Protein AF-A0A183ADG5-F1 (afdb_monomer)

pLDDT: mean 70.93, std 23.04, range [25.7, 97.31]

Mean predicted aligned error: 16.88 Å

Radius of gyration: 44.37 Å; Cα contacts (8 Å, |Δi|>4): 812; chains: 1; bounding box: 96×62×134 Å

Structure (mmCIF, N/CA/C/O backbone):
data_AF-A0A183ADG5-F1
#
_entry.id   AF-A0A183ADG5-F1
#
loop_
_atom_site.group_PDB
_atom_site.id
_atom_site.type_symbol
_atom_site.label_atom_id
_atom_site.label_alt_id
_atom_site.label_comp_id
_atom_site.label_asym_id
_atom_site.label_entity_id
_atom_site.label_seq_id
_atom_site.pdbx_PDB_ins_code
_atom_site.Cartn_x
_atom_site.Cartn_y
_atom_site.Cartn_z
_atom_site.occupancy
_atom_site.B_iso_or_equiv
_atom_site.auth_seq_id
_atom_site.auth_comp_id
_atom_site.auth_asym_id
_atom_site.auth_atom_id
_atom_site.pdbx_PDB_model_num
ATOM 1 N N . MET A 1 1 ? 57.343 27.952 -74.047 1.00 37.03 1 MET A N 1
ATOM 2 C CA . MET A 1 1 ? 57.205 27.712 -72.593 1.00 37.03 1 MET A CA 1
ATOM 3 C C . MET A 1 1 ? 55.920 28.378 -72.062 1.00 37.03 1 MET A C 1
ATOM 5 O O . MET A 1 1 ? 55.986 29.153 -71.129 1.00 37.03 1 MET A O 1
ATOM 9 N N . ILE A 1 2 ? 54.755 28.114 -72.683 1.00 30.39 2 ILE A N 1
ATOM 10 C CA . ILE A 1 2 ? 53.398 28.566 -72.262 1.00 30.39 2 ILE A CA 1
ATOM 11 C C . ILE A 1 2 ? 52.373 27.488 -72.701 1.00 30.39 2 ILE A C 1
ATOM 13 O O . ILE A 1 2 ? 51.324 27.776 -73.252 1.00 30.39 2 ILE A O 1
ATOM 17 N N . ALA A 1 3 ? 52.720 26.203 -72.558 1.00 27.67 3 ALA A N 1
ATOM 18 C CA . ALA A 1 3 ? 51.859 25.088 -72.992 1.00 27.67 3 ALA A CA 1
ATOM 19 C C . ALA A 1 3 ? 51.579 24.056 -71.883 1.00 27.67 3 ALA A C 1
ATOM 21 O O . ALA A 1 3 ? 50.775 23.156 -72.077 1.00 27.67 3 ALA A O 1
ATOM 22 N N . PHE A 1 4 ? 52.196 24.205 -70.705 1.00 27.16 4 PHE A N 1
ATOM 23 C CA . PHE A 1 4 ? 52.014 23.286 -69.572 1.00 27.16 4 PHE A CA 1
ATOM 24 C C . PHE A 1 4 ? 51.065 23.808 -68.482 1.00 27.16 4 PHE A C 1
ATOM 26 O O . PHE A 1 4 ? 50.671 23.046 -67.608 1.00 27.16 4 PHE A O 1
ATOM 33 N N . ILE A 1 5 ? 50.647 25.078 -68.544 1.00 28.38 5 ILE A N 1
ATOM 34 C CA . ILE A 1 5 ? 49.731 25.671 -67.552 1.00 28.38 5 ILE A CA 1
ATOM 35 C C . ILE A 1 5 ? 48.259 25.386 -67.913 1.00 28.38 5 ILE A C 1
ATOM 37 O O . ILE A 1 5 ? 47.421 25.244 -67.030 1.00 28.38 5 ILE A O 1
ATOM 41 N N . SER A 1 6 ? 47.936 25.194 -69.196 1.00 27.20 6 SER A N 1
ATOM 42 C CA . SER A 1 6 ? 46.552 24.980 -69.647 1.00 27.20 6 SER A CA 1
ATOM 43 C C . SER A 1 6 ? 46.025 23.556 -69.420 1.00 27.20 6 SER A C 1
ATOM 45 O O . SER A 1 6 ? 44.816 23.372 -69.355 1.00 27.20 6 SER A O 1
ATOM 47 N N . TYR A 1 7 ? 46.901 22.558 -69.243 1.00 27.22 7 TYR A N 1
ATOM 48 C CA . TYR A 1 7 ? 46.483 21.179 -68.940 1.00 27.22 7 TYR A CA 1
ATOM 49 C C . TYR A 1 7 ? 46.165 20.981 -67.447 1.00 27.22 7 TYR A C 1
ATOM 51 O O . TYR A 1 7 ? 45.344 20.146 -67.089 1.00 27.22 7 TYR A O 1
ATOM 59 N N . PHE A 1 8 ? 46.766 21.793 -66.569 1.00 26.88 8 PHE A N 1
ATOM 60 C CA . PHE A 1 8 ? 46.559 21.711 -65.118 1.00 26.88 8 PHE A CA 1
ATOM 61 C C . PHE A 1 8 ? 45.265 22.395 -64.649 1.00 26.88 8 PHE A C 1
ATOM 63 O O . PHE A 1 8 ? 44.702 22.014 -63.626 1.00 26.88 8 PHE A O 1
ATOM 70 N N . VAL A 1 9 ? 44.762 23.374 -65.410 1.00 27.84 9 VAL A N 1
ATOM 71 C CA . VAL A 1 9 ? 43.502 24.076 -65.102 1.00 27.84 9 VAL A CA 1
ATOM 72 C C . VAL A 1 9 ? 42.277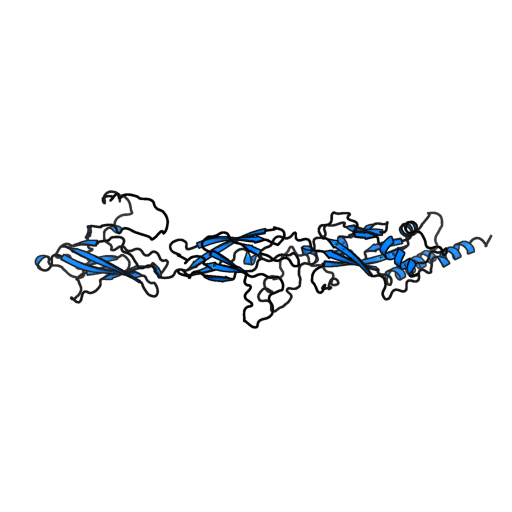 23.280 -65.573 1.00 27.84 9 VAL A C 1
ATOM 74 O O . VAL A 1 9 ? 41.240 23.323 -64.919 1.00 27.84 9 VAL A O 1
ATOM 77 N N . LEU A 1 10 ? 42.394 22.491 -66.648 1.00 26.75 10 LEU A N 1
ATOM 78 C CA . LEU A 1 10 ? 41.274 21.694 -67.170 1.00 26.75 10 LEU A CA 1
ATOM 79 C C . LEU A 1 10 ? 40.962 20.451 -66.321 1.00 26.75 10 LEU A C 1
ATOM 81 O O . LEU A 1 10 ? 39.797 20.098 -66.186 1.00 26.75 10 LEU A O 1
ATOM 85 N N . VAL A 1 11 ? 41.950 19.856 -65.643 1.00 30.83 11 VAL A N 1
ATOM 86 C CA . VAL A 1 11 ? 41.693 18.718 -64.734 1.00 30.83 11 VAL A CA 1
ATOM 87 C C . VAL A 1 11 ? 40.938 19.149 -63.464 1.00 30.83 11 VAL A C 1
ATOM 89 O O . VAL A 1 11 ? 40.187 18.360 -62.899 1.00 30.83 11 VAL A O 1
ATOM 92 N N . TYR A 1 12 ? 41.060 20.414 -63.041 1.00 30.59 12 TYR A N 1
ATOM 93 C CA . TYR A 1 12 ? 40.276 20.956 -61.921 1.00 30.59 12 TYR A CA 1
ATOM 94 C C . TYR A 1 12 ? 38.902 21.505 -62.333 1.00 30.59 12 TYR A C 1
ATOM 96 O O . TYR A 1 12 ? 38.025 21.600 -61.479 1.00 30.59 12 TYR A O 1
ATOM 104 N N . GLY A 1 13 ? 38.692 21.828 -63.614 1.00 27.89 13 GLY A N 1
ATOM 105 C CA . GLY A 1 13 ? 37.379 22.203 -64.156 1.00 27.89 13 GLY A CA 1
ATOM 106 C C . GLY A 1 13 ? 36.409 21.022 -64.259 1.00 27.89 13 GLY A C 1
ATOM 107 O O . GLY A 1 13 ? 35.217 21.190 -64.025 1.00 27.89 13 GLY A O 1
ATOM 108 N N . ASP A 1 14 ? 36.926 19.816 -64.505 1.00 29.66 14 ASP A N 1
ATOM 109 C CA . ASP A 1 14 ? 36.109 18.604 -64.671 1.00 29.66 14 ASP A CA 1
ATOM 110 C C . ASP A 1 14 ? 35.948 17.773 -63.383 1.00 29.66 14 ASP A C 1
ATOM 112 O O . ASP A 1 14 ? 35.160 16.830 -63.344 1.00 29.66 14 ASP A O 1
ATOM 116 N N . LEU A 1 15 ? 36.601 18.164 -62.278 1.00 35.66 15 LEU A N 1
ATOM 117 C CA . LEU A 1 15 ? 36.219 17.709 -60.929 1.00 35.66 15 LEU A CA 1
ATOM 118 C C . LEU A 1 15 ? 34.982 18.454 -60.376 1.00 35.66 15 LEU A C 1
ATOM 120 O O . LEU A 1 15 ? 34.524 18.151 -59.273 1.00 35.66 15 LEU A O 1
ATOM 124 N N . LEU A 1 16 ? 34.437 19.424 -61.124 1.00 36.03 16 LEU A N 1
ATOM 125 C CA . LEU A 1 16 ? 33.412 20.382 -60.687 1.00 36.03 16 LEU A CA 1
ATOM 126 C C . LEU A 1 16 ? 32.033 20.173 -61.333 1.00 36.03 16 LEU A C 1
ATOM 128 O O . LEU A 1 16 ? 31.376 21.131 -61.734 1.00 36.03 16 LEU A O 1
ATOM 132 N N . SER A 1 17 ? 31.534 18.937 -61.400 1.00 35.06 17 SER A N 1
ATOM 133 C CA . SER A 1 17 ? 30.105 18.717 -61.693 1.00 35.06 17 SER A CA 1
ATOM 134 C C . SER A 1 17 ? 29.520 17.475 -61.019 1.00 35.06 17 SER A C 1
ATOM 136 O O . SER A 1 17 ? 28.837 16.661 -61.632 1.00 35.06 17 SER A O 1
ATOM 138 N N . TYR A 1 18 ? 29.717 17.353 -59.707 1.00 35.44 18 TYR A N 1
ATOM 139 C CA . TYR A 1 18 ? 28.754 16.612 -58.893 1.00 35.44 18 TYR A CA 1
ATOM 140 C C . TYR A 1 18 ? 27.551 17.528 -58.620 1.00 35.44 18 TYR A C 1
ATOM 142 O O . TYR A 1 18 ? 27.497 18.208 -57.597 1.00 35.44 18 TYR A O 1
ATOM 150 N N . THR A 1 19 ? 26.615 17.621 -59.568 1.00 34.69 19 THR A N 1
ATOM 151 C CA . THR A 1 19 ? 25.331 18.302 -59.355 1.00 34.69 19 THR A CA 1
ATOM 152 C C . THR A 1 19 ? 24.346 17.331 -58.711 1.00 34.69 19 THR A C 1
ATOM 154 O O . THR A 1 19 ? 23.801 16.439 -59.357 1.00 34.69 19 THR A O 1
ATOM 157 N N . PHE A 1 20 ? 24.116 17.506 -57.412 1.00 40.78 20 PHE A N 1
ATOM 158 C CA . PHE A 1 20 ? 23.096 16.772 -56.672 1.00 40.78 20 PHE A CA 1
ATOM 159 C C . PHE A 1 20 ? 21.737 17.451 -56.876 1.00 40.78 20 PHE A C 1
ATOM 161 O O . PHE A 1 20 ? 21.558 18.617 -56.540 1.00 40.78 20 PHE A O 1
ATOM 168 N N . SER A 1 21 ? 20.771 16.723 -57.432 1.00 33.19 21 SER A N 1
ATOM 169 C CA . SER A 1 21 ? 19.360 17.117 -57.463 1.00 33.19 21 SER A CA 1
ATOM 170 C C . SER A 1 21 ? 18.622 16.225 -56.474 1.00 33.19 21 SER A C 1
ATOM 172 O O . SER A 1 21 ? 18.365 15.065 -56.790 1.00 33.19 21 SER A O 1
ATOM 174 N N . THR A 1 22 ? 18.304 16.715 -55.275 1.00 39.53 22 THR A N 1
ATOM 175 C CA . THR A 1 22 ? 17.603 15.900 -54.272 1.00 39.53 22 THR A CA 1
ATOM 176 C C . THR A 1 22 ? 16.378 16.635 -53.740 1.00 39.53 22 THR A C 1
ATOM 178 O O . THR A 1 22 ? 16.478 17.526 -52.909 1.00 39.53 22 THR A O 1
ATOM 181 N N . SER A 1 23 ? 15.192 16.278 -54.239 1.00 38.81 23 SER A N 1
ATOM 182 C CA . SER A 1 23 ? 13.934 16.664 -53.585 1.00 38.81 23 SER A CA 1
ATOM 183 C C . SER A 1 23 ? 13.295 15.522 -52.789 1.00 38.81 23 SER A C 1
ATOM 185 O O . SER A 1 23 ? 12.380 15.795 -52.021 1.00 38.81 23 SER A O 1
ATOM 187 N N . THR A 1 24 ? 13.765 14.267 -52.900 1.00 39.69 24 THR A N 1
ATOM 188 C CA . THR A 1 24 ? 13.104 13.123 -52.226 1.00 39.69 24 THR A CA 1
ATOM 189 C C . THR A 1 24 ? 13.985 11.911 -51.845 1.00 39.69 24 THR A C 1
ATOM 191 O O . THR A 1 24 ? 13.441 10.943 -51.326 1.00 39.69 24 THR A O 1
ATOM 194 N N . ALA A 1 25 ? 15.310 11.898 -52.068 1.00 47.78 25 ALA A N 1
ATOM 195 C CA . ALA A 1 25 ? 16.085 10.636 -52.128 1.00 47.78 25 ALA A CA 1
ATOM 196 C C . ALA A 1 25 ? 17.340 10.518 -51.224 1.00 47.78 25 ALA A C 1
ATOM 198 O O . ALA A 1 25 ? 18.337 9.935 -51.649 1.00 47.78 25 ALA A O 1
ATOM 199 N N . THR A 1 26 ? 17.333 11.034 -49.990 1.00 60.88 26 THR A N 1
ATOM 200 C CA . THR A 1 26 ? 18.478 10.873 -49.055 1.00 60.88 26 THR A CA 1
ATOM 201 C C . THR A 1 26 ? 18.086 10.435 -47.642 1.00 60.88 26 THR A C 1
ATOM 203 O O . THR A 1 26 ? 18.833 10.689 -46.696 1.00 60.88 26 THR A O 1
ATOM 206 N N . GLU A 1 27 ? 16.939 9.769 -47.481 1.00 66.88 27 GLU A N 1
ATOM 207 C CA . GLU A 1 27 ? 16.570 9.153 -46.203 1.00 66.88 27 GLU A CA 1
ATOM 208 C C . GLU A 1 27 ? 17.066 7.700 -46.134 1.00 66.88 27 GLU A C 1
ATOM 210 O O . GLU A 1 27 ? 16.778 6.893 -47.020 1.00 66.88 27 GLU A O 1
ATOM 215 N N . GLN A 1 28 ? 17.830 7.369 -45.090 1.00 81.62 28 GLN A N 1
ATOM 216 C CA . GLN A 1 28 ? 18.311 6.015 -44.814 1.00 81.62 28 GLN A CA 1
ATOM 217 C C . GLN A 1 28 ? 17.836 5.540 -43.443 1.00 81.62 28 GLN A C 1
ATOM 219 O O . GLN A 1 28 ? 18.115 6.193 -42.445 1.00 81.62 28 GLN A O 1
ATOM 224 N N . GLU A 1 29 ? 17.190 4.376 -43.380 1.00 83.94 29 GLU A N 1
ATOM 225 C CA . GLU A 1 29 ? 16.685 3.797 -42.130 1.00 83.94 29 GLU A CA 1
ATOM 226 C C . GLU A 1 29 ? 17.548 2.618 -41.650 1.00 83.94 29 GLU A C 1
ATOM 228 O O . GLU A 1 29 ? 17.901 1.738 -42.436 1.00 83.94 29 GLU A O 1
ATOM 233 N N . TYR A 1 30 ? 17.853 2.577 -40.353 1.00 85.75 30 TYR A N 1
ATOM 234 C CA . TYR A 1 30 ? 18.427 1.419 -39.663 1.00 85.75 30 TYR A CA 1
ATOM 235 C C . TYR A 1 30 ? 17.556 1.029 -38.476 1.00 85.75 30 TYR A C 1
ATOM 237 O O . TYR A 1 30 ? 16.936 1.887 -37.852 1.00 85.75 30 TYR A O 1
ATOM 245 N N . ARG A 1 31 ? 17.548 -0.261 -38.140 1.00 85.31 31 ARG A N 1
ATOM 246 C CA . ARG A 1 31 ? 16.845 -0.799 -36.973 1.00 85.31 31 ARG A CA 1
ATOM 247 C C . ARG A 1 31 ? 17.845 -1.449 -36.045 1.00 85.31 31 ARG A C 1
ATOM 249 O O . ARG A 1 31 ? 18.652 -2.264 -36.490 1.00 85.31 31 ARG A O 1
ATOM 256 N N . ILE A 1 32 ? 17.800 -1.064 -34.781 1.00 87.62 32 ILE A N 1
ATOM 257 C CA . ILE A 1 32 ? 18.673 -1.592 -33.740 1.00 87.62 32 ILE A CA 1
ATOM 258 C C . ILE A 1 32 ? 17.856 -1.882 -32.498 1.00 87.62 32 ILE A C 1
ATOM 260 O O . ILE A 1 32 ? 16.836 -1.245 -32.277 1.00 87.62 32 ILE A O 1
ATOM 264 N N . LYS A 1 33 ? 18.337 -2.802 -31.672 1.00 86.94 33 LYS A N 1
ATOM 265 C CA . LYS A 1 33 ? 17.869 -2.906 -30.292 1.00 86.94 33 LYS A CA 1
ATOM 266 C C . LYS A 1 33 ? 18.611 -1.897 -29.432 1.00 86.94 33 LYS A C 1
ATOM 268 O O . LYS A 1 33 ? 19.689 -1.435 -29.817 1.00 86.94 33 LYS A O 1
ATOM 273 N N . GLU A 1 34 ? 18.043 -1.545 -28.297 1.00 86.75 34 GLU A N 1
ATOM 274 C CA . GLU A 1 34 ? 18.795 -0.840 -27.270 1.00 86.75 34 GLU A CA 1
ATOM 275 C C . GLU A 1 34 ? 19.856 -1.730 -26.605 1.00 86.75 34 GLU A C 1
ATOM 277 O O . GLU A 1 34 ? 20.057 -2.883 -26.995 1.00 86.75 34 GLU A O 1
ATOM 282 N N . GLU A 1 35 ? 20.615 -1.164 -25.667 1.00 86.94 35 GLU A N 1
ATOM 283 C CA . GLU A 1 35 ? 21.653 -1.877 -24.910 1.00 86.94 35 GLU A CA 1
ATOM 284 C C . GLU A 1 35 ? 22.761 -2.524 -25.754 1.00 86.94 35 GLU A C 1
ATOM 286 O O . GLU A 1 35 ? 23.490 -3.422 -25.317 1.00 86.94 35 GLU A O 1
ATOM 291 N N . LEU A 1 36 ? 22.952 -2.037 -26.984 1.00 88.31 36 LEU A N 1
ATOM 292 C CA . LEU A 1 36 ? 24.020 -2.528 -27.842 1.00 88.31 36 LEU A CA 1
ATOM 293 C C . LEU A 1 36 ? 25.406 -2.232 -27.243 1.00 88.31 36 LEU A C 1
ATOM 295 O O . LEU A 1 36 ? 25.668 -1.106 -26.803 1.00 88.31 36 LEU A O 1
ATOM 299 N N . PRO A 1 37 ? 26.349 -3.193 -27.321 1.00 91.19 37 PRO A N 1
ATOM 300 C CA . PRO A 1 37 ? 27.734 -2.963 -26.938 1.00 91.19 37 PRO A CA 1
ATOM 301 C C . PRO A 1 37 ? 28.350 -1.772 -27.680 1.00 91.19 37 PRO A C 1
ATOM 303 O O . PRO A 1 37 ? 28.023 -1.494 -28.839 1.00 91.19 37 PRO A O 1
ATOM 306 N N . LEU A 1 38 ? 29.300 -1.095 -27.036 1.00 91.56 38 LEU A N 1
ATOM 307 C CA . LEU A 1 38 ? 30.053 -0.010 -27.666 1.00 91.56 38 LEU A CA 1
ATOM 308 C C . LEU A 1 38 ? 30.864 -0.533 -28.860 1.00 91.56 38 LEU A C 1
ATOM 310 O O . LEU A 1 38 ? 31.485 -1.592 -28.792 1.00 91.56 38 LEU A O 1
ATOM 314 N N . GLY A 1 39 ? 30.884 0.234 -29.946 1.00 90.50 39 GLY A N 1
ATOM 315 C CA . GLY A 1 39 ? 31.549 -0.124 -31.196 1.00 90.50 39 GLY A CA 1
ATOM 316 C C . GLY A 1 39 ? 30.715 -1.016 -32.117 1.00 90.50 39 GLY A C 1
ATOM 317 O O . GLY A 1 39 ? 31.211 -1.401 -33.177 1.00 90.50 39 GLY A O 1
ATOM 318 N N . THR A 1 40 ? 29.465 -1.327 -31.755 1.00 92.88 40 THR A N 1
ATOM 319 C CA . THR A 1 40 ? 28.555 -2.085 -32.621 1.00 92.88 40 THR A CA 1
ATOM 320 C C . THR A 1 40 ? 28.308 -1.308 -33.907 1.00 92.88 40 THR A C 1
ATOM 322 O O . THR A 1 40 ? 27.943 -0.132 -33.877 1.00 92.88 40 THR A O 1
ATOM 325 N N . GLN A 1 41 ? 28.515 -1.963 -35.049 1.00 94.31 41 GLN A N 1
ATOM 326 C CA . GLN A 1 41 ? 28.220 -1.384 -36.353 1.00 94.31 41 GLN A CA 1
ATOM 327 C C . GLN A 1 41 ? 26.711 -1.418 -36.605 1.00 94.31 41 GLN A C 1
ATOM 329 O O . GLN A 1 41 ? 26.112 -2.488 -36.643 1.00 94.31 41 GLN A O 1
ATOM 334 N N . VAL A 1 42 ? 26.124 -0.241 -36.809 1.00 90.62 42 VAL A N 1
ATOM 335 C CA . VAL A 1 42 ? 24.697 -0.050 -37.109 1.00 90.62 42 VAL A CA 1
ATOM 336 C C . VAL A 1 42 ? 24.424 -0.094 -38.611 1.00 90.62 42 VAL A C 1
ATOM 338 O O . VAL A 1 42 ? 23.392 -0.595 -39.040 1.00 90.62 42 VAL A O 1
ATOM 341 N N . GLY A 1 43 ? 25.363 0.404 -39.418 1.00 88.56 43 GLY A N 1
ATOM 342 C CA . GLY A 1 43 ? 25.241 0.448 -40.875 1.00 88.56 43 GLY A CA 1
ATOM 343 C C . GLY A 1 43 ? 26.524 0.921 -41.549 1.00 88.56 43 GLY A C 1
ATOM 344 O O . GLY A 1 43 ? 27.522 1.194 -40.870 1.00 88.56 43 GLY A O 1
ATOM 345 N N . ASN A 1 44 ? 26.523 1.025 -42.879 1.00 89.56 44 ASN A N 1
ATOM 346 C CA . ASN A 1 44 ? 27.657 1.554 -43.633 1.00 89.56 44 ASN A CA 1
ATOM 347 C C . ASN A 1 44 ? 27.191 2.551 -44.695 1.00 89.56 44 ASN A C 1
ATOM 349 O O . ASN A 1 44 ? 26.791 2.172 -45.785 1.00 89.56 44 ASN A O 1
ATOM 353 N N . LEU A 1 45 ? 27.347 3.847 -44.430 1.00 86.12 45 LEU A N 1
ATOM 354 C CA . LEU A 1 45 ? 26.853 4.909 -45.310 1.00 86.12 45 LEU A CA 1
ATOM 355 C C . LEU A 1 45 ? 27.537 4.954 -46.680 1.00 86.12 45 LEU A C 1
ATOM 357 O O . LEU A 1 45 ? 26.961 5.487 -47.627 1.00 86.12 45 LEU A O 1
ATOM 361 N N . VAL A 1 46 ? 28.745 4.405 -46.820 1.00 82.50 46 VAL A N 1
ATOM 362 C CA . VAL A 1 46 ? 29.377 4.308 -48.142 1.00 82.50 46 VAL A CA 1
ATOM 363 C C . VAL A 1 46 ? 28.633 3.291 -48.999 1.00 82.50 46 VAL A C 1
ATOM 365 O O . VAL A 1 46 ? 28.251 3.608 -50.123 1.00 82.50 46 VAL A O 1
ATOM 3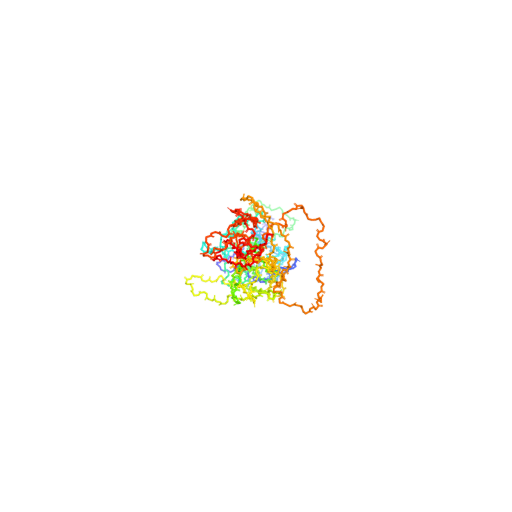68 N N . ASP A 1 47 ? 28.390 2.102 -48.459 1.00 81.00 47 ASP A N 1
ATOM 369 C CA . ASP A 1 47 ? 27.724 1.027 -49.195 1.00 81.00 47 ASP A CA 1
ATOM 370 C C . ASP A 1 47 ? 26.220 1.311 -49.323 1.00 81.00 47 ASP A C 1
ATOM 372 O O . ASP A 1 47 ? 25.625 1.129 -50.382 1.00 81.00 47 ASP A O 1
ATOM 376 N N . ASP A 1 48 ? 25.619 1.844 -48.263 1.00 80.50 48 ASP A N 1
ATOM 377 C CA . ASP A 1 48 ? 24.186 2.055 -48.176 1.00 80.50 48 ASP A CA 1
ATOM 378 C C . ASP A 1 48 ? 23.772 3.343 -48.888 1.00 80.50 48 ASP A C 1
ATOM 380 O O . ASP A 1 48 ? 22.778 3.330 -49.600 1.00 80.50 48 ASP A O 1
ATOM 384 N N . VAL A 1 49 ? 24.499 4.455 -48.756 1.00 77.00 49 VAL A N 1
ATOM 385 C CA . VAL A 1 49 ? 24.065 5.754 -49.304 1.00 77.00 49 VAL A CA 1
ATOM 386 C C . VAL A 1 49 ? 24.839 6.124 -50.569 1.00 77.00 49 VAL A C 1
ATOM 388 O O . VAL A 1 49 ? 24.217 6.437 -51.584 1.00 77.00 49 VAL A O 1
ATOM 391 N N . LEU A 1 50 ? 26.177 6.060 -50.568 1.00 73.81 50 LEU A N 1
ATOM 392 C CA . LEU A 1 50 ? 26.963 6.511 -51.731 1.00 73.81 50 LEU A CA 1
ATOM 393 C C . LEU A 1 50 ? 26.804 5.611 -52.950 1.00 73.81 50 LEU A C 1
ATOM 395 O O . LEU A 1 50 ? 26.699 6.139 -54.055 1.00 73.81 50 LEU A O 1
ATOM 399 N N . VAL A 1 51 ? 26.751 4.287 -52.777 1.00 71.19 51 VAL A N 1
ATOM 400 C CA . VAL A 1 51 ? 26.513 3.372 -53.908 1.00 71.19 51 VAL A CA 1
ATOM 401 C C . VAL A 1 51 ? 25.156 3.648 -54.551 1.00 71.19 51 VAL A C 1
ATOM 403 O O . VAL A 1 51 ? 25.094 3.831 -55.763 1.00 71.19 51 VAL A O 1
ATOM 406 N N . ARG A 1 52 ? 24.095 3.823 -53.752 1.00 69.69 52 ARG A N 1
ATOM 407 C CA . ARG A 1 52 ? 22.775 4.209 -54.276 1.00 69.69 52 ARG A CA 1
ATOM 408 C C . ARG A 1 52 ? 22.815 5.541 -55.021 1.00 69.69 52 ARG A C 1
ATOM 410 O O . ARG A 1 52 ? 22.282 5.640 -56.121 1.00 69.69 52 ARG A O 1
ATOM 417 N N . LEU A 1 53 ? 23.473 6.561 -54.470 1.00 68.62 53 LEU A N 1
ATOM 418 C CA . LEU A 1 53 ? 23.594 7.862 -55.139 1.00 68.62 53 LEU A CA 1
ATOM 419 C C . LEU A 1 53 ? 24.361 7.773 -56.474 1.00 68.62 53 LEU A C 1
ATOM 421 O O . LEU A 1 53 ? 24.050 8.521 -57.403 1.00 68.62 53 LEU A O 1
ATOM 425 N N . MET A 1 54 ? 25.319 6.851 -56.606 1.00 65.31 54 MET A N 1
ATOM 426 C CA . MET A 1 54 ? 25.977 6.564 -57.887 1.00 65.31 54 MET A CA 1
ATOM 427 C C . MET A 1 54 ? 25.062 5.837 -58.872 1.00 65.31 54 MET A C 1
ATOM 429 O O . MET A 1 54 ? 25.038 6.208 -60.044 1.00 65.31 54 MET A O 1
ATOM 433 N N . ASP A 1 55 ? 24.301 4.839 -58.417 1.00 63.78 55 ASP A N 1
ATOM 434 C CA . ASP A 1 55 ? 23.365 4.091 -59.268 1.00 63.78 55 ASP A CA 1
ATOM 435 C C . ASP A 1 55 ? 22.270 5.008 -59.837 1.00 63.78 55 ASP A C 1
ATOM 437 O O . ASP A 1 55 ? 21.878 4.875 -60.996 1.00 63.78 55 ASP A O 1
ATOM 441 N N . PHE A 1 56 ? 21.843 6.012 -59.064 1.00 63.28 56 PHE A N 1
ATOM 442 C CA . PHE A 1 56 ? 20.939 7.073 -59.525 1.00 63.28 56 PHE A CA 1
ATOM 443 C C . PHE A 1 56 ? 21.623 8.153 -60.383 1.00 63.28 56 PHE A C 1
ATOM 445 O O . PHE A 1 56 ? 20.974 9.106 -60.813 1.00 63.28 56 PHE A O 1
ATOM 452 N N . GLY A 1 57 ? 22.927 8.029 -60.652 1.00 55.28 57 GLY A N 1
ATOM 453 C CA . GLY A 1 57 ? 23.690 8.957 -61.489 1.00 55.28 57 GLY A CA 1
ATOM 454 C C . GLY A 1 57 ? 23.917 10.338 -60.866 1.00 55.28 57 GLY A C 1
ATOM 455 O O . GLY A 1 57 ? 24.327 11.258 -61.577 1.00 55.28 57 GLY A O 1
ATOM 456 N N . LEU A 1 58 ? 23.663 10.479 -59.560 1.00 56.50 58 LEU A N 1
ATOM 457 C CA . LEU A 1 58 ? 23.851 11.709 -58.781 1.00 56.50 58 LEU A CA 1
ATOM 458 C C . LEU A 1 58 ? 25.312 11.882 -58.330 1.00 56.50 58 LEU A C 1
ATOM 460 O O . LEU A 1 58 ? 25.725 12.977 -57.956 1.00 56.50 58 LEU A O 1
ATOM 464 N N . VAL A 1 59 ? 26.110 10.810 -58.412 1.00 55.19 59 VAL A N 1
ATOM 465 C CA . VAL A 1 59 ? 27.556 10.794 -58.162 1.00 55.19 59 VAL A CA 1
ATOM 466 C C . VAL A 1 59 ? 28.267 10.167 -59.367 1.00 55.19 59 VAL A C 1
ATOM 468 O O . VAL A 1 59 ? 28.157 8.965 -59.586 1.00 55.19 59 VAL A O 1
ATOM 471 N N . LYS A 1 60 ? 28.991 10.963 -60.170 1.00 50.12 60 LYS A N 1
ATOM 472 C CA . LYS A 1 60 ? 29.722 10.499 -61.367 1.00 50.12 60 LYS A CA 1
ATOM 473 C C . LYS A 1 60 ? 31.237 10.572 -61.188 1.00 50.12 60 LYS A C 1
ATOM 475 O O . LYS A 1 60 ? 31.769 11.623 -60.865 1.00 50.12 60 LYS A O 1
ATOM 480 N N . SER A 1 61 ? 31.942 9.479 -61.474 1.00 48.81 61 SER A N 1
ATOM 481 C CA . SER A 1 61 ? 33.413 9.470 -61.505 1.00 48.81 61 SER A CA 1
ATOM 482 C C . SER A 1 61 ? 33.964 10.329 -62.656 1.00 48.81 61 SER A C 1
ATOM 484 O O . SER A 1 61 ? 33.399 10.279 -63.753 1.00 48.81 61 SER A O 1
ATOM 486 N N . PRO A 1 62 ? 35.096 11.040 -62.459 1.00 46.97 62 PRO A N 1
ATOM 487 C CA . PRO A 1 62 ? 35.713 11.893 -63.484 1.00 46.97 62 PRO A CA 1
ATOM 488 C C . PRO A 1 62 ? 36.043 11.159 -64.794 1.00 46.97 62 PRO A C 1
ATOM 490 O O . PRO A 1 62 ? 36.128 11.777 -65.847 1.00 46.97 62 PRO A O 1
ATOM 493 N N . ASN A 1 63 ? 36.207 9.831 -64.742 1.00 49.84 63 ASN A N 1
ATOM 494 C CA . ASN A 1 63 ? 36.653 9.017 -65.876 1.00 49.84 63 ASN A CA 1
ATOM 495 C C . ASN A 1 63 ? 35.532 8.169 -66.507 1.00 49.84 63 ASN A C 1
ATOM 497 O O . ASN A 1 63 ? 35.821 7.250 -67.270 1.00 49.84 63 ASN A O 1
ATOM 501 N N . GLY A 1 64 ? 34.260 8.399 -66.154 1.00 50.50 64 GLY A N 1
ATOM 502 C CA . GLY A 1 64 ? 33.111 7.671 -66.719 1.00 50.50 64 GLY A CA 1
ATOM 503 C C . GLY A 1 64 ? 32.981 6.196 -66.302 1.00 50.50 64 GLY A C 1
ATOM 504 O O . GLY A 1 64 ? 31.986 5.556 -66.628 1.00 50.50 64 GLY A O 1
ATOM 505 N N . ALA A 1 65 ? 33.944 5.654 -65.552 1.00 55.09 65 ALA A N 1
ATOM 506 C CA . ALA A 1 65 ? 33.861 4.339 -64.922 1.00 55.09 65 ALA A CA 1
ATOM 507 C C . ALA A 1 65 ? 33.417 4.486 -63.461 1.00 55.09 65 ALA A C 1
ATOM 509 O O . ALA A 1 65 ? 34.059 5.224 -62.706 1.00 55.09 65 ALA A O 1
ATOM 510 N N . ASN A 1 66 ? 32.355 3.776 -63.059 1.00 56.97 66 ASN A N 1
ATOM 511 C CA . ASN A 1 66 ? 31.880 3.787 -61.674 1.00 56.97 66 ASN A CA 1
ATOM 512 C C . ASN A 1 66 ? 33.019 3.353 -60.730 1.00 56.97 66 ASN A C 1
ATOM 514 O O . ASN A 1 66 ? 33.589 2.270 -60.910 1.00 56.97 66 ASN A O 1
ATOM 518 N N . PRO A 1 67 ? 33.400 4.200 -59.760 1.00 61.66 67 PRO A N 1
ATOM 519 C CA . PRO A 1 67 ? 34.504 3.914 -58.864 1.00 61.66 67 PRO A CA 1
ATOM 520 C C . PRO A 1 67 ? 34.114 2.746 -57.954 1.00 61.66 67 PRO A C 1
ATOM 522 O O . PRO A 1 67 ? 32.969 2.627 -57.518 1.00 61.66 67 PRO A O 1
ATOM 525 N N . LYS A 1 68 ? 35.073 1.864 -57.656 1.00 65.00 68 LYS A N 1
ATOM 526 C CA . LYS A 1 68 ? 34.825 0.749 -56.728 1.00 65.00 68 LYS A CA 1
ATOM 527 C C . LYS A 1 68 ? 34.502 1.302 -55.326 1.00 65.00 68 LYS A C 1
ATOM 529 O O . LYS A 1 68 ? 35.076 2.332 -54.965 1.00 65.00 68 LYS A O 1
ATOM 534 N N . PRO A 1 69 ? 33.692 0.615 -54.496 1.00 64.62 69 PRO A N 1
ATOM 535 C CA . PRO A 1 69 ? 33.355 1.073 -53.140 1.00 64.62 69 PRO A CA 1
ATOM 536 C C . PRO A 1 69 ? 34.574 1.477 -52.295 1.00 64.62 69 PRO A C 1
ATOM 538 O O . PRO A 1 69 ? 34.571 2.511 -51.634 1.00 64.62 69 PRO A O 1
ATOM 541 N N . ASP A 1 70 ? 35.685 0.743 -52.400 1.00 67.56 70 ASP A N 1
ATOM 542 C CA . ASP A 1 70 ? 36.923 1.070 -51.676 1.00 67.56 70 ASP A CA 1
ATOM 543 C C . ASP A 1 70 ? 37.597 2.369 -52.133 1.00 67.56 70 ASP A C 1
ATOM 545 O O . ASP A 1 70 ? 38.372 2.965 -51.385 1.00 67.56 70 ASP A O 1
ATOM 549 N N . GLN A 1 71 ? 37.339 2.813 -53.363 1.00 67.19 71 GLN A N 1
ATOM 550 C CA . GLN A 1 71 ? 37.806 4.108 -53.848 1.00 67.19 71 GLN A CA 1
ATOM 551 C C . GLN A 1 71 ? 36.943 5.242 -53.275 1.00 67.19 71 GLN A C 1
ATOM 553 O O . GLN A 1 71 ? 37.493 6.282 -52.918 1.00 67.19 71 GLN A O 1
ATOM 558 N N . LEU A 1 72 ? 35.632 5.032 -53.104 1.00 66.75 72 LEU A N 1
ATOM 559 C CA . LEU A 1 72 ? 34.714 6.021 -52.517 1.00 66.75 72 LEU A CA 1
ATOM 560 C C . LEU A 1 72 ? 35.046 6.335 -51.059 1.00 66.75 72 LEU A C 1
ATOM 562 O O . LEU A 1 72 ? 35.070 7.507 -50.688 1.00 66.75 72 LEU A O 1
ATOM 566 N N . LYS A 1 73 ? 35.414 5.311 -50.276 1.00 67.31 73 LYS A N 1
ATOM 567 C CA . LYS A 1 73 ? 35.879 5.453 -48.880 1.00 67.31 73 LYS A CA 1
ATOM 568 C C . LYS A 1 73 ? 37.071 6.409 -48.729 1.00 67.31 73 LYS A C 1
ATOM 570 O O . LYS A 1 73 ? 37.318 6.921 -47.648 1.00 67.31 73 LYS A O 1
ATOM 575 N N . ARG A 1 74 ? 37.843 6.629 -49.802 1.00 69.19 74 ARG A N 1
ATOM 576 C CA . ARG A 1 74 ? 39.011 7.530 -49.820 1.00 69.19 74 ARG A CA 1
ATOM 577 C C . ARG A 1 74 ? 38.725 8.897 -50.440 1.00 69.19 74 ARG A C 1
ATOM 579 O O . ARG A 1 74 ? 39.598 9.758 -50.402 1.00 69.19 74 ARG A O 1
ATOM 586 N N . MET A 1 75 ? 37.552 9.073 -51.042 1.00 67.06 75 MET A N 1
ATOM 587 C CA . MET A 1 75 ? 37.165 10.294 -51.750 1.00 67.06 75 MET A CA 1
ATOM 588 C C . MET A 1 75 ? 36.175 11.141 -50.964 1.00 67.06 75 MET A C 1
ATOM 590 O O . MET A 1 75 ? 36.154 12.351 -51.161 1.00 67.06 75 MET A O 1
ATOM 594 N N . PHE A 1 76 ? 35.393 10.541 -50.065 1.00 72.50 76 PHE A N 1
ATOM 595 C CA . PHE A 1 76 ? 34.378 11.257 -49.303 1.00 72.50 76 PHE A CA 1
ATOM 596 C C . PHE A 1 76 ? 34.431 10.938 -47.810 1.00 72.50 76 PHE A C 1
ATOM 598 O O . PHE A 1 76 ? 34.733 9.815 -47.415 1.00 72.50 76 PHE A O 1
ATOM 605 N N . MET A 1 77 ? 34.101 11.931 -46.988 1.00 77.62 77 MET A N 1
ATOM 606 C CA . MET A 1 77 ? 33.874 11.795 -45.553 1.00 77.62 77 MET A CA 1
ATOM 607 C C . MET A 1 77 ? 32.458 12.253 -45.204 1.00 77.62 77 MET A C 1
ATOM 609 O O . MET A 1 77 ? 31.920 13.178 -45.815 1.00 77.62 77 MET A O 1
ATOM 613 N N . PHE A 1 78 ? 31.883 11.649 -44.172 1.00 84.50 78 PHE A N 1
ATOM 614 C CA . PHE A 1 78 ? 30.616 12.082 -43.598 1.00 84.50 78 PHE A CA 1
ATOM 615 C C . PHE A 1 78 ? 30.865 12.851 -42.308 1.00 84.50 78 PHE A C 1
ATOM 617 O O . PHE A 1 78 ? 31.722 12.472 -41.508 1.00 84.50 78 PHE A O 1
ATOM 624 N N . LYS A 1 79 ? 30.080 13.901 -42.071 1.00 84.56 79 LYS A N 1
ATOM 625 C CA . LYS A 1 79 ? 30.107 14.647 -40.812 1.00 84.56 79 LYS A CA 1
ATOM 626 C C . LYS A 1 79 ? 28.694 14.835 -40.284 1.00 84.56 79 LYS A C 1
ATOM 628 O O . LYS A 1 79 ? 27.827 15.332 -40.997 1.00 84.56 79 LYS A O 1
ATOM 633 N N . ILE A 1 80 ? 28.487 14.465 -39.025 1.00 88.50 80 ILE A N 1
ATOM 634 C CA . ILE A 1 80 ? 27.228 14.690 -38.311 1.00 88.50 80 ILE A CA 1
ATOM 635 C C . ILE A 1 80 ? 27.076 16.189 -38.019 1.00 88.50 80 ILE A C 1
ATOM 637 O O . ILE A 1 80 ? 28.008 16.829 -37.529 1.00 88.50 80 ILE A O 1
ATOM 641 N N . LEU A 1 81 ? 25.903 16.739 -38.325 1.00 85.81 81 LEU A N 1
ATOM 642 C CA . LEU A 1 81 ? 25.565 18.152 -38.154 1.00 85.81 81 LEU A CA 1
ATOM 643 C C . LEU A 1 81 ? 24.865 18.416 -36.816 1.00 85.81 81 LEU A C 1
ATOM 645 O O . LEU A 1 81 ? 25.125 19.433 -36.179 1.00 85.81 81 LEU A O 1
ATOM 649 N N . ASN A 1 82 ? 24.029 17.485 -36.354 1.00 86.12 82 ASN A N 1
ATOM 650 C CA . ASN A 1 82 ? 23.219 17.623 -35.141 1.00 86.12 82 ASN A CA 1
ATOM 651 C C . ASN A 1 82 ? 23.769 16.827 -33.942 1.00 86.12 82 ASN A C 1
ATOM 653 O O . ASN A 1 82 ? 23.026 16.224 -33.175 1.00 86.12 82 ASN A O 1
ATOM 657 N N . TYR A 1 83 ? 25.089 16.855 -33.737 1.00 84.81 83 TYR A N 1
ATOM 658 C CA . TYR A 1 83 ? 25.756 16.118 -32.649 1.00 84.81 83 TYR A CA 1
ATOM 659 C C . TYR A 1 83 ? 25.344 16.575 -31.231 1.00 84.81 83 TYR A C 1
ATOM 661 O O . TYR A 1 83 ? 25.617 15.890 -30.249 1.00 84.81 83 TYR A O 1
ATOM 669 N N . ALA A 1 84 ? 24.689 17.734 -31.104 1.00 80.75 84 ALA A N 1
ATOM 670 C CA . ALA A 1 84 ? 24.151 18.217 -29.833 1.00 80.75 84 ALA A CA 1
ATOM 671 C C . ALA A 1 84 ? 22.934 17.406 -29.342 1.00 80.75 84 ALA A C 1
ATOM 673 O O . ALA A 1 84 ? 22.635 17.432 -28.146 1.00 80.75 84 ALA A O 1
ATOM 674 N N . ASP A 1 85 ? 22.245 16.679 -30.228 1.00 82.19 85 ASP A N 1
ATOM 675 C CA . ASP A 1 85 ? 21.092 15.862 -29.855 1.00 82.19 85 ASP A CA 1
ATOM 676 C C . ASP A 1 85 ? 21.530 14.643 -29.029 1.00 82.19 85 ASP A C 1
ATOM 678 O O . ASP A 1 85 ? 22.453 13.910 -29.398 1.00 82.19 85 ASP A O 1
ATOM 682 N N . ARG A 1 86 ? 20.839 14.393 -27.906 1.00 81.38 86 ARG A N 1
ATOM 683 C CA . ARG A 1 86 ? 21.210 13.346 -26.934 1.00 81.38 86 ARG A CA 1
ATOM 684 C C . ARG A 1 86 ? 21.271 11.949 -27.556 1.00 81.38 86 ARG A C 1
ATOM 686 O O . ARG A 1 86 ? 22.185 11.209 -27.238 1.00 81.38 86 ARG A O 1
ATOM 693 N N . GLY A 1 87 ? 20.337 11.608 -28.445 1.00 85.19 87 GLY A N 1
ATOM 694 C CA . GLY A 1 87 ? 20.357 10.319 -29.148 1.00 85.19 87 GLY A CA 1
ATOM 695 C C . GLY A 1 87 ? 21.424 10.244 -30.244 1.00 85.19 87 GLY A C 1
ATOM 696 O O . GLY A 1 87 ? 21.994 9.187 -30.484 1.00 85.19 87 GLY A O 1
ATOM 697 N N . VAL A 1 88 ? 21.742 11.367 -30.893 1.00 88.88 88 VAL A N 1
ATOM 698 C CA . VAL A 1 88 ? 22.716 11.413 -31.998 1.00 88.88 88 VAL A CA 1
ATOM 699 C C . VAL A 1 88 ? 24.146 11.299 -31.482 1.00 88.88 88 VAL A C 1
ATOM 701 O O . VAL A 1 88 ? 24.978 10.657 -32.120 1.00 88.88 88 VAL A O 1
ATOM 704 N N . ASN A 1 89 ? 24.431 11.855 -30.302 1.00 89.06 89 ASN A N 1
ATOM 705 C CA . ASN A 1 89 ? 25.754 11.761 -29.681 1.00 89.06 89 ASN A CA 1
ATOM 706 C C . ASN A 1 89 ? 26.142 10.334 -29.240 1.00 89.06 89 ASN A C 1
ATOM 708 O O . ASN A 1 89 ? 27.281 10.114 -28.817 1.00 89.06 89 ASN A O 1
ATOM 712 N N . CYS A 1 90 ? 25.220 9.370 -29.351 1.00 91.00 90 CYS A N 1
ATOM 713 C CA . CYS A 1 90 ? 25.495 7.951 -29.167 1.00 91.00 90 CYS A CA 1
ATOM 714 C C . CYS A 1 90 ? 26.163 7.303 -30.383 1.00 91.00 90 CYS A C 1
ATOM 716 O O . CYS A 1 90 ? 26.602 6.158 -30.275 1.00 91.00 90 CYS A O 1
ATOM 718 N N . PHE A 1 91 ? 26.280 8.014 -31.508 1.00 93.50 91 PHE A N 1
ATOM 719 C CA . PHE A 1 91 ? 26.823 7.480 -32.751 1.00 93.50 91 PHE A CA 1
ATOM 720 C C . PHE A 1 91 ? 28.034 8.263 -33.256 1.00 93.50 91 PHE A C 1
ATOM 722 O O . PHE A 1 91 ? 28.157 9.475 -33.084 1.00 93.50 91 PHE A O 1
ATOM 729 N N . GLU A 1 92 ? 28.913 7.550 -33.950 1.00 94.12 92 GLU A N 1
ATOM 730 C CA . GLU A 1 92 ? 30.030 8.112 -34.700 1.00 94.12 92 GLU A CA 1
ATOM 731 C C . GLU A 1 92 ? 30.054 7.490 -36.097 1.00 94.12 92 GLU A C 1
ATOM 733 O O . GLU A 1 92 ? 29.809 6.293 -36.257 1.00 94.12 92 GLU A O 1
ATOM 738 N N . ILE A 1 93 ? 30.378 8.291 -37.113 1.00 92.38 93 ILE A N 1
ATOM 739 C CA . ILE A 1 93 ? 30.658 7.776 -38.453 1.00 92.38 93 ILE A CA 1
ATOM 740 C C . ILE A 1 93 ? 32.173 7.673 -38.606 1.00 92.38 93 ILE A C 1
ATOM 742 O O . ILE A 1 93 ? 32.881 8.680 -38.566 1.00 92.38 93 ILE A O 1
ATOM 746 N N . LYS A 1 94 ? 32.674 6.450 -38.775 1.00 91.56 94 LYS A N 1
ATOM 747 C CA . LYS A 1 94 ? 34.091 6.187 -39.022 1.00 91.56 94 LYS A CA 1
ATOM 748 C C . LYS A 1 94 ? 34.493 6.647 -40.431 1.00 91.56 94 LYS A C 1
ATOM 750 O O . LYS A 1 94 ? 33.644 6.704 -41.322 1.00 91.56 94 LYS A O 1
ATOM 755 N N . PRO A 1 95 ? 35.788 6.935 -40.676 1.00 84.44 95 PRO A N 1
ATOM 756 C CA . PRO A 1 95 ? 36.262 7.401 -41.985 1.00 84.44 95 PRO A CA 1
ATOM 757 C C . PRO A 1 95 ? 35.950 6.448 -43.147 1.00 84.44 95 PRO A C 1
ATOM 759 O O . PRO A 1 95 ? 35.877 6.875 -44.291 1.00 84.44 95 PRO A O 1
ATOM 762 N N . ASP A 1 96 ? 35.761 5.160 -42.857 1.00 83.38 96 ASP A N 1
ATOM 763 C CA . ASP A 1 96 ? 35.404 4.126 -43.830 1.00 83.38 96 ASP A CA 1
ATOM 764 C C . ASP A 1 96 ? 33.897 4.050 -44.145 1.00 83.38 96 ASP A C 1
ATOM 766 O O . ASP A 1 96 ? 33.493 3.199 -44.939 1.00 83.38 96 ASP A O 1
ATOM 770 N N . GLY A 1 97 ? 33.080 4.930 -43.554 1.00 85.19 97 GLY A N 1
ATOM 771 C CA . GLY A 1 97 ? 31.632 5.006 -43.752 1.00 85.19 97 GLY A CA 1
ATOM 772 C C . GLY A 1 97 ? 30.796 4.280 -42.703 1.00 85.19 97 GLY A C 1
ATOM 773 O O . GLY A 1 97 ? 29.572 4.438 -42.699 1.00 85.19 97 GLY A O 1
ATOM 774 N N . ARG A 1 98 ? 31.415 3.503 -41.804 1.00 91.25 98 ARG A N 1
ATOM 775 C CA . ARG A 1 98 ? 30.675 2.735 -40.795 1.00 91.25 98 ARG A CA 1
ATOM 776 C C . ARG A 1 98 ? 30.063 3.647 -39.742 1.00 91.25 98 ARG A C 1
ATOM 778 O O . ARG A 1 98 ? 30.776 4.397 -39.079 1.00 91.25 98 ARG A O 1
ATOM 785 N N . LEU A 1 99 ? 28.754 3.525 -39.552 1.00 93.25 99 LEU A N 1
ATOM 786 C CA . LEU A 1 99 ? 28.044 4.116 -38.426 1.00 93.25 99 LEU A CA 1
ATOM 787 C C . LEU A 1 99 ? 28.160 3.158 -37.240 1.00 93.25 99 LEU A C 1
ATOM 789 O O . LEU A 1 99 ? 27.721 2.011 -37.338 1.00 93.25 99 LEU A O 1
ATOM 793 N N . VAL A 1 100 ? 28.764 3.605 -36.142 1.00 94.62 100 VAL A N 1
ATOM 794 C CA . VAL A 1 100 ? 28.996 2.775 -34.952 1.00 94.62 100 VAL A CA 1
ATOM 795 C C . VAL A 1 100 ? 28.445 3.428 -33.692 1.00 94.62 100 VAL A C 1
ATOM 797 O O . VAL A 1 100 ? 28.409 4.656 -33.585 1.00 94.62 100 VAL A O 1
ATOM 800 N N . THR A 1 101 ? 28.048 2.607 -32.724 1.00 93.88 101 THR A N 1
ATOM 801 C CA . THR A 1 101 ? 27.685 3.071 -31.382 1.00 93.88 101 THR A CA 1
ATOM 802 C C . THR A 1 101 ? 28.941 3.471 -30.602 1.00 93.88 101 THR A C 1
ATOM 804 O O . THR A 1 101 ? 29.949 2.767 -30.603 1.00 93.88 101 THR A O 1
ATOM 807 N N . ILE A 1 102 ? 28.901 4.612 -29.921 1.00 92.94 102 ILE A N 1
ATOM 808 C CA . ILE A 1 102 ? 29.989 5.116 -29.060 1.00 92.94 102 ILE A CA 1
ATOM 809 C C . ILE A 1 102 ? 29.536 5.394 -27.627 1.00 92.94 102 ILE A C 1
ATOM 811 O O . ILE A 1 102 ? 30.365 5.655 -26.755 1.00 92.94 102 ILE A O 1
ATOM 815 N N . ARG A 1 103 ? 28.229 5.317 -27.368 1.00 90.69 103 ARG A N 1
ATOM 816 C CA . ARG A 1 103 ? 27.628 5.377 -26.034 1.00 90.69 103 ARG A CA 1
ATOM 817 C C . ARG A 1 103 ? 26.533 4.324 -25.925 1.00 90.69 103 ARG A C 1
ATOM 819 O O . ARG A 1 103 ? 26.033 3.848 -26.942 1.00 90.69 103 ARG A O 1
ATOM 826 N N . ARG A 1 104 ? 26.175 3.995 -24.684 1.00 88.62 104 ARG A N 1
ATOM 827 C CA . ARG A 1 104 ? 25.013 3.164 -24.372 1.00 88.62 104 ARG A CA 1
ATOM 828 C C . ARG A 1 104 ? 23.749 3.874 -24.865 1.00 88.62 104 ARG A C 1
ATOM 830 O O . ARG A 1 104 ? 23.608 5.083 -24.668 1.00 88.62 104 ARG A O 1
ATOM 837 N N . ILE A 1 105 ? 22.892 3.126 -25.545 1.00 88.19 105 ILE A N 1
ATOM 838 C CA . ILE A 1 105 ? 21.588 3.578 -26.024 1.00 88.19 105 ILE A CA 1
ATOM 839 C C . ILE A 1 105 ? 20.582 2.906 -25.106 1.00 88.19 105 ILE A C 1
ATOM 841 O O . ILE A 1 105 ? 20.473 1.689 -25.152 1.00 88.19 105 ILE A O 1
ATOM 845 N N . ASP A 1 106 ? 19.945 3.716 -24.274 1.00 84.94 106 ASP A N 1
ATOM 846 C CA . ASP A 1 106 ? 18.894 3.343 -23.327 1.00 84.94 106 ASP A CA 1
ATOM 847 C C . ASP A 1 106 ? 17.656 4.116 -23.792 1.00 84.94 106 ASP A C 1
ATOM 849 O O . ASP A 1 106 ? 17.674 5.358 -23.900 1.00 84.94 106 ASP A O 1
ATOM 853 N N . ARG A 1 107 ? 16.645 3.376 -24.235 1.00 83.31 107 ARG A N 1
ATOM 854 C CA . ARG A 1 107 ? 15.456 3.915 -24.878 1.00 83.31 107 ARG A CA 1
ATOM 855 C C . ARG A 1 107 ? 14.615 4.684 -23.865 1.00 83.31 107 ARG A C 1
ATOM 857 O O . ARG A 1 107 ? 14.107 5.760 -24.210 1.00 83.31 107 ARG A O 1
ATOM 864 N N . GLU A 1 108 ? 14.539 4.221 -22.628 1.00 79.62 108 GLU A N 1
ATOM 865 C CA . GLU A 1 108 ? 13.741 4.771 -21.530 1.00 79.62 108 GLU A CA 1
ATOM 866 C C . GLU A 1 108 ? 14.242 6.175 -21.181 1.00 79.62 108 GLU A C 1
ATOM 868 O O . GLU A 1 108 ? 13.455 7.088 -20.909 1.00 79.62 108 GLU A O 1
ATOM 873 N N . GLN A 1 109 ? 15.553 6.407 -21.284 1.00 78.56 109 GLN A N 1
ATOM 874 C CA . GLN A 1 109 ? 16.185 7.714 -21.101 1.00 78.56 109 GLN A CA 1
ATOM 875 C C . GLN A 1 109 ? 16.067 8.654 -22.305 1.00 78.56 109 GLN A C 1
ATOM 877 O O . GLN A 1 109 ? 16.129 9.881 -22.136 1.00 78.56 109 GLN A O 1
ATOM 882 N N . LEU A 1 110 ? 15.991 8.113 -23.522 1.00 76.69 110 LEU A N 1
ATOM 883 C CA . LEU A 1 110 ? 16.001 8.893 -24.764 1.00 76.69 110 LEU A CA 1
ATOM 884 C C . LEU A 1 110 ? 14.595 9.282 -25.228 1.00 76.69 110 LEU A C 1
ATOM 886 O O . LEU A 1 110 ? 14.399 10.396 -25.722 1.00 76.69 110 LEU A O 1
ATOM 890 N N . CYS A 1 111 ? 13.632 8.384 -25.053 1.00 70.12 111 CYS A N 1
ATOM 891 C CA . CYS A 1 111 ? 12.283 8.472 -25.599 1.00 70.12 111 CYS A CA 1
ATOM 892 C C . CYS A 1 111 ? 11.180 8.374 -24.540 1.00 70.12 111 CYS A C 1
ATOM 894 O O . CYS A 1 111 ? 10.030 8.149 -24.917 1.00 70.12 111 CYS A O 1
ATOM 896 N N . SER A 1 112 ? 11.509 8.593 -23.256 1.00 58.81 112 SER A N 1
ATOM 897 C CA . SER A 1 112 ? 10.602 8.508 -22.096 1.00 58.81 112 SER A CA 1
ATOM 898 C C . SER A 1 112 ? 9.177 8.918 -22.470 1.00 58.81 112 SER A C 1
ATOM 900 O O . SER A 1 112 ? 8.976 10.055 -22.914 1.00 58.81 112 SER A O 1
ATOM 902 N N . ASN A 1 113 ? 8.224 7.986 -22.341 1.00 50.31 113 ASN A N 1
ATOM 903 C CA . ASN A 1 113 ? 6.829 8.072 -22.790 1.00 50.31 113 ASN A CA 1
ATOM 904 C C . ASN A 1 113 ? 6.170 9.435 -22.475 1.00 50.31 113 ASN A C 1
ATOM 906 O O . ASN A 1 113 ? 5.432 9.610 -21.511 1.00 50.31 113 ASN A O 1
ATOM 910 N N . ARG A 1 114 ? 6.377 10.442 -23.333 1.00 43.00 114 ARG A N 1
ATOM 911 C CA . ARG A 1 114 ? 5.835 11.807 -23.173 1.00 43.00 114 ARG A CA 1
ATOM 912 C C . ARG A 1 114 ? 4.368 11.930 -23.595 1.00 43.00 114 ARG A C 1
ATOM 914 O O . ARG A 1 114 ? 3.868 13.038 -23.806 1.00 43.00 114 ARG A O 1
ATOM 921 N N . GLN A 1 115 ? 3.668 10.806 -23.715 1.00 41.22 115 GLN A N 1
ATOM 922 C CA . GLN A 1 115 ? 2.252 10.715 -24.069 1.00 41.22 115 GLN A CA 1
ATOM 923 C C . GLN A 1 115 ? 1.345 10.584 -22.831 1.00 41.22 115 GLN A C 1
ATOM 925 O O . GLN A 1 115 ? 0.291 9.972 -22.892 1.00 41.22 115 GLN A O 1
ATOM 930 N N . LEU A 1 116 ? 1.682 11.247 -21.722 1.00 41.06 116 LEU A N 1
ATOM 931 C CA . LEU A 1 116 ? 0.706 11.639 -20.692 1.00 41.06 116 LEU A CA 1
ATOM 932 C C . LEU A 1 116 ? 0.447 13.153 -20.731 1.00 41.06 116 LEU A C 1
ATOM 934 O O . LEU A 1 116 ? 0.300 13.821 -19.716 1.00 41.06 116 LEU A O 1
ATOM 938 N N . LYS A 1 117 ? 0.348 13.722 -21.939 1.00 35.59 117 LYS A N 1
ATOM 939 C CA . LYS A 1 117 ? -0.166 15.086 -22.159 1.00 35.59 117 LYS A CA 1
ATOM 940 C C . LYS A 1 117 ? -1.657 15.091 -22.496 1.00 35.59 117 LYS A C 1
ATOM 942 O O . LYS A 1 117 ? -2.085 15.829 -23.379 1.00 35.59 117 LYS A O 1
ATOM 947 N N . SER A 1 118 ? -2.459 14.295 -21.791 1.00 35.81 118 SER A N 1
ATOM 948 C CA . SER A 1 118 ? -3.868 14.656 -21.640 1.00 35.81 118 SER A CA 1
ATOM 949 C C . SER A 1 118 ? -3.984 15.514 -20.381 1.00 35.81 118 SER A C 1
ATOM 951 O O . SER A 1 118 ? -3.798 14.981 -19.285 1.00 35.81 118 SER A O 1
ATOM 953 N N . PRO A 1 119 ? -4.296 16.818 -20.491 1.00 41.56 119 PRO A N 1
ATOM 954 C CA . PRO A 1 119 ? -4.536 17.671 -19.326 1.00 41.56 119 PRO A CA 1
ATOM 955 C C . PRO A 1 119 ? -5.740 17.218 -18.476 1.00 41.56 119 PRO A C 1
ATOM 957 O O . PRO A 1 119 ? -5.959 17.778 -17.409 1.00 41.56 119 PRO A O 1
ATOM 960 N N . ASN A 1 120 ? -6.482 16.191 -18.917 1.00 38.91 120 ASN A N 1
ATOM 961 C CA . ASN A 1 120 ? -7.645 15.628 -18.233 1.00 38.91 120 ASN A CA 1
ATOM 962 C C . ASN A 1 120 ? -7.420 14.207 -17.680 1.00 38.91 120 ASN A C 1
ATOM 964 O O . ASN A 1 120 ? -8.384 13.569 -17.265 1.00 38.91 120 ASN A O 1
ATOM 968 N N . SER A 1 121 ? -6.189 13.681 -17.668 1.00 39.53 121 SER A N 1
ATOM 969 C CA . SER A 1 121 ? -5.928 12.441 -16.926 1.00 39.53 121 SER A CA 1
ATOM 970 C C . SER A 1 121 ? -5.912 12.748 -15.421 1.00 39.53 121 SER A C 1
ATOM 972 O O . SER A 1 121 ? -5.126 13.608 -15.011 1.00 39.53 121 SER A O 1
ATOM 974 N N . PRO A 1 122 ? -6.698 12.049 -14.577 1.00 41.44 122 PRO A N 1
ATOM 975 C CA . PRO A 1 122 ? -6.685 12.242 -13.122 1.00 41.44 122 PRO A CA 1
ATOM 976 C C . PRO A 1 122 ? -5.305 11.982 -12.486 1.00 41.44 122 PRO A C 1
ATOM 978 O O . PRO A 1 122 ? -5.061 12.393 -11.356 1.00 41.44 122 PRO A O 1
ATOM 981 N N . TYR A 1 123 ? -4.378 11.372 -13.234 1.00 43.12 123 TYR A N 1
ATOM 982 C CA . TYR A 1 123 ? -2.998 11.099 -12.829 1.00 43.12 123 TYR A CA 1
ATOM 983 C C . TYR A 1 123 ? -1.947 11.976 -13.541 1.00 43.12 123 TYR A C 1
ATOM 985 O O . TYR A 1 123 ? -0.766 11.911 -13.211 1.00 43.12 123 TYR A O 1
ATOM 993 N N . GLY A 1 124 ? -2.348 12.864 -14.461 1.00 36.09 124 GLY A N 1
ATOM 994 C CA . GLY A 1 124 ? -1.444 13.793 -15.162 1.00 36.09 124 GLY A CA 1
ATOM 995 C C . GLY A 1 124 ? -0.838 14.890 -14.272 1.00 36.09 124 GLY A C 1
ATOM 996 O O . GLY A 1 124 ? 0.057 15.614 -14.698 1.00 36.09 124 GLY A O 1
ATOM 997 N N . MET A 1 125 ? -1.299 15.015 -13.023 1.00 36.53 125 MET A N 1
ATOM 998 C CA . MET A 1 125 ? -0.737 15.932 -12.023 1.00 36.53 125 MET A CA 1
ATOM 999 C C . MET A 1 125 ? 0.454 15.349 -11.242 1.00 36.53 125 MET A C 1
ATOM 1001 O O . MET A 1 125 ? 1.051 16.065 -10.437 1.00 36.53 125 MET A O 1
ATOM 1005 N N . LEU A 1 126 ? 0.803 14.075 -11.460 1.00 41.38 126 LEU A N 1
ATOM 1006 C CA . LEU A 1 126 ? 1.843 13.373 -10.699 1.00 41.38 126 LEU A CA 1
ATOM 1007 C C . LEU A 1 126 ? 3.278 13.699 -11.125 1.00 41.38 126 LEU A C 1
ATOM 1009 O O . LEU A 1 126 ? 4.210 13.436 -10.370 1.00 41.38 126 LEU A O 1
ATOM 1013 N N . GLU A 1 127 ? 3.460 14.329 -12.283 1.00 37.78 127 GLU A N 1
ATOM 1014 C CA . GLU A 1 127 ? 4.756 14.815 -12.759 1.00 37.78 127 GLU A CA 1
ATOM 1015 C C . GLU A 1 127 ? 4.802 16.344 -12.695 1.00 37.78 127 GLU A C 1
ATOM 1017 O O . GLU A 1 127 ? 4.887 17.048 -13.706 1.00 37.78 127 GLU A O 1
ATOM 1022 N N . ARG A 1 128 ? 4.739 16.915 -11.485 1.00 33.00 128 ARG A N 1
ATOM 1023 C CA . ARG A 1 128 ? 5.187 18.302 -11.333 1.00 33.00 128 ARG A CA 1
ATOM 1024 C C . ARG A 1 128 ? 6.695 18.323 -11.556 1.00 33.00 128 ARG A C 1
ATOM 1026 O O . ARG A 1 128 ? 7.461 17.784 -10.766 1.00 33.00 128 ARG A O 1
ATOM 1033 N N . ALA A 1 129 ? 7.072 18.935 -12.673 1.00 36.75 129 ALA A N 1
ATOM 1034 C CA . ALA A 1 129 ? 8.419 19.133 -13.177 1.00 36.75 129 ALA A CA 1
ATOM 1035 C C . ALA A 1 129 ? 9.370 19.777 -12.152 1.00 36.75 129 ALA A C 1
ATOM 1037 O O . ALA A 1 129 ? 9.621 20.973 -12.221 1.00 36.75 129 ALA A O 1
ATOM 1038 N N . THR A 1 130 ? 9.922 18.990 -11.234 1.00 34.94 130 THR A N 1
ATOM 1039 C CA . THR A 1 130 ? 11.126 19.319 -10.459 1.00 34.94 130 THR A CA 1
ATOM 1040 C C . THR A 1 130 ? 11.806 18.027 -10.006 1.00 34.94 130 THR A C 1
ATOM 1042 O O . THR A 1 130 ? 11.998 17.819 -8.812 1.00 34.94 130 THR A O 1
ATOM 1045 N N . ASP A 1 131 ? 12.150 17.137 -10.939 1.00 33.19 131 ASP A N 1
ATOM 1046 C CA . ASP A 1 131 ? 13.203 16.160 -10.662 1.00 33.19 131 ASP A CA 1
ATOM 1047 C C . ASP A 1 131 ? 14.535 16.765 -11.147 1.00 33.19 131 ASP A C 1
ATOM 1049 O O . ASP A 1 131 ? 14.712 16.958 -12.357 1.00 33.19 131 ASP A O 1
ATOM 1053 N N . PRO A 1 132 ? 15.448 17.173 -10.243 1.00 32.44 132 PRO A N 1
ATOM 1054 C CA . PRO A 1 132 ? 16.668 17.901 -10.596 1.00 32.44 132 PRO A CA 1
ATOM 1055 C C . PRO A 1 132 ? 17.688 17.067 -11.393 1.00 32.44 132 PRO A C 1
ATOM 1057 O O . PRO A 1 132 ? 18.719 17.604 -11.794 1.00 32.44 132 PRO A O 1
ATOM 1060 N N . LEU A 1 133 ? 17.410 15.785 -11.657 1.00 31.89 133 LEU A N 1
ATOM 1061 C CA . LEU A 1 133 ? 18.242 14.915 -12.495 1.00 31.89 133 LEU A CA 1
ATOM 1062 C C . LEU A 1 133 ? 17.830 14.895 -13.979 1.00 31.89 133 LEU A C 1
ATOM 1064 O O . LEU A 1 133 ? 18.554 14.344 -14.810 1.00 31.89 133 LEU A O 1
ATOM 1068 N N . LEU A 1 134 ? 16.716 15.535 -14.349 1.00 35.34 134 LEU A N 1
ATOM 1069 C CA . LEU A 1 134 ? 16.243 15.585 -15.734 1.00 35.34 134 LEU A CA 1
ATOM 1070 C C . LEU A 1 134 ? 16.777 16.825 -16.464 1.00 35.34 134 LEU A C 1
ATOM 1072 O O . LEU A 1 134 ? 16.135 17.875 -16.542 1.00 35.34 134 LEU A O 1
ATOM 1076 N N . LEU A 1 135 ? 17.967 16.683 -17.053 1.00 31.25 135 LEU A N 1
ATOM 1077 C CA . LEU A 1 135 ? 18.499 17.627 -18.037 1.00 31.25 135 LEU A CA 1
ATOM 1078 C C . LEU A 1 135 ? 17.593 17.646 -19.281 1.00 31.25 135 LEU A C 1
ATOM 1080 O O . LEU A 1 135 ? 17.519 16.680 -20.040 1.00 31.25 135 LEU A O 1
ATOM 1084 N N . GLN A 1 136 ? 16.891 18.761 -19.489 1.00 32.84 136 GLN A N 1
ATOM 1085 C CA . GLN A 1 136 ? 16.018 18.976 -20.644 1.00 32.84 136 GLN A CA 1
ATOM 1086 C C . GLN A 1 136 ? 16.836 19.064 -21.945 1.00 32.84 136 GLN A C 1
ATOM 1088 O O . GLN A 1 136 ? 17.778 19.849 -22.042 1.00 32.84 136 GLN A O 1
ATOM 1093 N N . SER A 1 137 ? 16.455 18.297 -22.975 1.00 33.66 137 SER A N 1
ATOM 1094 C CA . SER A 1 137 ? 17.041 18.416 -24.316 1.00 33.66 137 SER A CA 1
ATOM 1095 C C . SER A 1 137 ? 16.596 19.724 -24.980 1.00 33.66 137 SER A C 1
ATOM 1097 O O . SER A 1 137 ? 15.405 19.929 -25.222 1.00 33.66 137 SER A O 1
ATOM 1099 N N . ALA A 1 138 ? 17.548 20.587 -25.327 1.00 31.02 138 ALA A N 1
ATOM 1100 C CA . ALA A 1 138 ? 17.306 21.879 -25.974 1.00 31.02 138 ALA A CA 1
ATOM 1101 C C . ALA A 1 138 ? 17.093 21.805 -27.510 1.00 31.02 138 ALA A C 1
ATOM 1103 O O . ALA A 1 138 ? 17.276 22.805 -28.197 1.00 31.02 138 ALA A O 1
ATOM 1104 N N . GLY A 1 139 ? 16.703 20.651 -28.067 1.00 33.25 139 GLY A N 1
ATOM 1105 C CA . GLY A 1 139 ? 16.475 20.457 -29.508 1.00 33.25 139 GLY A CA 1
ATOM 1106 C C . GLY A 1 139 ? 15.047 19.992 -29.802 1.00 33.25 139 GLY A C 1
ATOM 1107 O O . GLY A 1 139 ? 14.627 18.931 -29.349 1.00 33.25 139 GLY A O 1
ATOM 1108 N N . SER A 1 140 ? 14.270 20.793 -30.535 1.00 39.47 140 SER A N 1
ATOM 1109 C CA . SER A 1 140 ? 12.841 20.572 -30.805 1.00 39.47 140 SER A CA 1
ATOM 1110 C C . SER A 1 140 ? 12.552 19.845 -32.130 1.00 39.47 140 SER A C 1
ATOM 1112 O O . SER A 1 140 ? 11.639 20.253 -32.850 1.00 39.47 140 SER A O 1
ATOM 1114 N N . THR A 1 141 ? 13.298 18.801 -32.491 1.00 36.94 141 THR A N 1
ATOM 1115 C CA . THR A 1 141 ? 13.121 18.121 -33.796 1.00 36.94 141 THR A CA 1
ATOM 1116 C C . THR A 1 141 ? 12.713 16.649 -33.715 1.00 36.94 141 THR A C 1
ATOM 1118 O O . THR A 1 141 ? 12.178 16.136 -34.691 1.00 36.94 141 THR A O 1
ATOM 1121 N N . ASN A 1 142 ? 12.788 15.994 -32.552 1.00 38.06 142 ASN A N 1
ATOM 1122 C CA . ASN A 1 142 ? 12.268 14.629 -32.367 1.00 38.06 142 ASN A CA 1
ATOM 1123 C C . ASN A 1 142 ? 10.789 14.629 -31.946 1.00 38.06 142 ASN A C 1
ATOM 1125 O O . ASN A 1 142 ? 10.410 14.106 -30.900 1.00 38.06 142 ASN A O 1
ATOM 1129 N N . LYS A 1 143 ? 9.932 15.256 -32.754 1.00 39.56 143 LYS A N 1
ATOM 1130 C CA . LYS A 1 143 ? 8.486 15.013 -32.699 1.00 39.56 143 LYS A CA 1
ATOM 1131 C C . LYS A 1 143 ? 8.128 14.068 -33.836 1.00 39.56 143 LYS A C 1
ATOM 1133 O O . LYS A 1 143 ? 7.642 14.523 -34.863 1.00 39.56 143 LYS A O 1
ATOM 1138 N N . MET A 1 144 ? 8.352 12.771 -33.660 1.00 39.59 144 MET A N 1
ATOM 1139 C CA . MET A 1 144 ? 7.731 11.787 -34.541 1.00 39.59 144 MET A CA 1
ATOM 1140 C C . MET A 1 144 ? 7.261 10.590 -33.738 1.00 39.59 144 MET A C 1
ATOM 1142 O O . MET A 1 144 ? 8.036 9.788 -33.234 1.00 39.59 144 MET A O 1
ATOM 1146 N N . HIS A 1 145 ? 5.944 10.599 -33.577 1.00 40.91 145 HIS A N 1
ATOM 1147 C CA . HIS A 1 145 ? 5.109 9.561 -33.015 1.00 40.91 145 HIS A CA 1
ATOM 1148 C C . HIS A 1 145 ? 5.058 8.442 -34.056 1.00 40.91 145 HIS A C 1
ATOM 1150 O O . HIS A 1 145 ? 4.558 8.667 -35.159 1.00 40.91 145 HIS A O 1
ATOM 1156 N N . ASP A 1 146 ? 5.642 7.287 -33.754 1.00 40.12 146 ASP A N 1
ATOM 1157 C CA . ASP A 1 146 ? 5.281 6.068 -34.469 1.00 40.12 146 ASP A CA 1
ATOM 1158 C C . ASP A 1 146 ? 3.868 5.694 -34.014 1.00 40.12 146 ASP A C 1
ATOM 1160 O O . ASP A 1 146 ? 3.585 5.710 -32.815 1.00 40.12 146 ASP A O 1
ATOM 1164 N N . THR A 1 147 ? 2.965 5.402 -34.948 1.00 44.25 147 THR A N 1
ATOM 1165 C CA . THR A 1 147 ? 1.535 5.183 -34.658 1.00 44.25 147 THR A CA 1
ATOM 1166 C C . THR A 1 147 ? 1.288 4.046 -33.666 1.00 44.25 147 THR A C 1
ATOM 1168 O O . THR A 1 147 ? 0.228 4.007 -33.047 1.00 44.25 147 THR A O 1
ATOM 1171 N N . ASP A 1 148 ? 2.288 3.183 -33.468 1.00 51.25 148 ASP A N 1
ATOM 1172 C CA . ASP A 1 148 ? 2.235 2.029 -32.576 1.00 51.25 148 ASP A CA 1
ATOM 1173 C C . ASP A 1 148 ? 3.121 2.171 -31.324 1.00 51.25 148 ASP A C 1
ATOM 1175 O O . ASP A 1 148 ? 3.224 1.225 -30.546 1.00 51.25 148 ASP A O 1
ATOM 1179 N N . ASN A 1 149 ? 3.790 3.317 -31.129 1.00 58.72 149 ASN A N 1
ATOM 1180 C CA . ASN A 1 149 ? 4.732 3.580 -30.028 1.00 58.72 149 ASN A CA 1
ATOM 1181 C C . ASN A 1 149 ? 5.880 2.546 -29.904 1.00 58.72 149 ASN A C 1
ATOM 1183 O O . ASN A 1 149 ? 6.563 2.506 -28.885 1.00 58.72 149 ASN A O 1
ATOM 1187 N N . ARG A 1 150 ? 6.109 1.698 -30.920 1.00 64.00 150 ARG A N 1
ATOM 1188 C CA . ARG A 1 150 ? 6.990 0.518 -30.841 1.00 64.00 150 ARG A CA 1
ATOM 1189 C C . ARG A 1 150 ? 8.478 0.837 -30.914 1.00 64.00 150 ARG A C 1
ATOM 1191 O O . ARG A 1 150 ? 9.263 0.092 -30.339 1.00 64.00 150 ARG A O 1
ATOM 1198 N N . PHE A 1 151 ? 8.853 1.930 -31.573 1.00 71.06 151 PHE A N 1
ATOM 1199 C CA . PHE A 1 151 ? 10.252 2.311 -31.770 1.00 71.06 151 PHE A CA 1
ATOM 1200 C C . PHE A 1 151 ? 10.536 3.728 -31.265 1.00 71.06 151 PHE A C 1
ATOM 1202 O O . PHE A 1 151 ? 9.684 4.613 -31.336 1.00 71.06 151 PHE A O 1
ATOM 1209 N N . CYS A 1 152 ? 11.773 3.962 -30.829 1.00 80.81 152 CYS A N 1
ATOM 1210 C CA . CYS A 1 152 ? 12.316 5.284 -30.521 1.00 80.81 152 CYS A CA 1
ATOM 1211 C C . CYS A 1 152 ? 13.167 5.791 -31.705 1.00 80.81 152 CYS A C 1
ATOM 1213 O O . CYS A 1 152 ? 14.265 5.274 -31.931 1.00 80.81 152 CYS A O 1
ATOM 1215 N N . PRO A 1 153 ? 12.684 6.760 -32.511 1.00 81.56 153 PRO A N 1
ATOM 1216 C CA . PRO A 1 153 ? 13.412 7.237 -33.682 1.00 81.56 153 PRO A CA 1
ATOM 1217 C C . PRO A 1 153 ? 14.484 8.274 -33.315 1.00 81.56 153 PRO A C 1
ATOM 1219 O O . PRO A 1 153 ? 14.200 9.315 -32.722 1.00 81.56 153 PRO A O 1
ATOM 1222 N N . ILE A 1 154 ? 15.715 8.039 -33.763 1.00 84.12 154 ILE A N 1
ATOM 1223 C CA . ILE A 1 154 ? 16.830 8.989 -33.702 1.00 84.12 154 ILE A CA 1
ATOM 1224 C C . ILE A 1 154 ? 17.138 9.453 -35.124 1.00 84.12 154 ILE A C 1
ATOM 1226 O O . ILE A 1 154 ? 17.491 8.648 -35.982 1.00 84.12 154 ILE A O 1
ATOM 1230 N N . THR A 1 155 ? 17.027 10.758 -35.38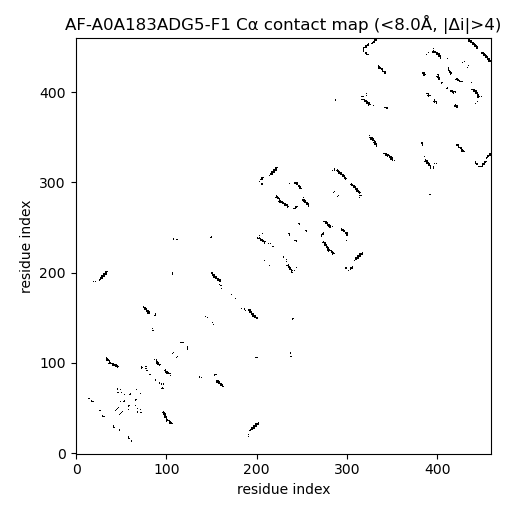0 1.00 86.00 155 THR A N 1
ATOM 1231 C CA . THR A 1 155 ? 17.323 11.332 -36.701 1.00 86.00 155 THR A CA 1
ATOM 1232 C C . THR A 1 155 ? 18.701 11.982 -36.695 1.00 86.00 155 THR A C 1
ATOM 1234 O O . THR A 1 155 ? 18.907 13.020 -36.070 1.00 86.00 155 THR A O 1
ATOM 1237 N N . ILE A 1 156 ? 19.653 11.386 -37.403 1.00 87.69 156 ILE A N 1
ATOM 1238 C CA . ILE A 1 156 ? 20.997 11.921 -37.610 1.00 87.69 156 ILE A CA 1
ATOM 1239 C C . ILE A 1 156 ? 20.994 12.696 -38.928 1.00 87.69 156 ILE A C 1
ATOM 1241 O O . ILE A 1 156 ? 20.700 12.149 -39.988 1.00 87.69 156 ILE A O 1
ATOM 1245 N N . GLN A 1 157 ? 21.350 13.973 -38.868 1.00 86.94 157 GLN A N 1
ATOM 1246 C CA . GLN A 1 157 ? 21.591 14.798 -40.044 1.00 86.94 157 GLN A CA 1
ATOM 1247 C C . GLN A 1 157 ? 23.087 14.787 -40.329 1.00 86.94 157 GLN A C 1
ATOM 1249 O O . GLN A 1 157 ? 23.881 15.198 -39.480 1.00 86.94 157 GLN A O 1
ATOM 1254 N N . CYS A 1 158 ? 23.493 14.321 -41.507 1.00 86.00 158 CYS A N 1
ATOM 1255 C CA . CYS A 1 158 ? 24.895 14.331 -41.902 1.00 86.00 158 CYS A CA 1
ATOM 1256 C C . CYS A 1 158 ? 25.107 15.002 -43.260 1.00 86.00 158 CYS A C 1
ATOM 1258 O O . CYS A 1 158 ? 24.255 14.959 -44.144 1.00 86.00 158 CYS A O 1
ATOM 1260 N N . ALA A 1 159 ? 26.261 15.647 -43.407 1.00 80.56 159 ALA A N 1
ATOM 1261 C CA . ALA A 1 159 ? 26.725 16.207 -44.667 1.00 80.56 159 ALA A CA 1
ATOM 1262 C C . ALA A 1 159 ? 27.868 15.359 -45.228 1.00 80.56 159 ALA A C 1
ATOM 1264 O O . ALA A 1 159 ? 28.683 14.805 -44.480 1.00 80.56 159 ALA A O 1
ATOM 1265 N N . LEU A 1 160 ? 27.930 15.292 -46.555 1.00 77.94 160 LEU A N 1
ATOM 1266 C CA . LEU A 1 160 ? 28.980 14.619 -47.307 1.00 77.94 160 LEU A CA 1
ATOM 1267 C C . LEU A 1 160 ? 30.019 15.643 -47.776 1.00 77.94 160 LEU A C 1
ATOM 1269 O O . LEU A 1 160 ? 29.671 16.625 -48.429 1.00 77.94 160 LEU A O 1
ATOM 1273 N N . TYR A 1 161 ? 31.296 15.396 -47.488 1.00 71.94 161 TYR A N 1
ATOM 1274 C CA . TYR A 1 161 ? 32.404 16.251 -47.913 1.00 71.94 161 TYR A CA 1
ATOM 1275 C C . TYR A 1 161 ? 33.421 15.462 -48.738 1.00 71.94 161 TYR A C 1
ATOM 1277 O O . TYR A 1 161 ? 33.747 14.334 -48.369 1.00 71.94 161 TYR A O 1
ATOM 1285 N N . PRO A 1 162 ? 33.987 16.038 -49.809 1.00 69.25 162 PRO A N 1
ATOM 1286 C CA . PRO A 1 162 ? 35.13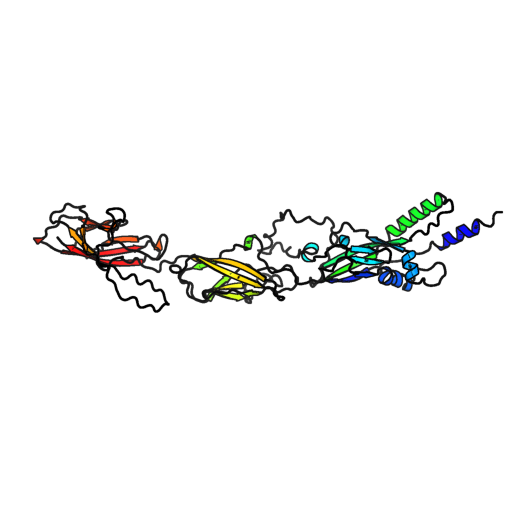3 15.440 -50.478 1.00 69.25 162 PRO A CA 1
ATOM 1287 C C . PRO A 1 162 ? 36.388 15.512 -49.586 1.00 69.25 162 PRO A C 1
ATOM 1289 O O . PRO A 1 162 ? 36.669 16.538 -48.966 1.00 69.25 162 PRO A O 1
ATOM 1292 N N . LEU A 1 163 ? 37.156 14.422 -49.530 1.00 64.81 163 LEU A N 1
ATOM 1293 C CA . LEU A 1 163 ? 38.481 14.357 -48.908 1.00 64.81 163 LEU A CA 1
ATOM 1294 C C . LEU A 1 163 ? 39.507 14.990 -49.861 1.00 64.81 163 LEU A C 1
ATOM 1296 O O . LEU A 1 163 ? 39.745 14.479 -50.954 1.00 64.81 163 LEU A O 1
ATOM 1300 N N . GLU A 1 164 ? 40.125 16.105 -49.464 1.00 58.38 164 GLU A N 1
ATOM 1301 C CA . GLU A 1 164 ? 41.210 16.719 -50.237 1.00 58.38 164 GLU A CA 1
ATOM 1302 C C . GLU A 1 164 ? 42.423 15.772 -50.304 1.00 58.38 164 GLU A C 1
ATOM 1304 O O . GLU A 1 164 ? 43.034 15.457 -49.283 1.00 58.38 164 GLU A O 1
ATOM 1309 N N . GLN A 1 165 ? 42.832 15.357 -51.506 1.00 45.00 165 GLN A N 1
ATOM 1310 C CA . GLN A 1 165 ? 44.156 14.763 -51.711 1.00 45.00 165 GLN A CA 1
ATOM 1311 C C . GLN A 1 165 ? 45.185 15.881 -51.899 1.00 45.00 165 GLN A C 1
ATOM 1313 O O . GLN A 1 165 ? 45.586 16.193 -53.017 1.00 45.00 165 GLN A O 1
ATOM 1318 N N . VAL A 1 166 ? 45.612 16.519 -50.806 1.00 38.81 166 VAL A N 1
ATOM 1319 C CA . VAL A 1 166 ? 46.770 17.423 -50.857 1.00 38.81 166 VAL A CA 1
ATOM 1320 C C . VAL A 1 166 ? 48.041 16.582 -50.783 1.00 38.81 166 VAL A C 1
ATOM 1322 O O . VAL A 1 166 ? 48.590 16.336 -49.711 1.00 38.81 166 VAL A O 1
ATOM 1325 N N . SER A 1 167 ? 48.549 16.147 -51.934 1.00 34.50 167 SER A N 1
ATOM 1326 C CA . SER A 1 167 ? 49.979 15.869 -52.056 1.00 34.50 167 SER A CA 1
ATOM 1327 C C . SER A 1 167 ? 50.713 17.207 -51.979 1.00 34.50 167 SER A C 1
ATOM 1329 O O . SER A 1 167 ? 50.627 18.034 -52.886 1.00 34.50 167 SER A O 1
ATOM 1331 N N . ALA A 1 168 ? 51.387 17.441 -50.853 1.00 34.62 168 ALA A N 1
ATOM 1332 C CA . ALA A 1 168 ? 52.205 18.615 -50.597 1.00 34.62 168 ALA A CA 1
ATOM 1333 C C . ALA A 1 168 ? 53.298 18.751 -51.665 1.00 34.62 168 ALA A C 1
ATOM 1335 O O . ALA A 1 168 ? 54.331 18.100 -51.575 1.00 34.62 168 ALA A O 1
ATOM 1336 N N . THR A 1 169 ? 53.042 19.547 -52.703 1.00 38.16 169 THR A N 1
ATOM 1337 C CA . THR A 1 169 ? 54.025 20.250 -53.548 1.00 38.16 169 THR A CA 1
ATOM 1338 C C . THR A 1 169 ? 53.284 20.966 -54.675 1.00 38.16 169 THR A C 1
ATOM 1340 O O . THR A 1 169 ? 53.206 20.455 -55.783 1.00 38.16 169 THR A O 1
ATOM 1343 N N . THR A 1 170 ? 52.700 22.138 -54.405 1.00 39.38 170 THR A N 1
ATOM 1344 C CA . THR A 1 170 ? 52.731 23.342 -55.273 1.00 39.38 170 THR A CA 1
ATOM 1345 C C . THR A 1 170 ? 51.769 24.417 -54.762 1.00 39.38 170 THR A C 1
ATOM 1347 O O . THR A 1 170 ? 50.736 24.136 -54.165 1.00 39.38 170 THR A O 1
ATOM 1350 N N . GLN A 1 171 ? 52.169 25.673 -54.953 1.00 45.00 171 GLN A N 1
ATOM 1351 C CA . GLN A 1 171 ? 51.476 26.880 -54.508 1.00 45.00 171 GLN A CA 1
ATOM 1352 C C . GLN A 1 171 ? 50.064 26.977 -55.116 1.00 45.00 171 GLN A C 1
ATOM 1354 O O . GLN A 1 171 ? 49.922 27.224 -56.311 1.00 45.00 171 GLN A O 1
ATOM 1359 N N . SER A 1 172 ? 49.019 26.832 -54.299 1.00 40.81 172 SER A N 1
ATOM 1360 C CA . SER A 1 172 ? 47.641 27.144 -54.696 1.00 40.81 172 SER A CA 1
ATOM 1361 C C . SER A 1 172 ? 47.375 28.647 -54.561 1.00 40.81 172 SER A C 1
ATOM 1363 O O . SER A 1 172 ? 47.608 29.226 -53.499 1.00 40.81 172 SER A O 1
ATOM 1365 N N . THR A 1 173 ? 46.866 29.286 -55.613 1.00 46.78 173 THR A N 1
ATOM 1366 C CA . THR A 1 173 ? 46.505 30.711 -55.617 1.00 46.78 173 THR A CA 1
ATOM 1367 C C . THR A 1 173 ? 45.255 30.983 -54.763 1.00 46.78 173 THR A C 1
ATOM 1369 O O . THR A 1 173 ? 44.373 30.135 -54.608 1.00 46.78 173 THR A O 1
ATOM 1372 N N . GLN A 1 174 ? 45.156 32.191 -54.198 1.00 44.91 174 GLN A N 1
ATOM 1373 C CA . GLN A 1 174 ? 44.069 32.620 -53.298 1.00 44.91 174 GLN A CA 1
ATOM 1374 C C . GLN A 1 174 ? 42.665 32.528 -53.933 1.00 44.91 174 GLN A C 1
ATOM 1376 O O . GLN A 1 174 ? 41.675 32.311 -53.240 1.00 44.91 174 GLN A O 1
ATOM 1381 N N . SER A 1 175 ? 42.577 32.632 -55.261 1.00 39.22 175 SER A N 1
ATOM 1382 C CA . SER A 1 175 ? 41.347 32.470 -56.044 1.00 39.22 175 SER A CA 1
ATOM 1383 C C . SER A 1 175 ? 40.825 31.027 -56.055 1.00 39.22 175 SER A C 1
ATOM 1385 O O . SER A 1 175 ? 39.619 30.828 -55.934 1.00 39.22 175 SER A O 1
ATOM 1387 N N . SER A 1 176 ? 41.706 30.021 -56.105 1.00 45.72 176 SER A N 1
ATOM 1388 C CA . SER A 1 176 ? 41.324 28.604 -55.954 1.00 45.72 176 SER A CA 1
ATOM 1389 C C . SER A 1 176 ? 40.835 28.270 -54.541 1.00 45.72 176 SER A C 1
ATOM 1391 O O . SER A 1 176 ? 39.898 27.493 -54.396 1.00 45.72 176 SER A O 1
ATOM 1393 N N . LEU A 1 177 ? 41.400 28.902 -53.506 1.00 44.31 177 LEU A N 1
ATOM 1394 C CA . LEU A 1 177 ? 40.947 28.740 -52.117 1.00 44.31 177 LEU A CA 1
ATOM 1395 C C . LEU A 1 177 ? 39.563 29.366 -51.877 1.00 44.31 177 LEU A C 1
ATOM 1397 O O . LEU A 1 177 ? 38.751 28.775 -51.169 1.00 44.31 177 LEU A O 1
ATOM 1401 N N . ASN A 1 178 ? 39.274 30.510 -52.506 1.00 43.56 178 ASN A N 1
ATOM 1402 C CA . ASN A 1 178 ? 37.966 31.172 -52.426 1.00 43.56 178 ASN A CA 1
ATOM 1403 C C . ASN A 1 178 ? 36.873 30.433 -53.221 1.00 43.56 178 ASN A C 1
ATOM 1405 O O . ASN A 1 178 ? 35.724 30.376 -52.791 1.00 43.56 178 ASN A O 1
ATOM 1409 N N . ALA A 1 179 ? 37.218 29.825 -54.360 1.00 42.44 179 ALA A N 1
ATOM 1410 C CA . ALA A 1 179 ? 36.302 28.949 -55.090 1.00 42.44 179 ALA A CA 1
ATOM 1411 C C . ALA A 1 179 ? 36.010 27.662 -54.297 1.00 42.44 179 ALA A C 1
ATOM 1413 O O . ALA A 1 179 ? 34.851 27.275 -54.171 1.00 42.44 179 ALA A O 1
ATOM 1414 N N . LEU A 1 180 ? 37.031 27.044 -53.685 1.00 44.53 180 LEU A N 1
ATOM 1415 C CA . LEU A 1 180 ? 36.859 25.888 -52.797 1.00 44.53 180 LEU A CA 1
ATOM 1416 C C . LEU A 1 180 ? 36.046 26.222 -51.544 1.00 44.53 180 LEU A C 1
ATOM 1418 O O . LEU A 1 180 ? 35.254 25.392 -51.116 1.00 44.53 180 LEU A O 1
ATOM 1422 N N . SER A 1 181 ? 36.222 27.402 -50.942 1.00 44.53 181 SER A N 1
ATOM 1423 C CA . SER A 1 181 ? 35.427 27.814 -49.780 1.00 44.53 181 SER A CA 1
ATOM 1424 C C . SER A 1 181 ? 33.969 28.094 -50.157 1.00 44.53 181 SER A C 1
ATOM 1426 O O . SER A 1 181 ? 33.076 27.688 -49.419 1.00 44.53 181 SER A O 1
ATOM 1428 N N . SER A 1 182 ? 33.722 28.684 -51.331 1.00 41.31 182 SER A N 1
ATOM 1429 C CA . SER A 1 182 ? 32.375 28.942 -51.855 1.00 41.31 182 SER A CA 1
ATOM 1430 C C . SER A 1 182 ? 31.651 27.655 -52.299 1.00 41.31 182 SER A C 1
ATOM 1432 O O . SER A 1 182 ? 30.460 27.490 -52.040 1.00 41.31 182 SER A O 1
ATOM 1434 N N . LEU A 1 183 ? 32.372 26.676 -52.859 1.00 45.12 183 LEU A N 1
ATOM 1435 C CA . LEU A 1 183 ? 31.863 25.321 -53.117 1.00 45.12 183 LEU A CA 1
ATOM 1436 C C . LEU A 1 183 ? 31.627 24.538 -51.825 1.00 45.12 183 LEU A C 1
ATOM 1438 O O . LEU A 1 183 ? 30.580 23.917 -51.684 1.00 45.12 183 LEU A O 1
ATOM 1442 N N . LYS A 1 184 ? 32.544 24.612 -50.851 1.00 44.25 184 LYS A N 1
ATOM 1443 C CA . LYS A 1 184 ? 32.341 24.046 -49.507 1.00 44.25 184 LYS A CA 1
ATOM 1444 C C . LYS A 1 184 ? 31.072 24.611 -48.868 1.00 44.25 184 LYS A C 1
ATOM 1446 O O . LYS A 1 184 ? 30.315 23.825 -48.316 1.00 44.25 184 LYS A O 1
ATOM 1451 N N . SER A 1 185 ? 30.800 25.915 -49.006 1.00 43.53 185 SER A N 1
ATOM 1452 C CA . SER A 1 185 ? 29.549 26.516 -48.521 1.00 43.53 185 SER A CA 1
ATOM 1453 C C . SER A 1 185 ? 28.308 26.084 -49.317 1.00 43.53 185 SER A C 1
ATOM 1455 O O . SER A 1 185 ? 27.236 25.917 -48.743 1.00 43.53 185 SER A O 1
ATOM 1457 N N . HIS A 1 186 ? 28.439 25.846 -50.627 1.00 42.62 186 HIS A N 1
ATOM 1458 C CA . HIS A 1 186 ? 27.324 25.402 -51.473 1.00 42.62 186 HIS A CA 1
ATOM 1459 C C . HIS A 1 186 ? 26.943 23.931 -51.216 1.00 42.62 186 HIS A C 1
ATOM 1461 O O . HIS A 1 186 ? 25.765 23.587 -51.188 1.00 42.62 186 HIS A O 1
ATOM 1467 N N . PHE A 1 187 ? 27.929 23.070 -50.939 1.00 43.53 187 PHE A N 1
ATOM 1468 C CA . PHE A 1 187 ? 27.705 21.686 -50.510 1.00 43.53 187 PHE A CA 1
ATOM 1469 C C . PHE A 1 187 ? 27.057 21.590 -49.119 1.00 43.53 187 PHE A C 1
ATOM 1471 O O . PHE A 1 187 ? 26.324 20.636 -48.863 1.00 43.53 187 PHE A O 1
ATOM 1478 N N . THR A 1 188 ? 27.297 22.562 -48.229 1.00 46.88 188 THR A N 1
ATOM 1479 C CA . THR A 1 188 ? 26.790 22.527 -46.847 1.00 46.88 188 THR A CA 1
ATOM 1480 C C . THR A 1 188 ? 25.324 22.899 -46.678 1.00 46.88 188 THR A C 1
ATOM 1482 O O . THR A 1 188 ? 24.729 22.466 -45.697 1.00 46.88 188 THR A O 1
ATOM 1485 N N . GLU A 1 189 ? 24.731 23.676 -47.587 1.00 46.94 189 GLU A N 1
ATOM 1486 C CA . GLU A 1 189 ? 23.357 24.174 -47.403 1.00 46.94 189 GLU A CA 1
ATOM 1487 C C . GLU A 1 189 ? 22.286 23.352 -48.139 1.00 46.94 189 GLU A C 1
ATOM 1489 O O . GLU A 1 189 ? 21.116 23.442 -47.776 1.00 46.94 189 GLU A O 1
ATOM 1494 N N . GLN A 1 190 ? 22.653 22.528 -49.134 1.00 51.44 190 GLN A N 1
ATOM 1495 C CA . GLN A 1 190 ? 21.670 21.829 -49.986 1.00 51.44 190 GLN A CA 1
ATOM 1496 C C . GLN A 1 190 ? 21.718 20.290 -49.960 1.00 51.44 190 GLN A C 1
ATOM 1498 O O . GLN A 1 190 ? 20.792 19.668 -50.467 1.00 51.44 190 GLN A O 1
ATOM 1503 N N . ASN A 1 191 ? 22.723 19.655 -49.340 1.00 62.44 191 ASN A N 1
ATOM 1504 C CA . ASN A 1 191 ? 22.892 18.191 -49.372 1.00 62.44 191 ASN A CA 1
ATOM 1505 C C . ASN A 1 191 ? 22.989 17.582 -47.964 1.00 62.44 191 ASN A C 1
ATOM 1507 O O . ASN A 1 191 ? 24.041 17.088 -47.550 1.00 62.44 191 ASN A O 1
ATOM 1511 N N . VAL A 1 192 ? 21.882 17.625 -47.220 1.00 72.81 192 VAL A N 1
ATOM 1512 C CA . VAL A 1 192 ? 21.758 16.927 -45.933 1.00 72.81 192 VAL A CA 1
ATOM 1513 C C . VAL A 1 192 ? 21.204 15.526 -46.177 1.00 72.81 192 VAL A C 1
ATOM 1515 O O . VAL A 1 192 ? 20.130 15.351 -46.752 1.00 72.81 192 VAL A O 1
ATOM 1518 N N . ILE A 1 193 ? 21.943 14.517 -45.729 1.00 79.88 193 ILE A N 1
ATOM 1519 C CA . ILE A 1 193 ? 21.488 13.131 -45.682 1.00 79.88 193 ILE A CA 1
ATOM 1520 C C . ILE A 1 193 ? 20.819 12.927 -44.324 1.00 79.88 193 ILE A C 1
ATOM 1522 O O . ILE A 1 193 ? 21.393 13.255 -43.281 1.00 79.88 193 ILE A O 1
ATOM 1526 N N . GLN A 1 194 ? 19.596 12.406 -44.345 1.00 82.44 194 GLN A N 1
ATOM 1527 C CA . GLN A 1 194 ? 18.847 12.086 -43.137 1.00 82.44 194 GLN A CA 1
ATOM 1528 C C . GLN A 1 194 ? 18.968 10.591 -42.868 1.00 82.44 194 GLN A C 1
ATOM 1530 O O . GLN A 1 194 ? 18.567 9.764 -43.679 1.00 82.44 194 GLN A O 1
ATOM 1535 N N . ILE A 1 195 ? 19.537 10.231 -41.725 1.00 85.50 195 ILE A N 1
ATOM 1536 C CA . ILE A 1 195 ? 19.628 8.843 -41.285 1.00 85.50 195 ILE A CA 1
ATOM 1537 C C . ILE A 1 195 ? 18.685 8.676 -40.104 1.00 85.50 195 ILE A C 1
ATOM 1539 O O . ILE A 1 195 ? 18.852 9.330 -39.077 1.00 85.50 195 ILE A O 1
ATOM 1543 N N . ARG A 1 196 ? 17.705 7.792 -40.240 1.00 84.25 196 ARG A N 1
ATOM 1544 C CA . ARG A 1 196 ? 16.763 7.438 -39.190 1.00 84.25 196 ARG A CA 1
ATOM 1545 C C . ARG A 1 196 ? 17.192 6.123 -38.555 1.00 84.25 196 ARG A C 1
ATOM 1547 O O . ARG A 1 196 ? 17.235 5.094 -39.216 1.00 84.25 196 ARG A O 1
ATOM 1554 N N . VAL A 1 197 ? 17.506 6.143 -37.270 1.00 85.50 197 VAL A N 1
ATOM 1555 C CA . VAL A 1 197 ? 17.777 4.934 -36.490 1.00 85.50 197 VAL A CA 1
ATOM 1556 C C . VAL A 1 197 ? 16.557 4.658 -35.623 1.00 85.50 197 VAL A C 1
ATOM 1558 O O . VAL A 1 197 ? 16.224 5.463 -34.759 1.00 85.50 197 VAL A O 1
ATOM 1561 N N . LEU A 1 198 ? 15.869 3.552 -35.882 1.00 82.88 198 LEU A N 1
ATOM 1562 C CA . LEU A 1 198 ? 14.746 3.078 -35.084 1.00 82.88 198 LEU A CA 1
ATOM 1563 C C . LEU A 1 198 ? 15.276 2.145 -33.996 1.00 82.88 198 LEU A C 1
ATOM 1565 O O . LEU A 1 198 ? 15.822 1.085 -34.308 1.00 82.88 198 LEU A O 1
ATOM 1569 N N . VAL A 1 199 ? 15.128 2.554 -32.738 1.00 85.00 199 VAL A N 1
ATOM 1570 C CA . VAL A 1 199 ? 15.528 1.755 -31.575 1.00 85.00 199 VAL A CA 1
ATOM 1571 C C . VAL A 1 199 ? 14.335 0.930 -31.091 1.00 85.00 199 VAL A C 1
ATOM 1573 O O . VAL A 1 199 ? 13.290 1.495 -30.765 1.00 85.00 199 VAL A O 1
ATOM 1576 N N . GLU A 1 200 ? 14.489 -0.392 -31.104 1.00 81.81 200 GLU A N 1
ATOM 1577 C CA . GLU A 1 200 ? 13.578 -1.389 -30.538 1.00 81.81 200 GLU A CA 1
ATOM 1578 C C . GLU A 1 200 ? 13.771 -1.505 -29.027 1.00 81.81 200 GLU A C 1
ATOM 1580 O O . GLU A 1 200 ? 14.912 -1.541 -28.561 1.00 81.81 200 GLU A O 1
ATOM 1585 N N . ASP A 1 201 ? 12.645 -1.635 -28.322 1.00 81.81 201 ASP A N 1
ATOM 1586 C CA . ASP A 1 201 ? 12.584 -1.991 -26.902 1.00 81.81 201 ASP A CA 1
ATOM 1587 C C . ASP A 1 201 ? 13.296 -3.308 -26.617 1.00 81.81 201 ASP A C 1
ATOM 1589 O O . ASP A 1 201 ? 13.110 -4.305 -27.333 1.00 81.81 201 ASP A O 1
ATOM 1593 N N . ILE A 1 202 ? 14.003 -3.346 -25.504 1.00 83.69 202 ILE A N 1
ATOM 1594 C CA . ILE A 1 202 ? 14.273 -4.562 -24.760 1.00 83.69 202 ILE A CA 1
ATOM 1595 C C . ILE A 1 202 ? 13.545 -4.411 -23.437 1.00 83.69 202 ILE A C 1
ATOM 1597 O O . ILE A 1 202 ? 13.732 -3.422 -22.754 1.00 83.69 202 ILE A O 1
ATOM 1601 N N . ASN A 1 203 ? 12.771 -5.426 -23.052 1.00 84.31 203 ASN A N 1
ATOM 1602 C CA . ASN A 1 203 ? 12.266 -5.464 -21.690 1.00 84.31 203 ASN A CA 1
ATOM 1603 C C . ASN A 1 203 ? 13.448 -5.676 -20.729 1.00 84.31 203 ASN A C 1
ATOM 1605 O O . ASN A 1 203 ? 13.941 -6.804 -20.591 1.00 84.31 203 ASN A O 1
ATOM 1609 N N . ASP A 1 204 ? 13.918 -4.591 -20.121 1.00 84.44 204 ASP A N 1
ATOM 1610 C CA . ASP A 1 204 ? 14.975 -4.572 -19.113 1.00 84.44 204 ASP A CA 1
ATOM 1611 C C . ASP A 1 204 ? 14.613 -3.736 -17.870 1.00 84.44 204 ASP A C 1
ATOM 1613 O O . ASP A 1 204 ? 15.380 -3.709 -16.896 1.00 84.44 204 ASP A O 1
ATOM 1617 N N . SER A 1 205 ? 13.427 -3.120 -17.858 1.00 84.62 205 SER A N 1
ATOM 1618 C CA . SER A 1 205 ? 12.932 -2.328 -16.740 1.00 84.62 205 SER A CA 1
ATOM 1619 C C . SER A 1 205 ? 11.957 -3.129 -15.868 1.00 84.62 205 SER A C 1
ATOM 1621 O O . SER A 1 205 ? 10.924 -3.596 -16.334 1.00 84.62 205 SER A O 1
ATOM 1623 N N . PRO A 1 206 ? 12.208 -3.273 -14.552 1.00 88.94 206 PRO A N 1
ATOM 1624 C CA . PRO A 1 206 ? 11.232 -3.889 -13.664 1.00 88.94 206 PRO A CA 1
ATOM 1625 C C . PRO A 1 206 ? 10.005 -2.980 -13.464 1.00 88.94 206 PRO A C 1
ATOM 1627 O O . PRO A 1 206 ? 10.144 -1.751 -13.413 1.00 88.94 206 PRO A O 1
ATOM 1630 N N . PRO A 1 207 ? 8.819 -3.559 -13.194 1.00 90.31 207 PRO A N 1
ATOM 1631 C CA . PRO A 1 207 ? 7.652 -2.782 -12.797 1.00 90.31 207 PRO A CA 1
ATOM 1632 C C . PRO A 1 207 ? 7.916 -1.954 -11.536 1.00 90.31 207 PRO A C 1
ATOM 1634 O O . PRO A 1 207 ? 8.651 -2.385 -10.652 1.00 90.31 207 PRO A O 1
ATOM 1637 N N . TYR A 1 208 ? 7.279 -0.799 -11.377 1.00 87.12 208 TYR A N 1
ATOM 1638 C CA . TYR A 1 208 ? 7.475 0.078 -10.225 1.00 87.12 208 TYR A CA 1
ATOM 1639 C C . TYR A 1 208 ? 6.213 0.867 -9.859 1.00 87.12 208 TYR A C 1
ATOM 1641 O O . TYR A 1 208 ? 5.343 1.134 -10.686 1.00 87.12 208 TYR A O 1
ATOM 1649 N N . TRP A 1 209 ? 6.130 1.302 -8.599 1.00 86.69 209 TRP A N 1
ATOM 1650 C CA . TRP A 1 209 ? 5.169 2.327 -8.187 1.00 86.69 209 TRP A CA 1
ATOM 1651 C C . TRP A 1 209 ? 5.842 3.706 -8.176 1.00 86.69 209 TRP A C 1
ATOM 1653 O O . TRP A 1 209 ? 6.925 3.852 -7.591 1.00 86.69 209 TRP A O 1
ATOM 1663 N N . PRO A 1 210 ? 5.215 4.741 -8.771 1.00 81.44 210 PRO A N 1
ATOM 1664 C CA . PRO A 1 210 ? 5.682 6.122 -8.670 1.00 81.44 210 PRO A CA 1
ATOM 1665 C C . PRO A 1 210 ? 5.909 6.544 -7.215 1.00 81.44 210 PRO A C 1
ATOM 1667 O O . PRO A 1 210 ? 5.190 6.098 -6.328 1.00 81.44 210 PRO A O 1
ATOM 1670 N N . GLY A 1 211 ? 6.863 7.443 -6.955 1.00 75.75 211 GLY A N 1
ATOM 1671 C CA . GLY A 1 211 ? 7.339 7.738 -5.591 1.00 75.75 211 GLY A CA 1
ATOM 1672 C C . GLY A 1 211 ? 6.249 8.039 -4.547 1.00 75.75 211 GLY A C 1
ATOM 1673 O O . GLY A 1 211 ? 6.300 7.525 -3.434 1.00 75.75 211 GLY A O 1
ATOM 1674 N N . HIS A 1 212 ? 5.213 8.805 -4.900 1.00 76.06 212 HIS A N 1
ATOM 1675 C CA . HIS A 1 212 ? 4.089 9.110 -3.997 1.00 76.06 212 HIS A CA 1
ATOM 1676 C C . HIS A 1 212 ? 3.134 7.916 -3.768 1.00 76.06 212 HIS A C 1
ATOM 1678 O O . HIS A 1 212 ? 2.346 7.936 -2.827 1.00 76.06 212 HIS A O 1
ATOM 1684 N N . LEU A 1 213 ? 3.220 6.872 -4.597 1.00 79.25 213 LEU A N 1
ATOM 1685 C CA . LEU A 1 213 ? 2.497 5.600 -4.494 1.00 79.25 213 LEU A CA 1
ATOM 1686 C C . LEU A 1 213 ? 3.376 4.476 -3.925 1.00 79.25 213 LEU A C 1
ATOM 1688 O O . LEU A 1 213 ? 2.918 3.351 -3.819 1.00 79.25 213 LEU A O 1
ATOM 1692 N N . GLN A 1 214 ? 4.614 4.733 -3.498 1.00 75.88 214 GLN A N 1
ATOM 1693 C CA . GLN A 1 214 ? 5.425 3.692 -2.843 1.00 75.88 214 GLN A CA 1
ATOM 1694 C C . GLN A 1 214 ? 4.964 3.378 -1.411 1.00 75.88 214 GLN A C 1
ATOM 1696 O O . GLN A 1 214 ? 5.469 2.458 -0.778 1.00 75.88 214 GLN A O 1
ATOM 1701 N N . ARG A 1 215 ? 4.043 4.165 -0.843 1.00 77.56 215 ARG A N 1
ATOM 1702 C CA . ARG A 1 215 ? 3.560 4.002 0.540 1.00 77.56 215 ARG A CA 1
ATOM 1703 C C . ARG A 1 215 ? 2.062 4.251 0.659 1.00 77.56 215 ARG A C 1
ATOM 1705 O O . ARG A 1 215 ? 1.614 4.880 1.617 1.00 77.56 215 ARG A O 1
ATOM 1712 N N . PHE A 1 216 ? 1.286 3.822 -0.335 1.00 85.25 216 PHE A N 1
ATOM 1713 C CA . PHE A 1 216 ? -0.162 3.923 -0.206 1.00 85.25 216 PHE A CA 1
ATOM 1714 C C . PHE A 1 216 ? -0.658 2.998 0.911 1.00 85.25 216 PHE A C 1
ATOM 1716 O O . PHE A 1 216 ? -0.112 1.922 1.159 1.00 85.25 216 PHE A O 1
ATOM 1723 N N . GLN A 1 217 ? -1.702 3.455 1.588 1.00 90.69 217 GLN A N 1
ATOM 1724 C CA . GLN A 1 217 ? -2.393 2.710 2.627 1.00 90.69 217 GLN A CA 1
ATOM 1725 C C . GLN A 1 217 ? -3.783 2.353 2.128 1.00 90.69 217 GLN A C 1
ATOM 1727 O O . GLN A 1 217 ? -4.398 3.113 1.377 1.00 90.69 217 GLN A O 1
ATOM 1732 N N . VAL A 1 218 ? -4.276 1.200 2.561 1.00 93.56 218 VAL A N 1
ATOM 1733 C CA . VAL A 1 218 ? -5.625 0.736 2.241 1.00 93.56 218 VAL A CA 1
ATOM 1734 C C . VAL A 1 218 ? -6.414 0.634 3.534 1.00 93.56 218 VAL A C 1
ATOM 1736 O O . VAL A 1 218 ? -5.880 0.194 4.548 1.00 93.56 218 VAL A O 1
ATOM 1739 N N . GLN A 1 219 ? -7.674 1.057 3.505 1.00 95.06 219 GLN A N 1
ATOM 1740 C CA . GLN A 1 219 ? -8.558 1.007 4.664 1.00 95.06 219 GLN A CA 1
ATOM 1741 C C . GLN A 1 219 ? -9.707 0.035 4.414 1.00 95.06 219 GLN A C 1
ATOM 1743 O O . GLN A 1 219 ? -10.416 0.153 3.412 1.00 95.06 219 GLN A O 1
ATOM 1748 N N . PHE A 1 220 ? -9.885 -0.900 5.339 1.00 95.94 220 PHE A N 1
ATOM 1749 C CA . PHE A 1 220 ? -11.066 -1.751 5.458 1.00 95.94 220 PHE A CA 1
ATOM 1750 C C . PHE A 1 220 ? -11.762 -1.459 6.781 1.00 95.94 220 PHE A C 1
ATOM 1752 O O . PHE A 1 220 ? -11.182 -0.815 7.656 1.00 95.94 220 PHE A O 1
ATOM 1759 N N . ARG A 1 221 ? -13.005 -1.903 6.907 1.00 94.88 221 ARG A N 1
ATOM 1760 C CA . ARG A 1 221 ? -13.742 -1.861 8.162 1.00 94.88 221 ARG A CA 1
ATOM 1761 C C . ARG A 1 221 ? -13.752 -3.239 8.785 1.00 94.88 221 ARG A C 1
ATOM 1763 O O . ARG A 1 221 ? -13.699 -4.251 8.088 1.00 94.88 221 ARG A O 1
ATOM 1770 N N . ASP A 1 222 ? -13.788 -3.237 10.099 1.00 94.69 222 ASP A N 1
ATOM 1771 C CA . ASP A 1 222 ? -14.051 -4.437 10.856 1.00 94.69 222 ASP A CA 1
ATOM 1772 C C . ASP A 1 222 ? -15.416 -5.037 10.477 1.00 94.69 222 ASP A C 1
ATOM 1774 O O . ASP A 1 222 ? -16.366 -4.302 10.180 1.00 94.69 222 ASP A O 1
ATOM 1778 N N . GLY A 1 223 ? -15.475 -6.363 10.363 1.00 90.19 223 GLY A N 1
ATOM 1779 C CA . GLY A 1 223 ? -16.644 -7.074 9.843 1.00 90.19 223 GLY A CA 1
ATOM 1780 C C . GLY A 1 223 ? -16.902 -6.913 8.335 1.00 90.19 223 GLY A C 1
ATOM 1781 O O . GLY A 1 223 ? -17.966 -7.321 7.861 1.00 90.19 223 GLY A O 1
ATOM 1782 N N . ASP A 1 224 ? -15.971 -6.338 7.552 1.00 92.50 224 ASP A N 1
ATOM 1783 C CA . ASP A 1 224 ? -16.092 -6.315 6.085 1.00 92.50 224 ASP A CA 1
ATOM 1784 C C . ASP A 1 224 ? -16.223 -7.770 5.557 1.00 92.50 224 ASP A C 1
ATOM 1786 O O . ASP A 1 224 ? -15.370 -8.619 5.856 1.00 92.50 224 ASP A O 1
ATOM 1790 N N . PRO A 1 225 ? -17.272 -8.091 4.768 1.00 90.69 225 PRO A N 1
ATOM 1791 C CA . PRO A 1 225 ? -17.550 -9.458 4.335 1.00 90.69 225 PRO A CA 1
ATOM 1792 C C . PRO A 1 225 ? -16.535 -9.937 3.295 1.00 90.69 225 PRO A C 1
ATOM 1794 O O . PRO A 1 225 ? -15.862 -9.139 2.640 1.00 90.69 225 PRO A O 1
ATOM 1797 N N . ILE A 1 226 ? -16.471 -11.253 3.076 1.00 91.81 226 ILE A N 1
ATOM 1798 C CA . ILE A 1 226 ? -15.636 -11.860 2.026 1.00 91.81 226 ILE A CA 1
ATOM 1799 C C . ILE A 1 226 ? -15.998 -11.274 0.650 1.00 91.81 226 ILE A C 1
ATOM 1801 O O . ILE A 1 226 ? -17.160 -11.277 0.243 1.00 91.81 226 ILE A O 1
ATOM 1805 N N . GLY A 1 227 ? -14.986 -10.824 -0.093 1.00 91.06 227 GLY A N 1
ATOM 1806 C CA . GLY A 1 227 ? -15.122 -10.233 -1.425 1.00 91.06 227 GLY A CA 1
ATOM 1807 C C . GLY A 1 227 ? -15.232 -8.706 -1.444 1.00 91.06 227 GLY A C 1
ATOM 1808 O O . GLY A 1 227 ? -15.230 -8.122 -2.531 1.00 91.06 227 GLY A O 1
ATOM 1809 N N . GLU A 1 228 ? -15.278 -8.050 -0.282 1.00 93.38 228 GLU A N 1
ATOM 1810 C CA . GLU A 1 228 ? -15.196 -6.591 -0.191 1.00 93.38 228 GLU A CA 1
ATOM 1811 C C . GLU A 1 228 ? -13.876 -6.098 -0.794 1.00 93.38 228 GLU A C 1
ATOM 1813 O O . GLU A 1 228 ? -12.822 -6.696 -0.570 1.00 93.38 228 GLU A O 1
ATOM 1818 N N . ARG A 1 229 ? -13.917 -5.023 -1.597 1.00 92.56 229 ARG A N 1
ATOM 1819 C CA . ARG A 1 229 ? -12.803 -4.654 -2.489 1.00 92.56 229 ARG A CA 1
ATOM 1820 C C . ARG A 1 229 ? -12.311 -3.218 -2.340 1.00 92.56 229 ARG A C 1
ATOM 1822 O O . ARG A 1 229 ? -13.091 -2.281 -2.164 1.00 92.56 229 ARG A O 1
ATOM 1829 N N . ARG A 1 230 ? -11.001 -3.022 -2.508 1.00 92.06 230 ARG A N 1
ATOM 1830 C CA . ARG A 1 230 ? -10.342 -1.707 -2.597 1.00 92.06 230 ARG A CA 1
ATOM 1831 C C . ARG A 1 230 ? -9.409 -1.677 -3.800 1.00 92.06 230 ARG A C 1
ATOM 1833 O O . ARG A 1 230 ? -8.584 -2.572 -3.970 1.00 92.06 230 ARG A O 1
ATOM 1840 N N . THR A 1 231 ? -9.530 -0.655 -4.639 1.00 88.12 231 THR A N 1
ATOM 1841 C CA . THR A 1 231 ? -8.672 -0.501 -5.819 1.00 88.12 231 THR A CA 1
ATOM 1842 C C . THR A 1 231 ? -7.281 -0.044 -5.408 1.00 88.12 231 THR A C 1
ATOM 1844 O O . THR A 1 231 ? -7.127 0.914 -4.652 1.00 88.12 231 THR A O 1
ATOM 1847 N N . LEU A 1 232 ? -6.270 -0.741 -5.916 1.00 87.69 232 LEU A N 1
ATOM 1848 C CA . LEU A 1 232 ? -4.872 -0.412 -5.704 1.00 87.69 232 LEU A CA 1
ATOM 1849 C C . LEU A 1 232 ? -4.366 0.501 -6.826 1.00 87.69 232 LEU A C 1
ATOM 1851 O O . LEU A 1 232 ? -4.783 0.345 -7.979 1.00 87.69 232 LEU A O 1
ATOM 1855 N N . PRO A 1 233 ? -3.428 1.415 -6.528 1.00 85.69 233 PRO A N 1
ATOM 1856 C CA . PRO A 1 233 ? -2.725 2.150 -7.564 1.00 85.69 233 PRO A CA 1
ATOM 1857 C C . PRO A 1 233 ? -1.988 1.190 -8.515 1.00 85.69 233 PRO A C 1
ATOM 1859 O O . PRO A 1 233 ? -1.383 0.216 -8.050 1.00 85.69 233 PRO A O 1
ATOM 1862 N N . PRO A 1 234 ? -2.015 1.448 -9.833 1.00 82.19 234 PRO A N 1
ATOM 1863 C CA . PRO A 1 234 ? -1.355 0.586 -10.801 1.00 82.19 234 PRO A CA 1
ATOM 1864 C C . PRO A 1 234 ? 0.167 0.662 -10.637 1.00 82.19 234 PRO A C 1
ATOM 1866 O O . PRO A 1 234 ? 0.726 1.745 -10.446 1.00 82.19 234 PRO A O 1
ATOM 1869 N N . ALA A 1 235 ? 0.826 -0.491 -10.734 1.00 84.38 235 ALA A N 1
ATOM 1870 C CA . ALA A 1 235 ? 2.256 -0.544 -11.001 1.00 84.38 235 ALA A CA 1
ATOM 1871 C C . ALA A 1 235 ? 2.484 -0.214 -12.484 1.00 84.38 235 ALA A C 1
ATOM 1873 O O . ALA A 1 235 ? 1.701 -0.624 -13.344 1.00 84.38 235 ALA A O 1
ATOM 1874 N N . LEU A 1 236 ? 3.523 0.563 -12.762 1.00 82.69 236 LEU A N 1
ATOM 1875 C CA . LEU A 1 236 ? 3.910 0.993 -14.100 1.00 82.69 236 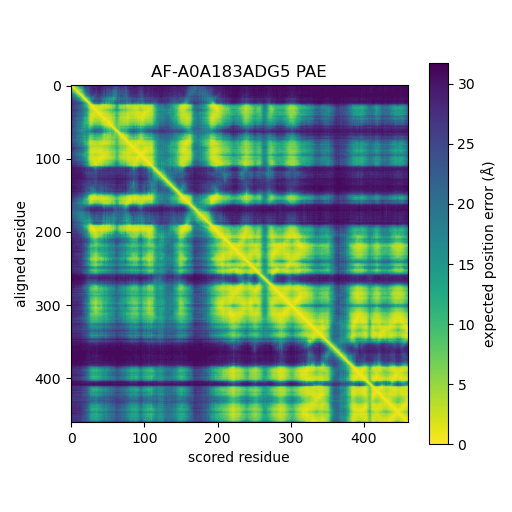LEU A CA 1
ATOM 1876 C C . LEU A 1 236 ? 5.170 0.255 -14.534 1.00 82.69 236 LEU A C 1
ATOM 1878 O O . LEU A 1 236 ? 5.931 -0.216 -13.698 1.00 82.69 236 LEU A O 1
ATOM 1882 N N . ASP A 1 237 ? 5.386 0.188 -15.835 1.00 83.00 237 ASP A N 1
ATOM 1883 C CA . ASP A 1 237 ? 6.588 -0.351 -16.455 1.00 83.00 237 ASP A CA 1
ATOM 1884 C C . ASP A 1 237 ? 7.025 0.654 -17.528 1.00 83.00 237 ASP A C 1
ATOM 1886 O O . ASP A 1 237 ? 6.171 1.270 -18.177 1.00 83.00 237 ASP A O 1
ATOM 1890 N N . ASN A 1 238 ? 8.330 0.909 -17.620 1.00 80.19 238 ASN A N 1
ATOM 1891 C CA . ASN A 1 238 ? 8.870 1.886 -18.564 1.00 80.19 238 ASN A CA 1
ATOM 1892 C C . ASN A 1 238 ? 9.004 1.310 -19.977 1.00 80.19 238 ASN A C 1
ATOM 1894 O O . ASN A 1 238 ? 8.988 2.092 -20.933 1.00 80.19 238 ASN A O 1
ATOM 1898 N N . ASP A 1 239 ? 9.046 -0.016 -20.090 1.00 78.69 239 ASP A N 1
ATOM 1899 C CA . ASP A 1 239 ? 9.097 -0.742 -21.351 1.00 78.69 239 ASP A CA 1
ATOM 1900 C C . ASP A 1 239 ? 7.778 -0.593 -22.127 1.00 78.69 239 ASP A C 1
ATOM 1902 O O . ASP A 1 239 ? 6.672 -0.467 -21.577 1.00 78.69 239 ASP A O 1
ATOM 1906 N N . VAL A 1 240 ? 7.852 -0.646 -23.452 1.00 73.81 240 VAL A N 1
ATOM 1907 C CA . VAL A 1 240 ? 6.681 -0.497 -24.313 1.00 73.81 240 VAL A CA 1
ATOM 1908 C C . VAL A 1 240 ? 5.954 -1.815 -24.538 1.00 73.81 240 VAL A C 1
ATOM 1910 O O . VAL A 1 240 ? 6.473 -2.773 -25.099 1.00 73.81 240 VAL A O 1
ATOM 1913 N N . GLY A 1 241 ? 4.650 -1.805 -24.245 1.00 68.75 241 GLY A N 1
ATOM 1914 C CA . GLY A 1 241 ? 3.759 -2.927 -24.549 1.00 68.75 241 GLY A CA 1
ATOM 1915 C C . GLY A 1 241 ? 3.869 -4.085 -23.557 1.00 68.75 241 GLY A C 1
ATOM 1916 O O . GLY A 1 241 ? 3.200 -5.103 -23.746 1.00 68.75 241 GLY A O 1
ATOM 1917 N N . ASN A 1 242 ? 4.647 -3.916 -22.487 1.00 72.94 242 ASN A N 1
ATOM 1918 C CA . ASN A 1 242 ? 4.657 -4.831 -21.359 1.00 72.94 242 ASN A CA 1
ATOM 1919 C C . ASN A 1 242 ? 3.339 -4.770 -20.586 1.00 72.94 242 ASN A C 1
ATOM 1921 O O . ASN A 1 242 ? 2.749 -3.711 -20.368 1.00 72.94 242 ASN A O 1
ATOM 1925 N N . SER A 1 243 ? 2.885 -5.940 -20.145 1.00 74.56 243 SER A N 1
ATOM 1926 C CA . SER A 1 243 ? 1.804 -6.059 -19.171 1.00 74.56 243 SER A CA 1
ATOM 1927 C C . SER A 1 243 ? 2.394 -6.387 -17.809 1.00 74.56 243 SER A C 1
ATOM 1929 O O . SER A 1 243 ? 3.136 -7.360 -17.674 1.00 74.56 243 SER A O 1
ATOM 1931 N N . VAL A 1 244 ? 2.024 -5.598 -16.803 1.00 82.69 244 VAL A N 1
ATOM 1932 C CA . VAL A 1 244 ? 2.408 -5.840 -15.411 1.00 82.69 244 VAL A CA 1
ATOM 1933 C C . VAL A 1 244 ? 1.369 -6.733 -14.745 1.00 82.69 244 VAL A C 1
ATOM 1935 O O . VAL A 1 244 ? 0.185 -6.395 -14.697 1.00 82.69 244 VAL A O 1
ATOM 1938 N N . GLU A 1 245 ? 1.818 -7.856 -14.190 1.00 86.50 245 GLU A N 1
ATOM 1939 C CA . GLU A 1 245 ? 0.981 -8.770 -13.417 1.00 86.50 245 GLU A CA 1
ATOM 1940 C C . GLU A 1 245 ? 1.380 -8.716 -11.943 1.00 86.50 245 GLU A C 1
ATOM 1942 O O . GLU A 1 245 ? 2.517 -9.028 -11.579 1.00 86.50 245 GLU A O 1
ATOM 1947 N N . CYS A 1 246 ? 0.429 -8.368 -11.078 1.00 89.44 246 CYS A N 1
ATOM 1948 C CA . CYS A 1 246 ? 0.654 -8.306 -9.641 1.00 89.44 246 CYS A CA 1
ATOM 1949 C C . CYS A 1 246 ? 0.068 -9.523 -8.928 1.00 89.44 246 CYS A C 1
ATOM 1951 O O . CYS A 1 246 ? -0.969 -10.068 -9.302 1.00 89.44 246 CYS A O 1
ATOM 1953 N N . ARG A 1 247 ? 0.754 -9.968 -7.877 1.00 89.62 247 ARG A N 1
ATOM 1954 C CA . ARG A 1 247 ? 0.426 -11.156 -7.087 1.00 89.62 247 ARG A CA 1
ATOM 1955 C C . ARG A 1 247 ? 0.680 -10.852 -5.621 1.00 89.62 247 ARG A C 1
ATOM 1957 O O . ARG A 1 247 ? 1.574 -10.082 -5.284 1.00 89.62 247 ARG A O 1
ATOM 1964 N N . LEU A 1 248 ? -0.060 -11.506 -4.742 1.00 90.62 248 LEU A N 1
ATOM 1965 C CA . LEU A 1 248 ? 0.181 -11.453 -3.304 1.00 90.62 248 LEU A CA 1
ATOM 1966 C C . LEU A 1 248 ? 0.250 -12.865 -2.730 1.00 90.62 248 LEU A C 1
ATOM 1968 O O . LEU A 1 248 ? -0.206 -13.830 -3.348 1.00 90.62 248 LEU A O 1
ATOM 1972 N N . ARG A 1 249 ? 0.851 -12.989 -1.548 1.00 80.50 249 ARG A N 1
ATOM 1973 C CA . ARG A 1 249 ? 0.903 -14.238 -0.783 1.00 80.50 249 ARG A CA 1
ATOM 1974 C C . ARG A 1 249 ? 0.429 -13.972 0.640 1.00 80.50 249 ARG A C 1
ATOM 1976 O O . ARG A 1 249 ? 1.232 -13.774 1.543 1.00 80.50 249 ARG A O 1
ATOM 1983 N N . THR A 1 250 ? -0.885 -13.948 0.824 1.00 83.00 250 THR A N 1
ATOM 1984 C CA . THR A 1 250 ? -1.539 -13.894 2.137 1.00 83.00 250 THR A CA 1
ATOM 1985 C C . THR A 1 250 ? -2.798 -14.760 2.119 1.00 83.00 250 THR A C 1
ATOM 1987 O O . THR A 1 250 ? -3.296 -15.103 1.049 1.00 83.00 250 THR A O 1
ATOM 1990 N N . VAL A 1 251 ? -3.275 -15.152 3.301 1.00 82.56 251 VAL A N 1
ATOM 1991 C CA . VAL A 1 251 ? -4.519 -15.916 3.487 1.00 82.56 251 VAL A CA 1
ATOM 1992 C C . VAL A 1 251 ? -5.734 -15.013 3.703 1.00 82.56 251 VAL A C 1
ATOM 1994 O O . VAL A 1 251 ? -6.848 -15.436 3.424 1.00 82.56 251 VAL A O 1
ATOM 1997 N N . ASN A 1 252 ? -5.524 -13.768 4.149 1.00 86.75 252 ASN A N 1
ATOM 1998 C CA . ASN A 1 252 ? -6.615 -12.854 4.502 1.00 86.75 252 ASN A CA 1
ATOM 1999 C C . ASN A 1 252 ? -7.150 -12.060 3.307 1.00 86.75 252 ASN A C 1
ATOM 2001 O O . ASN A 1 252 ? -8.268 -11.551 3.348 1.00 86.75 252 ASN A O 1
ATOM 2005 N N . PHE A 1 253 ? -6.361 -11.951 2.237 1.00 91.88 253 PHE A N 1
ATOM 2006 C CA . PHE A 1 253 ? -6.708 -11.160 1.063 1.00 91.88 253 PHE A CA 1
ATOM 2007 C C . PHE A 1 253 ? -6.393 -11.903 -0.230 1.00 91.88 253 PHE A C 1
ATOM 2009 O O . PHE A 1 253 ? -5.503 -12.749 -0.284 1.00 91.88 253 PHE A O 1
ATOM 2016 N N . THR A 1 254 ? -7.100 -11.533 -1.291 1.00 90.50 254 THR A N 1
ATOM 2017 C CA . THR A 1 254 ? -6.829 -11.942 -2.670 1.00 90.50 254 THR A CA 1
ATOM 2018 C C . THR A 1 254 ? -6.694 -10.713 -3.557 1.00 90.50 254 THR A C 1
ATOM 2020 O O . THR A 1 254 ? -7.122 -9.616 -3.199 1.00 90.50 254 THR A O 1
ATOM 2023 N N . LEU A 1 255 ? -6.057 -10.880 -4.712 1.00 90.69 255 LEU A N 1
ATOM 2024 C CA . LEU A 1 255 ? -5.926 -9.821 -5.702 1.00 90.69 255 LEU A CA 1
ATOM 2025 C C . LEU A 1 255 ? -6.710 -10.221 -6.949 1.00 90.69 255 LEU A C 1
ATOM 2027 O O . LEU A 1 255 ? -6.475 -11.298 -7.496 1.00 90.69 255 LEU A O 1
ATOM 2031 N N . ALA A 1 256 ? -7.616 -9.361 -7.408 1.00 85.38 256 ALA A N 1
ATOM 2032 C CA . ALA A 1 256 ? -8.308 -9.548 -8.678 1.00 85.38 256 ALA A CA 1
ATOM 2033 C C . ALA A 1 256 ? -7.983 -8.404 -9.632 1.00 85.38 256 ALA A C 1
ATOM 2035 O O . ALA A 1 256 ? -7.979 -7.234 -9.249 1.00 85.38 256 ALA A O 1
ATOM 2036 N N . ARG A 1 257 ? -7.741 -8.745 -10.896 1.00 80.06 257 ARG A N 1
ATOM 2037 C CA . ARG A 1 257 ? -7.578 -7.751 -11.956 1.00 80.06 257 ARG A CA 1
ATOM 2038 C C . ARG A 1 257 ? -8.899 -7.045 -12.211 1.00 80.06 257 ARG A C 1
ATOM 2040 O O . ARG A 1 257 ? -9.952 -7.678 -12.275 1.00 80.06 257 ARG A O 1
ATOM 2047 N N . THR A 1 258 ? -8.832 -5.739 -12.414 1.00 69.62 258 THR A N 1
ATOM 2048 C CA . THR A 1 258 ? -9.971 -4.953 -12.874 1.00 69.62 258 THR A CA 1
ATOM 2049 C C . THR A 1 258 ? -10.110 -5.163 -14.383 1.00 69.62 258 THR A C 1
ATOM 2051 O O . THR A 1 258 ? -9.648 -4.352 -15.177 1.00 69.62 258 THR A O 1
ATOM 2054 N N . THR A 1 259 ? -10.701 -6.288 -14.795 1.00 56.38 259 THR A N 1
ATOM 2055 C CA . THR A 1 259 ? -11.221 -6.457 -16.167 1.00 56.38 259 THR A CA 1
ATOM 2056 C C . THR A 1 259 ? -12.584 -5.802 -16.338 1.00 56.38 259 THR A C 1
ATOM 2058 O O . THR A 1 259 ? -13.088 -5.732 -17.457 1.00 56.38 259 THR A O 1
ATOM 2061 N N . ASP A 1 260 ? -13.178 -5.338 -15.235 1.00 44.44 260 ASP A N 1
ATOM 2062 C CA . ASP A 1 260 ? -14.414 -4.578 -15.238 1.00 44.44 260 ASP A CA 1
ATOM 2063 C C . ASP A 1 260 ? -14.153 -3.275 -15.991 1.00 44.44 260 ASP A C 1
ATOM 2065 O O . ASP A 1 260 ? -13.663 -2.286 -15.442 1.00 44.44 260 ASP A O 1
ATOM 2069 N N . THR A 1 261 ? -14.492 -3.294 -17.278 1.00 40.25 261 THR A N 1
ATOM 2070 C CA . THR A 1 261 ? -15.084 -2.158 -17.966 1.00 40.25 261 THR A CA 1
ATOM 2071 C C . THR A 1 261 ? -16.034 -1.494 -16.981 1.00 40.25 261 THR A C 1
ATOM 2073 O O . THR A 1 261 ? -17.157 -1.965 -16.792 1.00 40.25 261 THR A O 1
ATOM 2076 N N . MET A 1 262 ? -15.571 -0.456 -16.281 1.00 42.34 262 MET A N 1
ATOM 2077 C CA . MET A 1 262 ? -16.491 0.380 -15.541 1.00 42.34 262 MET A CA 1
ATOM 2078 C C . MET A 1 262 ? -17.444 0.953 -16.575 1.00 42.34 262 MET A C 1
ATOM 2080 O O . MET A 1 262 ? -17.069 1.725 -17.457 1.00 42.34 262 MET A O 1
ATOM 2084 N N . ASP A 1 263 ? -18.678 0.496 -16.437 1.00 40.16 263 ASP A N 1
ATOM 2085 C CA . ASP A 1 263 ? -19.924 1.035 -16.940 1.00 40.16 263 ASP A CA 1
ATOM 2086 C C . ASP A 1 263 ? -20.119 2.458 -16.383 1.00 40.16 263 ASP A C 1
ATOM 2088 O O . ASP A 1 263 ? -20.950 2.760 -15.531 1.00 40.16 263 ASP A O 1
ATOM 2092 N N . SER A 1 264 ? -19.209 3.347 -16.760 1.00 37.28 264 SER A N 1
ATOM 2093 C CA . SER A 1 264 ? -19.174 4.757 -16.408 1.00 37.28 264 SER A CA 1
ATOM 2094 C C . SER A 1 264 ? -18.556 5.445 -17.609 1.00 37.28 264 SER A C 1
ATOM 2096 O O . SER A 1 264 ? -17.373 5.267 -17.879 1.00 37.28 264 SER A O 1
ATOM 2098 N N . GLY A 1 265 ? -19.378 6.161 -18.378 1.00 35.59 265 GLY A N 1
ATOM 2099 C CA . GLY A 1 265 ? -19.016 6.819 -19.635 1.00 35.59 265 GLY A CA 1
ATOM 2100 C C . GLY A 1 265 ? -17.942 7.903 -19.490 1.00 35.59 265 GLY A C 1
ATOM 2101 O O . GLY A 1 265 ? -18.220 9.085 -19.664 1.00 35.59 265 GLY A O 1
ATOM 2102 N N . GLY A 1 266 ? -16.710 7.492 -19.201 1.00 36.28 266 GLY A N 1
ATOM 2103 C CA . GLY A 1 266 ? -15.528 8.322 -19.042 1.00 36.28 266 GLY A CA 1
ATOM 2104 C C . GLY A 1 266 ? -14.336 7.654 -19.719 1.00 36.28 266 GLY A C 1
ATOM 2105 O O . GLY A 1 266 ? -13.748 6.726 -19.183 1.00 36.28 266 GLY A O 1
ATOM 2106 N N . SER A 1 267 ? -14.045 8.129 -20.930 1.00 37.03 267 SER A N 1
ATOM 2107 C CA . SER A 1 267 ? -12.805 8.004 -21.711 1.00 37.03 267 SER A CA 1
ATOM 2108 C C . SER A 1 267 ? -11.740 7.002 -21.229 1.00 37.03 267 SER A C 1
ATOM 2110 O O . SER A 1 267 ? -11.000 7.292 -20.294 1.00 37.03 267 SER A O 1
ATOM 2112 N N . ASN A 1 268 ? -11.627 5.908 -21.989 1.00 38.53 268 ASN A N 1
ATOM 2113 C CA . ASN A 1 268 ? -10.471 5.040 -22.243 1.00 38.53 268 ASN A CA 1
ATOM 2114 C C . ASN A 1 268 ? -9.457 4.826 -21.099 1.00 38.53 268 ASN A C 1
ATOM 2116 O O . ASN A 1 268 ? -8.690 5.746 -20.799 1.00 38.53 268 ASN A O 1
ATOM 2120 N N . PRO A 1 269 ? -9.312 3.590 -20.568 1.00 43.50 269 PRO A N 1
ATOM 2121 C CA . PRO A 1 269 ? -8.093 3.241 -19.848 1.00 43.50 269 PRO A CA 1
ATOM 2122 C C . PRO A 1 269 ? -6.894 3.553 -20.750 1.00 43.50 269 PRO A C 1
ATOM 2124 O O . PRO A 1 269 ? -6.919 3.269 -21.951 1.00 43.50 269 PRO A O 1
ATOM 2127 N N . VAL A 1 270 ? -5.863 4.183 -20.188 1.00 48.91 270 VAL A N 1
ATOM 2128 C CA . VAL A 1 270 ? -4.579 4.346 -20.876 1.00 48.91 270 VAL A CA 1
ATOM 2129 C C . VAL A 1 270 ? -4.154 2.950 -21.332 1.00 48.91 270 VAL A C 1
ATOM 2131 O O . VAL A 1 270 ? -4.038 2.040 -20.511 1.00 48.91 270 VAL A O 1
ATOM 2134 N N . SER A 1 271 ? -4.035 2.759 -22.647 1.00 44.84 271 SER A N 1
ATOM 2135 C CA . SER A 1 271 ? -3.754 1.459 -23.261 1.00 44.84 271 SER A CA 1
ATOM 2136 C C . SER A 1 271 ? -2.544 0.809 -22.580 1.00 44.84 271 SER A C 1
ATOM 2138 O O . SER A 1 271 ? -1.459 1.378 -22.616 1.00 44.84 271 SER A O 1
ATOM 2140 N N . GLY A 1 272 ? -2.740 -0.351 -21.942 1.00 51.78 272 GLY A N 1
ATOM 2141 C CA . GLY A 1 272 ? -1.685 -1.106 -21.245 1.00 51.78 272 GLY A CA 1
ATOM 2142 C C . GLY A 1 272 ? -1.668 -1.003 -19.711 1.00 51.78 272 GLY A C 1
ATOM 2143 O O . GLY A 1 272 ? -0.978 -1.791 -19.074 1.00 51.78 272 GLY A O 1
ATOM 2144 N N . MET A 1 273 ? -2.442 -0.108 -19.082 1.00 61.41 273 MET A N 1
ATOM 2145 C CA . MET A 1 273 ? -2.493 -0.024 -17.612 1.00 61.41 273 MET A CA 1
ATOM 2146 C C . MET A 1 273 ? -3.458 -1.054 -17.006 1.00 61.41 273 MET A C 1
ATOM 2148 O O . MET A 1 273 ? -4.666 -0.996 -17.237 1.00 61.41 273 MET A O 1
ATOM 2152 N N . VAL A 1 274 ? -2.935 -1.959 -16.170 1.00 70.81 274 VAL A N 1
ATOM 2153 C CA . VAL A 1 274 ? -3.726 -2.960 -15.435 1.00 70.81 274 VAL A CA 1
ATOM 2154 C C . VAL A 1 274 ? -3.940 -2.503 -13.993 1.00 70.81 274 VAL A C 1
ATOM 2156 O O . VAL A 1 274 ? -3.004 -2.415 -13.197 1.00 70.81 274 VAL A O 1
ATOM 2159 N N . MET A 1 275 ? -5.195 -2.234 -13.633 1.00 79.44 275 MET A N 1
ATOM 2160 C CA . MET A 1 275 ? -5.575 -1.997 -12.240 1.00 79.44 275 MET A CA 1
ATOM 2161 C C . MET A 1 275 ? -5.877 -3.313 -11.528 1.00 79.44 275 MET A C 1
ATOM 2163 O O . MET A 1 275 ? -6.385 -4.265 -12.124 1.00 79.44 275 MET A O 1
ATOM 2167 N N . HIS A 1 276 ? -5.592 -3.339 -10.231 1.00 86.12 276 HIS A N 1
ATOM 2168 C CA . HIS A 1 276 ? -5.874 -4.473 -9.364 1.00 86.12 276 HIS A CA 1
ATOM 2169 C C . HIS A 1 276 ? -6.751 -4.022 -8.198 1.00 86.12 276 HIS A C 1
ATOM 2171 O O . HIS A 1 276 ? -6.602 -2.914 -7.685 1.00 86.12 276 HIS A O 1
ATOM 2177 N N . ASN A 1 277 ? -7.652 -4.893 -7.764 1.00 89.88 277 ASN A N 1
ATOM 2178 C CA . ASN A 1 277 ? -8.430 -4.731 -6.548 1.00 89.88 277 ASN A CA 1
ATOM 2179 C C . ASN A 1 277 ? -7.916 -5.719 -5.504 1.00 89.88 277 ASN A C 1
ATOM 2181 O O . ASN A 1 277 ? -7.762 -6.904 -5.799 1.00 89.88 277 ASN A O 1
ATOM 2185 N N . LEU A 1 278 ? -7.673 -5.228 -4.295 1.00 93.56 278 LEU A N 1
ATOM 2186 C CA . LEU A 1 278 ? -7.444 -6.047 -3.113 1.00 93.56 278 LEU A CA 1
ATOM 2187 C C . LEU A 1 278 ? -8.805 -6.431 -2.533 1.00 93.56 278 LEU A C 1
ATOM 2189 O O . LEU A 1 278 ? -9.601 -5.538 -2.242 1.00 93.56 278 LEU A O 1
ATOM 2193 N N . LEU A 1 279 ? -9.072 -7.729 -2.399 1.00 93.38 279 LEU A N 1
ATOM 2194 C CA . LEU A 1 279 ? -10.328 -8.268 -1.882 1.00 93.38 279 LEU A CA 1
ATOM 2195 C C . LEU A 1 279 ? -10.096 -9.015 -0.578 1.00 93.38 279 LEU A C 1
ATOM 2197 O O . LEU A 1 279 ? -9.101 -9.730 -0.450 1.00 93.38 279 LEU A O 1
ATOM 2201 N N . THR A 1 280 ? -11.031 -8.905 0.355 1.00 93.88 280 THR A N 1
ATOM 2202 C CA . THR A 1 280 ? -11.069 -9.742 1.558 1.00 93.88 280 THR A CA 1
ATOM 2203 C C . THR A 1 280 ? -11.323 -11.204 1.172 1.00 93.88 280 THR A C 1
ATOM 2205 O O . THR A 1 280 ? -12.233 -11.521 0.405 1.00 93.88 280 THR A O 1
ATOM 2208 N N . ALA A 1 281 ? -10.484 -12.116 1.661 1.00 92.19 281 ALA A N 1
ATOM 2209 C CA . ALA A 1 281 ? -10.647 -13.564 1.481 1.00 92.19 281 ALA A CA 1
ATOM 2210 C C . ALA A 1 281 ? -11.320 -14.227 2.692 1.00 92.19 281 ALA A C 1
ATOM 2212 O O . ALA A 1 281 ? -11.834 -15.340 2.599 1.00 92.19 281 ALA A O 1
ATOM 2213 N N . VAL A 1 282 ? -11.296 -13.520 3.817 1.00 91.38 282 VAL A N 1
ATOM 2214 C CA . VAL A 1 282 ? -11.885 -13.875 5.104 1.00 91.38 282 VAL A CA 1
ATOM 2215 C C . VAL A 1 282 ? -12.638 -12.658 5.628 1.00 91.38 282 VAL A C 1
ATOM 2217 O O . VAL A 1 282 ? -12.377 -11.539 5.183 1.00 91.38 282 VAL A O 1
ATOM 2220 N N . GLU A 1 283 ? -13.554 -12.876 6.563 1.00 91.19 283 GLU A N 1
ATOM 2221 C CA . GLU A 1 283 ? -14.108 -11.778 7.355 1.00 91.19 283 GLU A CA 1
ATOM 2222 C C . GLU A 1 283 ? -12.982 -11.174 8.197 1.00 91.19 283 GLU A C 1
ATOM 2224 O O . GLU A 1 283 ? -12.193 -11.899 8.814 1.00 91.19 283 GLU A O 1
ATOM 2229 N N . LEU A 1 284 ? -12.847 -9.853 8.128 1.00 92.31 284 LEU A N 1
ATOM 2230 C CA . LEU A 1 284 ? -11.812 -9.137 8.858 1.00 92.31 284 LEU A CA 1
ATOM 2231 C C . LEU A 1 284 ? -12.251 -8.920 10.303 1.00 92.31 284 LEU A C 1
ATOM 2233 O O . LEU A 1 284 ? -13.381 -8.510 10.532 1.00 92.31 284 LEU A O 1
ATOM 2237 N N . ASP A 1 285 ? -11.321 -9.177 11.220 1.00 91.62 285 ASP A N 1
ATOM 2238 C CA . ASP A 1 285 ? -11.469 -9.001 12.666 1.00 91.62 285 ASP A CA 1
ATOM 2239 C C . ASP A 1 285 ? -10.336 -8.089 13.160 1.00 91.62 285 ASP A C 1
ATOM 2241 O O . ASP A 1 285 ? -9.137 -8.430 13.086 1.00 91.62 285 ASP A O 1
ATOM 2245 N N . ARG A 1 286 ? -10.708 -6.884 13.589 1.00 95.00 286 ARG A N 1
ATOM 2246 C CA . ARG A 1 286 ? -9.765 -5.855 14.028 1.00 95.00 286 ARG A CA 1
ATOM 2247 C C . ARG A 1 286 ? -9.115 -6.211 15.366 1.00 95.00 286 ARG A C 1
ATOM 2249 O O . ARG A 1 286 ? -7.922 -5.932 15.537 1.00 95.00 286 ARG A O 1
ATOM 2256 N N . GLU A 1 287 ? -9.845 -6.851 16.271 1.00 93.06 287 GLU A N 1
ATOM 2257 C CA . GLU A 1 287 ? -9.432 -7.233 17.630 1.00 93.06 287 GLU A CA 1
ATOM 2258 C C . GLU A 1 287 ? -8.306 -8.262 17.579 1.00 93.06 287 GLU A C 1
ATOM 2260 O O . GLU A 1 287 ? -7.401 -8.261 18.420 1.00 93.06 287 GLU A O 1
ATOM 2265 N N . GLY A 1 288 ? -8.309 -9.094 16.537 1.00 89.12 288 GLY A N 1
ATOM 2266 C CA . GLY A 1 288 ? -7.173 -9.926 16.170 1.00 89.12 288 GLY A CA 1
ATOM 2267 C C . GLY A 1 288 ? -6.000 -9.110 15.616 1.00 89.12 288 GLY A C 1
ATOM 2268 O O . GLY A 1 288 ? -4.888 -9.168 16.150 1.00 89.12 288 GLY A O 1
ATOM 2269 N N . THR A 1 289 ? -6.209 -8.378 14.510 1.00 90.62 289 THR A N 1
ATOM 2270 C CA . THR A 1 289 ? -5.122 -7.661 13.806 1.00 90.62 289 THR A CA 1
ATOM 2271 C C . THR A 1 289 ? -5.546 -6.340 13.146 1.00 90.62 289 THR A C 1
ATOM 2273 O O . THR A 1 289 ? -5.831 -6.289 11.953 1.00 90.62 289 THR A O 1
ATOM 2276 N N . ALA A 1 290 ? -5.447 -5.224 13.872 1.00 92.94 290 ALA A N 1
ATOM 2277 C CA . ALA A 1 290 ? -5.819 -3.894 13.364 1.00 92.94 290 ALA A CA 1
ATOM 2278 C C . ALA A 1 290 ? -4.971 -3.362 12.183 1.00 92.94 290 ALA A C 1
ATOM 2280 O O . ALA A 1 290 ? -5.430 -2.514 11.413 1.00 92.94 290 ALA A O 1
ATOM 2281 N N . ILE A 1 291 ? -3.716 -3.810 12.046 1.00 94.62 291 ILE A N 1
ATOM 2282 C CA . ILE A 1 291 ? -2.804 -3.388 10.969 1.00 94.62 291 ILE A CA 1
ATOM 2283 C C . ILE A 1 291 ? -2.126 -4.614 10.363 1.00 94.62 291 ILE A C 1
ATOM 2285 O O . ILE A 1 291 ? -1.485 -5.388 11.073 1.00 94.62 291 ILE A O 1
ATOM 2289 N N . GLN A 1 292 ? -2.209 -4.752 9.039 1.00 91.62 292 GLN A N 1
ATOM 2290 C CA . GLN A 1 292 ? -1.577 -5.840 8.293 1.00 91.62 292 GLN A CA 1
ATOM 2291 C C . GLN A 1 292 ? -0.657 -5.281 7.204 1.00 91.62 292 GLN A C 1
ATOM 2293 O O . GLN A 1 292 ? -1.058 -4.428 6.418 1.00 91.62 292 GLN A O 1
ATOM 2298 N N . ASN A 1 293 ? 0.580 -5.775 7.133 1.00 92.19 293 ASN A N 1
ATOM 2299 C CA . ASN A 1 293 ? 1.519 -5.427 6.066 1.00 92.19 293 ASN A CA 1
ATOM 2300 C C . ASN A 1 293 ? 1.559 -6.563 5.044 1.00 92.19 293 ASN A C 1
ATOM 2302 O O . ASN A 1 293 ? 2.002 -7.666 5.360 1.00 92.19 293 ASN A O 1
ATOM 2306 N N . ILE A 1 294 ? 1.091 -6.291 3.828 1.00 91.69 294 ILE A N 1
ATOM 2307 C CA . ILE A 1 294 ? 0.934 -7.293 2.774 1.00 91.69 294 ILE A CA 1
ATOM 2308 C C . ILE A 1 294 ? 1.976 -7.037 1.682 1.00 91.69 294 ILE A C 1
ATOM 2310 O O . ILE A 1 294 ? 1.907 -5.990 1.035 1.00 91.69 294 ILE A O 1
ATOM 2314 N N . PRO A 1 295 ? 2.917 -7.966 1.436 1.00 91.75 295 PRO A N 1
ATOM 2315 C CA . PRO A 1 295 ? 3.827 -7.861 0.305 1.00 91.75 295 PRO A CA 1
ATOM 2316 C C . PRO A 1 295 ? 3.075 -8.149 -0.999 1.00 91.75 295 PRO A C 1
ATOM 2318 O O . PRO A 1 295 ? 2.462 -9.210 -1.171 1.00 91.75 295 PRO A O 1
ATOM 2321 N N . ILE A 1 296 ? 3.132 -7.195 -1.923 1.00 92.31 296 ILE A N 1
ATOM 2322 C CA . ILE A 1 296 ? 2.636 -7.327 -3.290 1.00 92.31 296 ILE A CA 1
ATOM 2323 C C . ILE A 1 296 ? 3.837 -7.398 -4.223 1.00 92.31 296 ILE A C 1
ATOM 2325 O O . ILE A 1 296 ? 4.667 -6.492 -4.256 1.00 92.31 296 ILE A O 1
ATOM 2329 N N . LEU A 1 297 ? 3.898 -8.482 -4.988 1.00 92.50 297 LEU A N 1
ATOM 2330 C CA . LEU A 1 297 ? 4.908 -8.750 -5.997 1.00 92.50 297 LEU A CA 1
ATOM 2331 C C . LEU A 1 297 ? 4.314 -8.452 -7.372 1.00 92.50 297 LEU A C 1
ATOM 2333 O O . LEU A 1 297 ? 3.397 -9.153 -7.799 1.00 92.50 297 LEU A O 1
ATOM 2337 N N . CYS A 1 298 ? 4.837 -7.455 -8.073 1.00 91.56 298 CYS A N 1
ATOM 2338 C CA . CYS A 1 298 ? 4.487 -7.204 -9.468 1.00 91.56 298 CYS A CA 1
ATOM 2339 C C . CYS A 1 298 ? 5.637 -7.631 -10.366 1.00 91.56 298 CYS A C 1
ATOM 2341 O O . CYS A 1 298 ? 6.785 -7.282 -10.097 1.00 91.56 298 CYS A O 1
ATOM 2343 N N . SER A 1 299 ? 5.324 -8.394 -11.409 1.00 91.06 299 SER A N 1
ATOM 2344 C CA . SER A 1 299 ? 6.286 -8.864 -12.399 1.00 91.06 299 SER A CA 1
ATOM 2345 C C . SER A 1 299 ? 5.836 -8.505 -13.805 1.00 91.06 299 SER A C 1
ATOM 2347 O O . SER A 1 299 ? 4.637 -8.510 -14.094 1.00 91.06 299 SER A O 1
ATOM 2349 N N . ASP A 1 300 ? 6.796 -8.260 -14.678 1.00 88.62 300 ASP A N 1
ATOM 2350 C CA . ASP A 1 300 ? 6.567 -8.171 -16.115 1.00 88.62 300 ASP A CA 1
ATOM 2351 C C . ASP A 1 300 ? 6.406 -9.577 -16.748 1.00 88.62 300 ASP A C 1
ATOM 2353 O O . ASP A 1 300 ? 6.230 -10.595 -16.061 1.00 88.62 300 ASP A O 1
ATOM 2357 N N . MET A 1 301 ? 6.461 -9.645 -18.081 1.00 80.25 301 MET A N 1
ATOM 2358 C CA . MET A 1 301 ? 6.355 -10.898 -18.836 1.00 80.25 301 MET A CA 1
ATOM 2359 C C . MET A 1 301 ? 7.652 -11.722 -18.871 1.00 80.25 301 MET A C 1
ATOM 2361 O O . MET A 1 301 ? 7.598 -12.915 -19.183 1.00 80.25 301 MET A O 1
ATOM 2365 N N . VAL A 1 302 ? 8.802 -11.111 -18.577 1.00 85.62 302 VAL A N 1
ATOM 2366 C CA . VAL A 1 302 ? 10.137 -11.728 -18.680 1.00 85.62 302 VAL A CA 1
ATOM 2367 C C . VAL A 1 302 ? 10.638 -12.230 -17.317 1.00 85.62 302 VAL A C 1
ATOM 2369 O O . VAL A 1 302 ? 11.489 -13.118 -17.251 1.00 85.62 302 VAL A O 1
ATOM 2372 N N . GLY A 1 303 ? 10.036 -11.763 -16.227 1.00 84.38 303 GLY A N 1
ATOM 2373 C CA . GLY A 1 303 ? 10.332 -12.127 -14.850 1.00 84.38 303 GLY A CA 1
ATOM 2374 C C . GLY A 1 303 ? 11.043 -11.044 -14.035 1.00 84.38 303 GLY A C 1
ATOM 2375 O O . GLY A 1 303 ? 11.385 -11.334 -12.885 1.00 84.38 303 GLY A O 1
ATOM 2376 N N . HIS A 1 304 ? 11.259 -9.830 -14.555 1.00 89.69 304 HIS A N 1
ATOM 2377 C CA . HIS A 1 304 ? 11.680 -8.718 -13.703 1.00 89.69 304 HIS A CA 1
ATOM 2378 C C . HIS A 1 304 ? 10.543 -8.365 -12.750 1.00 89.69 304 HIS A C 1
ATOM 2380 O O . HIS A 1 304 ? 9.366 -8.398 -13.116 1.00 89.69 304 HIS A O 1
ATOM 2386 N N . TYR A 1 305 ? 10.880 -8.079 -11.494 1.00 92.94 305 TYR A N 1
ATOM 2387 C CA . TYR A 1 305 ? 9.876 -7.900 -10.457 1.00 92.94 305 TYR A CA 1
ATOM 2388 C C . TYR A 1 305 ? 10.244 -6.811 -9.460 1.00 92.94 305 TYR A C 1
ATOM 2390 O O . TYR A 1 305 ? 11.417 -6.559 -9.187 1.00 92.94 305 TYR A O 1
ATOM 2398 N N . THR A 1 306 ? 9.205 -6.251 -8.850 1.00 91.81 306 THR A N 1
ATOM 2399 C CA . THR A 1 306 ? 9.296 -5.381 -7.680 1.00 91.81 306 THR A CA 1
ATOM 2400 C C . THR A 1 306 ? 8.351 -5.885 -6.605 1.00 91.81 306 THR A C 1
ATOM 2402 O O . THR A 1 306 ? 7.232 -6.321 -6.884 1.00 91.81 306 THR A O 1
ATOM 2405 N N . GLU A 1 307 ? 8.810 -5.818 -5.361 1.00 91.19 307 GLU A N 1
ATOM 2406 C CA . GLU A 1 307 ? 8.018 -6.133 -4.181 1.00 91.19 307 GLU A CA 1
ATOM 2407 C C . GLU A 1 307 ? 7.769 -4.857 -3.374 1.00 91.19 307 GLU A C 1
ATOM 2409 O O . GLU A 1 307 ? 8.697 -4.098 -3.091 1.00 91.19 307 GLU A O 1
ATOM 2414 N N . GLN A 1 308 ? 6.512 -4.625 -3.001 1.00 89.06 308 GLN A N 1
ATOM 2415 C CA . GLN A 1 308 ? 6.097 -3.492 -2.180 1.00 89.06 308 GLN A CA 1
ATOM 2416 C C . GLN A 1 308 ? 5.185 -3.964 -1.053 1.00 89.06 308 GLN A C 1
ATOM 2418 O O . GLN A 1 308 ? 4.208 -4.675 -1.282 1.00 89.06 308 GLN A O 1
ATOM 2423 N N . ASN A 1 309 ? 5.457 -3.503 0.167 1.00 90.31 309 ASN A N 1
ATOM 2424 C CA . ASN A 1 309 ? 4.570 -3.732 1.301 1.00 90.31 309 ASN A CA 1
ATOM 2425 C C . ASN A 1 309 ? 3.448 -2.696 1.304 1.00 90.31 309 ASN A C 1
ATOM 2427 O O . ASN A 1 309 ? 3.711 -1.491 1.358 1.00 90.31 309 ASN A O 1
ATOM 2431 N N . VAL A 1 310 ? 2.209 -3.176 1.276 1.00 91.75 310 VAL A N 1
ATOM 2432 C CA . VAL A 1 310 ? 0.995 -2.379 1.443 1.00 91.75 310 VAL A CA 1
ATOM 2433 C C . VAL A 1 310 ? 0.531 -2.489 2.884 1.00 91.75 310 VAL A C 1
ATOM 2435 O O . VAL A 1 310 ? 0.307 -3.591 3.383 1.00 91.75 310 VAL A O 1
ATOM 2438 N N . THR A 1 311 ? 0.367 -1.350 3.551 1.00 93.38 311 THR A N 1
ATOM 2439 C CA . THR A 1 311 ? -0.184 -1.310 4.907 1.00 93.38 311 THR A CA 1
ATOM 2440 C C . THR A 1 311 ? -1.700 -1.192 4.833 1.00 93.38 311 THR A C 1
ATOM 2442 O O . THR A 1 311 ? -2.245 -0.191 4.360 1.00 93.38 311 THR A O 1
ATOM 2445 N N . VAL A 1 312 ? -2.373 -2.234 5.305 1.00 94.94 312 VAL A N 1
ATOM 2446 C CA . VAL A 1 312 ? -3.820 -2.288 5.468 1.00 94.94 312 VAL A CA 1
ATOM 2447 C C . VAL A 1 312 ? -4.170 -1.8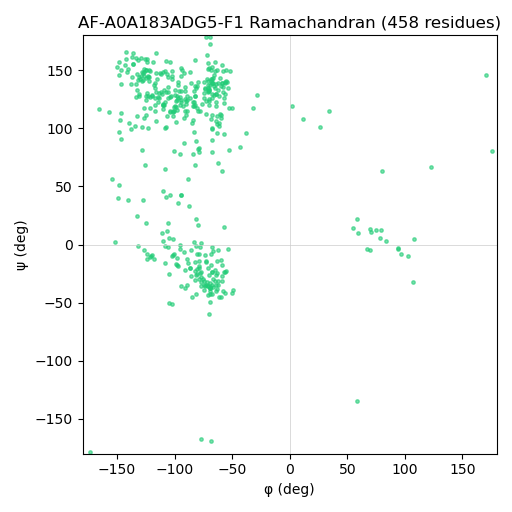94 6.895 1.00 94.94 312 VAL A C 1
ATOM 2449 O O . VAL A 1 312 ? -3.677 -2.498 7.846 1.00 94.94 312 VAL A O 1
ATOM 2452 N N . HIS A 1 313 ? -5.025 -0.888 7.029 1.00 95.75 313 HIS A N 1
ATOM 2453 C CA . HIS A 1 313 ? -5.614 -0.460 8.290 1.00 95.75 313 HIS A CA 1
ATOM 2454 C C . HIS A 1 313 ? -7.059 -0.944 8.359 1.00 95.75 313 HIS A C 1
ATOM 2456 O O . HIS A 1 313 ? -7.845 -0.669 7.451 1.00 95.75 313 HIS A O 1
ATOM 2462 N N . ILE A 1 314 ? -7.404 -1.632 9.441 1.00 96.00 314 ILE A N 1
ATOM 2463 C CA . ILE A 1 314 ? -8.773 -2.053 9.728 1.00 96.00 314 ILE A CA 1
ATOM 2464 C C . ILE A 1 314 ? -9.351 -1.046 10.719 1.00 96.00 314 ILE A C 1
ATOM 2466 O O . ILE A 1 314 ? -8.791 -0.826 11.793 1.00 96.00 314 ILE A O 1
ATOM 2470 N N . THR A 1 315 ? -10.414 -0.356 10.321 1.00 95.62 315 THR A N 1
ATOM 2471 C CA . THR A 1 315 ? -11.093 0.615 11.177 1.00 95.62 315 THR A CA 1
ATOM 2472 C C . THR A 1 315 ? -12.115 -0.080 12.049 1.00 95.62 315 THR A C 1
ATOM 2474 O O . THR A 1 315 ? -12.871 -0.912 11.558 1.00 95.62 315 THR A O 1
ATOM 2477 N N . ASP A 1 316 ? -12.173 0.354 13.298 1.00 95.12 316 ASP A N 1
ATOM 2478 C CA . ASP A 1 316 ? -13.056 -0.192 14.316 1.00 95.12 316 ASP A CA 1
ATOM 2479 C C . ASP A 1 316 ? -14.547 -0.092 14.002 1.00 95.12 316 ASP A C 1
ATOM 2481 O O . ASP A 1 316 ? -15.009 0.932 13.484 1.00 95.12 316 ASP A O 1
ATOM 2485 N N . VAL A 1 317 ? -15.288 -1.121 14.401 1.00 95.62 317 VAL A N 1
ATOM 2486 C CA . VAL A 1 317 ? -16.748 -1.147 14.482 1.00 95.62 317 VAL A CA 1
ATOM 2487 C C . VAL A 1 317 ? -17.112 -1.543 15.912 1.00 95.62 317 VAL A C 1
ATOM 2489 O O . VAL A 1 317 ? -16.398 -2.309 16.529 1.00 95.62 317 VAL A O 1
ATOM 2492 N N . ASN A 1 318 ? -18.185 -0.968 16.463 1.00 95.81 318 ASN A N 1
ATOM 2493 C CA . ASN A 1 318 ? -18.626 -1.299 17.819 1.00 95.81 318 ASN A CA 1
ATOM 2494 C C . ASN A 1 318 ? -19.395 -2.628 17.812 1.00 95.81 318 ASN A C 1
ATOM 2496 O O . ASN A 1 318 ? -20.627 -2.613 17.686 1.00 95.81 318 ASN A O 1
ATOM 2500 N N . ASP A 1 319 ? -18.689 -3.755 17.844 1.00 94.12 319 ASP A N 1
ATOM 2501 C CA . ASP A 1 319 ? -19.270 -5.101 17.778 1.00 94.12 319 ASP A CA 1
ATOM 2502 C C . ASP A 1 319 ? -18.945 -5.973 19.006 1.00 94.12 319 ASP A C 1
ATOM 2504 O O . ASP A 1 319 ? -19.613 -6.993 19.235 1.00 94.12 319 ASP A O 1
ATOM 2508 N N . ASN A 1 320 ? -18.038 -5.515 19.874 1.00 93.62 320 ASN A N 1
ATOM 2509 C CA . ASN A 1 320 ? -17.814 -6.097 21.184 1.00 93.62 320 ASN A CA 1
ATOM 2510 C C . ASN A 1 320 ? -18.575 -5.307 22.245 1.00 93.62 320 ASN A C 1
ATOM 2512 O O . ASN A 1 320 ? -18.658 -4.091 22.250 1.00 93.62 320 ASN A O 1
ATOM 2516 N N . LYS A 1 321 ? -19.203 -6.038 23.165 1.00 95.00 321 LYS A N 1
ATOM 2517 C CA . LYS A 1 321 ? -19.868 -5.428 24.319 1.00 95.00 321 LYS A CA 1
ATOM 2518 C C . LYS A 1 321 ? -18.918 -5.411 25.512 1.00 95.00 321 LYS A C 1
ATOM 2520 O O . LYS A 1 321 ? -18.202 -6.405 25.701 1.00 95.00 321 LYS A O 1
ATOM 2525 N N . PRO A 1 322 ? -19.056 -4.445 26.436 1.00 96.19 322 PRO A N 1
ATOM 2526 C CA . PRO A 1 322 ? -18.275 -4.447 27.661 1.00 96.19 322 PRO A CA 1
ATOM 2527 C C . PRO A 1 322 ? -18.499 -5.734 28.458 1.00 96.19 322 PRO A C 1
ATOM 2529 O O . PRO A 1 322 ? -19.638 -6.130 28.725 1.00 96.19 322 PRO A O 1
ATOM 2532 N N . GLN A 1 323 ? -17.424 -6.387 28.889 1.00 93.56 323 GLN A N 1
ATOM 2533 C CA . GLN A 1 323 ? -17.476 -7.609 29.689 1.00 93.56 323 GLN A CA 1
ATOM 2534 C C . GLN A 1 323 ? -16.862 -7.386 31.063 1.00 93.56 323 GLN A C 1
ATOM 2536 O O . GLN A 1 323 ? -15.716 -6.964 31.192 1.00 93.56 323 GLN A O 1
ATOM 2541 N N . PHE A 1 324 ? -17.615 -7.697 32.116 1.00 91.44 324 PHE A N 1
ATOM 2542 C CA . PHE A 1 324 ? -17.089 -7.664 33.474 1.00 91.44 324 PHE A CA 1
ATOM 2543 C C . PHE A 1 324 ? -15.984 -8.711 33.657 1.00 91.44 324 PHE A C 1
ATOM 2545 O O . PHE A 1 324 ? -16.139 -9.869 33.282 1.00 91.44 324 PHE A O 1
ATOM 2552 N N . VAL A 1 325 ? -14.874 -8.317 34.285 1.00 87.62 325 VAL A N 1
ATOM 2553 C CA . VAL A 1 325 ? -13.693 -9.189 34.452 1.00 87.62 325 VAL A CA 1
ATOM 2554 C C . VAL A 1 325 ? -13.901 -10.306 35.483 1.00 87.62 325 VAL A C 1
ATOM 2556 O O . VAL A 1 325 ? -13.097 -11.233 35.587 1.00 87.62 325 VAL A O 1
ATOM 2559 N N . GLN A 1 326 ? -14.952 -10.191 36.297 1.00 84.44 326 GLN A N 1
ATOM 2560 C CA . GLN A 1 326 ? -15.371 -11.187 37.279 1.00 84.44 326 GLN A CA 1
ATOM 2561 C C . GLN A 1 326 ? -16.751 -11.719 36.893 1.00 84.44 326 GLN A C 1
ATOM 2563 O O . GLN A 1 326 ? -17.579 -10.966 36.384 1.00 84.44 326 GLN A O 1
ATOM 2568 N N . ASN A 1 327 ? -17.011 -12.988 37.198 1.00 81.19 327 ASN A N 1
ATOM 2569 C CA . ASN A 1 327 ? -18.326 -13.613 37.027 1.00 81.19 327 ASN A CA 1
ATOM 2570 C C . ASN A 1 327 ? -19.309 -13.218 38.133 1.00 81.19 327 ASN A C 1
ATOM 2572 O O . ASN A 1 327 ? -20.524 -13.290 37.956 1.00 81.19 327 ASN A O 1
ATOM 2576 N N . GLU A 1 328 ? -18.780 -12.813 39.285 1.00 83.06 328 GLU A N 1
ATOM 2577 C CA . GLU A 1 328 ? -19.563 -12.389 40.431 1.00 83.06 328 GLU A CA 1
ATOM 2578 C C . GLU A 1 328 ? -18.821 -11.294 41.197 1.00 83.06 328 GLU A C 1
ATOM 2580 O O . GLU A 1 328 ? -17.612 -11.379 41.431 1.00 83.06 328 GLU A O 1
ATOM 2585 N N . PHE A 1 329 ? -19.568 -10.280 41.632 1.00 87.56 329 PHE A N 1
ATOM 2586 C CA . PHE A 1 329 ? -19.082 -9.279 42.570 1.00 87.56 329 PHE A CA 1
ATOM 2587 C C . PHE A 1 329 ? -19.858 -9.382 43.879 1.00 87.56 329 PHE A C 1
ATOM 2589 O O . PHE A 1 329 ? -21.081 -9.229 43.893 1.00 87.56 329 PHE A O 1
ATOM 2596 N N . ALA A 1 330 ? -19.138 -9.600 44.982 1.00 88.31 330 ALA A N 1
ATOM 2597 C CA . ALA A 1 330 ? -19.703 -9.552 46.324 1.00 88.31 330 ALA A CA 1
ATOM 2598 C C . ALA A 1 330 ? -19.014 -8.470 47.155 1.00 88.31 330 ALA A C 1
ATOM 2600 O O . ALA A 1 330 ? -17.783 -8.447 47.273 1.00 88.31 330 ALA A O 1
ATOM 2601 N N . PHE A 1 331 ? -19.821 -7.603 47.755 1.00 89.88 331 PHE A N 1
ATOM 2602 C CA . PHE A 1 331 ? -19.396 -6.498 48.593 1.00 89.88 331 PHE A CA 1
ATOM 2603 C C . PHE A 1 331 ? -20.030 -6.562 49.983 1.00 89.88 331 PHE A C 1
ATOM 2605 O O . PHE A 1 331 ? -21.065 -7.190 50.189 1.00 89.88 331 PHE A O 1
ATOM 2612 N N . GLN A 1 332 ? -19.410 -5.869 50.928 1.00 89.38 332 GLN A N 1
ATOM 2613 C CA . GLN A 1 332 ? -19.880 -5.682 52.284 1.00 89.38 332 GLN A CA 1
ATOM 2614 C C . GLN A 1 332 ? -19.824 -4.203 52.664 1.00 89.38 332 GLN A C 1
ATOM 2616 O O . GLN A 1 332 ? -18.891 -3.492 52.276 1.00 89.38 332 GLN A O 1
ATOM 2621 N N . VAL A 1 333 ? -20.795 -3.757 53.452 1.00 90.88 333 VAL A N 1
ATOM 2622 C CA . VAL A 1 333 ? -20.812 -2.434 54.081 1.00 90.88 333 VAL A CA 1
ATOM 2623 C C . VAL A 1 333 ? -21.283 -2.571 55.523 1.00 90.88 333 VAL A C 1
ATOM 2625 O O . VAL A 1 333 ? -22.115 -3.421 55.810 1.00 90.88 333 VAL A O 1
ATOM 2628 N N . GLU A 1 334 ? -20.738 -1.769 56.433 1.00 90.19 334 GLU A N 1
ATOM 2629 C CA . GLU A 1 334 ? -21.224 -1.756 57.813 1.00 90.19 334 GLU A CA 1
ATOM 2630 C C . GLU A 1 334 ? -22.640 -1.174 57.871 1.00 90.19 334 GLU A C 1
ATOM 2632 O O . GLU A 1 334 ? -22.978 -0.226 57.154 1.00 90.19 334 GLU A O 1
ATOM 2637 N N . GLU A 1 335 ? -23.473 -1.734 58.743 1.00 88.38 335 GLU A N 1
ATOM 2638 C CA . GLU A 1 335 ? -24.757 -1.124 59.065 1.00 88.38 335 GLU A CA 1
ATOM 2639 C C . GLU A 1 335 ? -24.562 0.287 59.633 1.00 88.38 335 GLU A C 1
ATOM 2641 O O . GLU A 1 335 ? -23.517 0.619 60.197 1.00 88.38 335 GLU A O 1
ATOM 2646 N N . ASN A 1 336 ? -25.572 1.140 59.482 1.00 90.00 336 ASN A N 1
ATOM 2647 C CA . ASN A 1 336 ? -25.529 2.539 59.906 1.00 90.00 336 ASN A CA 1
ATOM 2648 C C . ASN A 1 336 ? -24.411 3.390 59.264 1.00 90.00 336 ASN A C 1
ATOM 2650 O O . ASN A 1 336 ? -24.212 4.542 59.664 1.00 90.00 336 ASN A O 1
ATOM 2654 N N . ALA A 1 337 ? -23.709 2.872 58.247 1.00 88.62 337 ALA A N 1
ATOM 2655 C CA . ALA A 1 337 ? -22.725 3.637 57.496 1.00 88.62 337 ALA A CA 1
ATOM 2656 C C . ALA A 1 337 ? -23.368 4.893 56.869 1.00 88.62 337 ALA A C 1
ATOM 2658 O O . ALA A 1 337 ? -24.467 4.812 56.305 1.00 88.62 337 ALA A O 1
ATOM 2659 N N . PRO A 1 338 ? -22.710 6.065 56.951 1.00 92.56 338 PRO A N 1
ATOM 2660 C CA . PRO A 1 338 ? -23.238 7.286 56.359 1.00 92.56 338 PRO A CA 1
ATOM 2661 C C . PRO A 1 338 ? -23.313 7.176 54.825 1.00 92.56 338 PRO A C 1
ATOM 2663 O O . PRO A 1 338 ? -22.572 6.401 54.217 1.00 92.56 338 PRO A O 1
ATOM 2666 N N . PRO A 1 339 ? -24.169 7.971 54.158 1.00 91.25 339 PRO A N 1
ATOM 2667 C CA . PRO A 1 339 ? -24.138 8.094 52.705 1.00 91.25 339 PRO A CA 1
ATOM 2668 C C . PRO A 1 339 ? -22.750 8.526 52.207 1.00 91.25 339 PRO A C 1
ATOM 2670 O O . PRO A 1 339 ? -22.112 9.403 52.791 1.00 91.25 339 PRO A O 1
ATOM 2673 N N . GLY A 1 340 ? -22.296 7.923 51.114 1.00 87.69 340 GLY A N 1
ATOM 2674 C CA . GLY A 1 340 ? -20.978 8.119 50.515 1.00 87.69 340 GLY A CA 1
ATOM 2675 C C . GLY A 1 340 ? -19.927 7.103 50.967 1.00 87.69 340 GLY A C 1
ATOM 2676 O O . GLY A 1 340 ? -18.808 7.139 50.456 1.00 87.69 340 GLY A O 1
ATOM 2677 N N . THR A 1 341 ? -20.253 6.184 51.883 1.00 90.62 341 THR A N 1
ATOM 2678 C CA . THR A 1 341 ? -19.314 5.145 52.324 1.00 90.62 341 THR A CA 1
ATOM 2679 C C . THR A 1 341 ? -19.021 4.162 51.183 1.00 90.62 341 THR A C 1
ATOM 2681 O O . THR A 1 341 ? -19.962 3.602 50.614 1.00 90.62 341 THR A O 1
ATOM 2684 N N . PRO A 1 342 ? -17.740 3.924 50.837 1.00 89.56 342 PRO A N 1
ATOM 2685 C CA . PRO A 1 342 ? -17.362 2.964 49.804 1.00 89.56 342 PRO A CA 1
ATOM 2686 C C . PRO A 1 342 ? -17.589 1.517 50.255 1.00 89.56 342 PRO A C 1
ATOM 2688 O O . PRO A 1 342 ? -17.310 1.152 51.398 1.00 89.56 342 PRO A O 1
ATOM 2691 N N . LEU A 1 343 ? -18.064 0.680 49.334 1.00 89.62 343 LEU A N 1
ATOM 2692 C CA . LEU A 1 343 ? -18.351 -0.734 49.578 1.00 89.62 343 LEU A CA 1
ATOM 2693 C C . LEU A 1 343 ? -17.084 -1.594 49.515 1.00 89.62 343 LEU A C 1
ATOM 2695 O O . LEU A 1 343 ? -16.302 -1.487 48.572 1.00 89.62 343 LEU A O 1
ATOM 2699 N N . ARG A 1 344 ? -16.917 -2.525 50.464 1.00 85.19 344 ARG A N 1
ATOM 2700 C CA . ARG A 1 344 ? -15.763 -3.435 50.545 1.00 85.19 344 ARG A CA 1
ATOM 2701 C C . ARG A 1 344 ? -15.971 -4.732 49.795 1.00 85.19 344 ARG A C 1
ATOM 2703 O O . ARG A 1 344 ? -16.846 -5.498 50.160 1.00 85.19 344 ARG A O 1
ATOM 2710 N N . ARG A 1 345 ? -15.126 -5.060 48.820 1.00 82.12 345 ARG A N 1
ATOM 2711 C CA . ARG A 1 345 ? -15.212 -6.356 48.124 1.00 82.12 345 ARG A CA 1
ATOM 2712 C C . ARG A 1 345 ? -14.783 -7.511 49.032 1.00 82.12 345 ARG A C 1
ATOM 2714 O O . ARG A 1 345 ? -13.734 -7.431 49.671 1.00 82.12 345 ARG A O 1
ATOM 2721 N N . ILE A 1 346 ? -15.570 -8.587 49.047 1.00 80.69 346 ILE A N 1
ATOM 2722 C CA . ILE A 1 346 ? -15.361 -9.781 49.887 1.00 80.69 346 ILE A CA 1
ATOM 2723 C C . ILE A 1 346 ? -15.270 -11.098 49.098 1.00 80.69 346 ILE A C 1
ATOM 2725 O O . ILE A 1 346 ? -14.823 -12.096 49.654 1.00 80.69 346 ILE A O 1
ATOM 2729 N N . SER A 1 347 ? -15.635 -11.113 47.811 1.00 70.62 347 SER A N 1
ATOM 2730 C CA . SER A 1 347 ? -15.399 -12.244 46.901 1.00 70.62 347 SER A CA 1
ATOM 2731 C C . SER A 1 347 ? -15.172 -11.745 45.475 1.00 70.62 347 SER A C 1
ATOM 2733 O O . SER A 1 347 ? -15.756 -10.737 45.066 1.00 70.62 347 SER A O 1
ATOM 2735 N N . ALA A 1 348 ? -14.306 -12.438 44.739 1.00 64.50 348 ALA A N 1
ATOM 2736 C CA . ALA A 1 348 ? -14.028 -12.207 43.329 1.00 64.50 348 ALA A CA 1
ATOM 2737 C C . ALA A 1 348 ? -13.717 -13.560 42.673 1.00 64.50 348 ALA A C 1
ATOM 2739 O O . ALA A 1 348 ? -12.721 -14.198 43.019 1.00 64.50 348 ALA A O 1
ATOM 2740 N N . THR A 1 349 ? -14.587 -14.012 41.771 1.00 66.00 349 THR A N 1
ATOM 2741 C CA . THR A 1 349 ? -14.350 -15.186 40.924 1.00 66.00 349 THR A CA 1
ATOM 2742 C C . THR A 1 349 ? -14.119 -14.722 39.493 1.00 66.00 349 THR A C 1
ATOM 2744 O O . THR A 1 349 ? -14.960 -14.052 38.889 1.00 66.00 349 THR A O 1
ATOM 2747 N N . GLN A 1 350 ? -12.944 -15.049 38.958 1.00 62.59 350 GLN A N 1
ATOM 2748 C CA . GLN A 1 350 ? -12.507 -14.545 37.664 1.00 62.59 350 GLN A CA 1
ATOM 2749 C C . GLN A 1 350 ? -13.394 -15.087 36.539 1.00 62.59 350 GLN A C 1
ATOM 2751 O O . GLN A 1 350 ? -13.714 -16.278 36.505 1.00 62.59 350 GLN A O 1
ATOM 2756 N N . ALA A 1 351 ? -13.771 -14.211 35.606 1.00 57.25 351 ALA A N 1
ATOM 2757 C CA . ALA A 1 351 ? -14.411 -14.639 34.374 1.00 57.25 351 ALA A CA 1
ATOM 2758 C C . ALA A 1 351 ? -13.391 -15.354 33.484 1.00 57.25 351 ALA A C 1
ATOM 2760 O O . ALA A 1 351 ? -12.260 -14.892 33.316 1.00 57.25 351 ALA A O 1
ATOM 2761 N N . SER A 1 352 ? -13.772 -16.496 32.911 1.00 50.84 352 SER A N 1
ATOM 2762 C CA . SER A 1 352 ? -12.965 -17.148 31.882 1.00 50.84 352 SER A CA 1
ATOM 2763 C C . SER A 1 352 ? -13.003 -16.244 30.653 1.00 50.84 352 SER A C 1
ATOM 2765 O O . SER A 1 352 ? -13.991 -16.234 29.921 1.00 50.84 352 SER A O 1
ATOM 2767 N N . VAL A 1 353 ? -11.950 -15.454 30.444 1.00 48.22 353 VAL A N 1
ATOM 2768 C CA . VAL A 1 353 ? -11.787 -14.658 29.224 1.00 48.22 353 VAL A CA 1
ATOM 2769 C C . VAL A 1 353 ? -11.566 -15.645 28.082 1.00 48.22 353 VAL A C 1
ATOM 2771 O O . VAL A 1 353 ? -10.450 -16.088 27.825 1.00 48.22 353 VAL A O 1
ATOM 2774 N N . THR A 1 354 ? -12.651 -16.072 27.447 1.00 40.41 354 THR A N 1
ATOM 2775 C CA . THR A 1 354 ? -12.609 -16.886 26.232 1.00 40.41 354 THR A CA 1
ATOM 2776 C C . THR A 1 354 ? -12.726 -15.941 25.049 1.00 40.41 354 THR A C 1
ATOM 2778 O O . THR A 1 354 ? -13.786 -15.784 24.458 1.00 40.41 354 THR A O 1
ATOM 2781 N N . GLY A 1 355 ? -11.613 -15.282 24.723 1.00 40.59 355 GLY A N 1
ATOM 2782 C CA . GLY A 1 355 ? -11.438 -14.711 23.394 1.00 40.59 355 GLY A CA 1
ATOM 2783 C C . GLY A 1 355 ? -11.417 -15.860 22.389 1.00 40.59 355 GLY A C 1
ATOM 2784 O O . GLY A 1 355 ? -10.631 -16.802 22.525 1.00 40.59 355 GLY A O 1
ATOM 2785 N N . SER A 1 356 ? -12.317 -15.821 21.417 1.00 35.56 356 SER A N 1
ATOM 2786 C CA . SER A 1 356 ? -12.439 -16.789 20.332 1.00 35.56 356 SER A CA 1
ATOM 2787 C C . SER A 1 356 ? -11.241 -16.704 19.386 1.00 35.56 356 SER A C 1
ATOM 2789 O O . SER A 1 356 ? -11.323 -16.142 18.305 1.00 35.56 356 SER A O 1
ATOM 2791 N N . HIS A 1 357 ? -10.112 -17.299 19.769 1.00 40.66 357 HIS A N 1
ATOM 2792 C CA . HIS A 1 357 ? -9.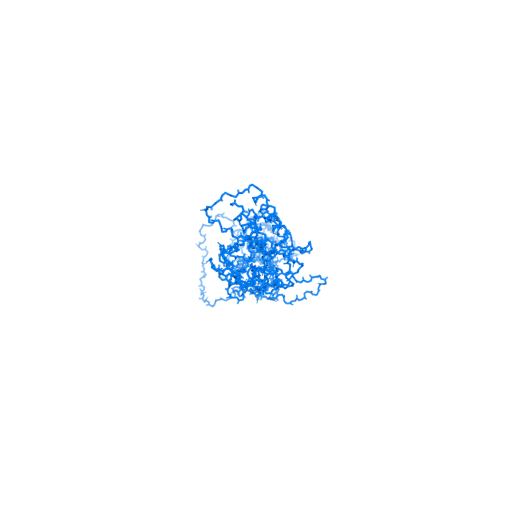084 -17.688 18.807 1.00 40.66 357 HIS A CA 1
ATOM 2793 C C . HIS A 1 357 ? -9.461 -19.047 18.214 1.00 40.66 357 HIS A C 1
ATOM 2795 O O . HIS A 1 357 ? -9.201 -20.109 18.787 1.00 40.66 357 HIS A O 1
ATOM 2801 N N . SER A 1 358 ? -10.098 -19.009 17.046 1.00 41.56 358 SER A N 1
ATOM 2802 C CA . SER A 1 358 ? -10.226 -20.178 16.183 1.00 41.56 358 SER A CA 1
ATOM 2803 C C . SER A 1 358 ? -8.831 -20.648 15.761 1.00 41.56 358 SER A C 1
ATOM 2805 O O . SER A 1 358 ? -8.204 -20.048 14.895 1.00 41.56 358 SER A O 1
ATOM 2807 N N . GLY A 1 359 ? -8.358 -21.746 16.363 1.00 37.84 359 GLY A N 1
ATOM 2808 C CA . GLY A 1 359 ? -7.293 -22.574 15.792 1.00 37.84 359 GLY A CA 1
ATOM 2809 C C . GLY A 1 359 ? -6.034 -22.786 16.637 1.00 37.84 359 GLY A C 1
ATOM 2810 O O . GLY A 1 359 ? -4.951 -22.424 16.201 1.00 37.84 359 GLY A O 1
ATOM 2811 N N . SER A 1 360 ? -6.132 -23.496 17.766 1.00 33.03 360 SER A N 1
ATOM 2812 C CA . SER A 1 360 ? -5.109 -24.492 18.139 1.00 33.03 360 SER A CA 1
ATOM 2813 C C . SER A 1 360 ? -5.614 -25.407 19.254 1.00 33.03 360 SER A C 1
ATOM 2815 O O . SER A 1 360 ? -5.865 -24.973 20.376 1.00 33.03 360 SER A O 1
ATOM 2817 N N . THR A 1 361 ? -5.741 -26.696 18.954 1.00 33.19 361 THR A N 1
ATOM 2818 C CA . THR A 1 361 ? -5.927 -27.770 19.933 1.00 33.19 361 THR A CA 1
ATOM 2819 C C . THR A 1 361 ? -4.703 -27.863 20.846 1.00 33.19 361 THR A C 1
ATOM 2821 O O . THR A 1 361 ? -3.671 -28.401 20.449 1.00 33.19 361 THR A O 1
ATOM 2824 N N . GLY A 1 362 ? -4.828 -27.356 22.070 1.00 29.00 362 GLY A N 1
ATOM 2825 C CA . GLY A 1 362 ? -3.846 -27.504 23.139 1.00 29.00 362 GLY A CA 1
ATOM 2826 C C . GLY A 1 362 ? -4.555 -27.540 24.486 1.00 29.00 362 GLY A C 1
ATOM 2827 O O . GLY A 1 362 ? -4.920 -26.507 25.035 1.00 29.00 362 GLY A O 1
ATOM 2828 N N . THR A 1 363 ? -4.793 -28.742 25.003 1.00 29.44 363 THR A N 1
ATOM 2829 C CA . THR A 1 363 ? -5.401 -28.981 26.314 1.00 29.44 363 THR A CA 1
ATOM 2830 C C . THR A 1 363 ? -4.485 -28.453 27.420 1.00 29.44 363 THR A C 1
ATOM 2832 O O . THR A 1 363 ? -3.478 -29.084 27.733 1.00 29.44 363 THR A O 1
ATOM 2835 N N . LEU A 1 364 ? -4.838 -27.330 28.048 1.00 31.56 364 LEU A N 1
ATOM 2836 C CA . LEU A 1 364 ? -4.265 -26.927 29.332 1.00 31.56 364 LEU A CA 1
ATOM 2837 C C . LEU A 1 364 ? -5.327 -27.104 30.413 1.00 31.56 364 LEU A C 1
ATOM 2839 O O . LEU A 1 364 ? -6.257 -26.315 30.560 1.00 31.56 364 LEU A O 1
ATOM 2843 N N . ALA A 1 365 ? -5.186 -28.222 31.124 1.00 28.25 365 ALA A N 1
ATOM 2844 C CA . ALA A 1 365 ? -5.918 -28.534 32.336 1.00 28.25 365 ALA A CA 1
ATOM 2845 C C . ALA A 1 365 ? -5.728 -27.420 33.376 1.00 28.25 365 ALA A C 1
ATOM 2847 O O . ALA A 1 365 ? -4.639 -26.860 33.521 1.00 28.25 365 ALA A O 1
ATOM 2848 N N . GLY A 1 366 ? -6.818 -27.112 34.078 1.00 34.41 366 GLY A N 1
ATOM 2849 C CA . GLY A 1 366 ? -6.919 -25.999 35.004 1.00 34.41 366 GLY A CA 1
ATOM 2850 C C . GLY A 1 366 ? -5.841 -25.982 36.080 1.00 34.41 366 GLY A C 1
ATOM 2851 O O . GLY A 1 366 ? -5.516 -26.990 36.705 1.00 34.41 366 GLY A O 1
ATOM 2852 N N . THR A 1 367 ? -5.357 -24.778 36.348 1.00 25.70 367 THR A N 1
ATOM 2853 C CA . THR A 1 367 ? -4.888 -24.414 37.678 1.00 25.70 367 THR A CA 1
ATOM 2854 C C . THR A 1 367 ? -5.685 -23.189 38.099 1.00 25.70 367 THR A C 1
ATOM 2856 O O . THR A 1 367 ? -5.423 -22.074 37.660 1.00 25.70 367 THR A O 1
ATOM 2859 N N . GLU A 1 368 ? -6.711 -23.410 38.923 1.00 36.31 368 GLU A N 1
ATOM 2860 C CA . GLU A 1 368 ? -7.270 -22.336 39.736 1.00 36.31 368 GLU A CA 1
ATOM 2861 C C . GLU A 1 368 ? -6.143 -21.818 40.633 1.00 36.31 368 GLU A C 1
ATOM 2863 O O . GLU A 1 368 ? -5.656 -22.522 41.519 1.00 36.31 368 GLU A O 1
ATOM 2868 N N . GLN A 1 369 ? -5.655 -20.613 40.347 1.00 30.17 369 GLN A N 1
ATOM 2869 C CA . GLN A 1 369 ? -4.697 -19.930 41.205 1.00 30.17 369 GLN A CA 1
ATOM 2870 C C . GLN A 1 369 ? -5.476 -19.283 42.361 1.00 30.17 369 GLN A C 1
ATOM 2872 O O . GLN A 1 369 ? -6.304 -18.405 42.110 1.00 30.17 369 GLN A O 1
ATOM 2877 N N . PRO A 1 370 ? -5.240 -19.673 43.628 1.00 30.73 370 PRO A N 1
ATOM 2878 C CA . PRO A 1 370 ? -5.826 -18.975 44.763 1.00 30.73 370 PRO A CA 1
ATOM 2879 C C . PRO A 1 370 ? -5.286 -17.540 44.841 1.00 30.73 370 PRO A C 1
ATOM 2881 O O . PRO A 1 370 ? -4.136 -17.274 44.489 1.00 30.73 370 PRO A O 1
ATOM 2884 N N . PHE A 1 371 ? -6.123 -16.634 45.357 1.00 43.75 371 PHE A N 1
ATOM 2885 C CA . PHE A 1 371 ? -5.998 -15.165 45.444 1.00 43.75 371 PHE A CA 1
ATOM 2886 C C . PHE A 1 371 ? -4.742 -14.613 46.174 1.00 43.75 371 PHE A C 1
ATOM 2888 O O . PHE A 1 371 ? -4.680 -13.447 46.553 1.00 43.75 371 PHE A O 1
ATOM 2895 N N . SER A 1 372 ? -3.715 -15.427 46.401 1.00 35.41 372 SER A N 1
ATOM 2896 C CA . SER A 1 372 ? -2.509 -15.092 47.161 1.00 35.41 372 SER A CA 1
ATOM 2897 C C . SER A 1 372 ? -1.310 -14.614 46.325 1.00 35.41 372 SER A C 1
ATOM 2899 O O . SER A 1 372 ? -0.285 -14.275 46.917 1.00 35.41 372 SER A O 1
ATOM 2901 N N . SER A 1 373 ? -1.397 -14.539 44.991 1.00 32.75 373 SER A N 1
ATOM 2902 C CA . SER A 1 373 ? -0.254 -14.168 44.127 1.00 32.75 373 SER A CA 1
ATOM 2903 C C . SER A 1 373 ? -0.286 -12.755 43.518 1.00 32.75 373 SER A C 1
ATOM 2905 O O . SER A 1 373 ? 0.720 -12.340 42.946 1.00 32.75 373 SER A O 1
ATOM 2907 N N . LEU A 1 374 ? -1.328 -11.938 43.732 1.00 40.84 374 LEU A N 1
ATOM 2908 C CA . LEU A 1 374 ? -1.272 -10.493 43.436 1.00 40.84 374 LEU A CA 1
ATOM 2909 C C . LEU A 1 374 ? -0.609 -9.713 44.588 1.00 40.84 374 LEU A C 1
ATOM 2911 O O . LEU A 1 374 ? -1.242 -8.923 45.289 1.00 40.84 374 LEU A O 1
ATOM 2915 N N . ARG A 1 375 ? 0.697 -9.909 44.798 1.00 34.41 375 ARG A N 1
ATOM 2916 C CA . ARG A 1 375 ? 1.515 -8.912 45.508 1.00 34.41 375 ARG A CA 1
ATOM 2917 C C . ARG A 1 375 ? 2.203 -8.010 44.485 1.00 34.41 375 ARG A C 1
ATOM 2919 O O . ARG A 1 375 ? 2.924 -8.496 43.626 1.00 34.41 375 ARG A O 1
ATOM 2926 N N . ALA A 1 376 ? 2.003 -6.703 44.675 1.00 35.66 376 ALA A N 1
ATOM 2927 C CA . ALA A 1 376 ? 2.620 -5.571 43.975 1.00 35.66 376 ALA A CA 1
ATOM 2928 C C . ALA A 1 376 ? 2.037 -5.194 42.594 1.00 35.66 376 ALA A C 1
ATOM 2930 O O . ALA A 1 376 ? 2.738 -5.166 41.591 1.00 35.66 376 ALA A O 1
ATOM 2931 N N . SER A 1 377 ? 0.767 -4.784 42.574 1.00 39.03 377 SER A N 1
ATOM 2932 C CA . SER A 1 377 ? 0.282 -3.740 41.651 1.00 39.03 377 SER A CA 1
ATOM 2933 C C . SER A 1 377 ? 0.002 -2.482 42.496 1.00 39.03 377 SER A C 1
ATOM 2935 O O . SER A 1 377 ? -0.284 -2.656 43.687 1.00 39.03 377 SER A O 1
ATOM 2937 N N . PRO A 1 378 ? 0.145 -1.237 41.996 1.00 39.81 378 PRO A N 1
ATOM 2938 C CA . PRO A 1 378 ? 0.132 -0.048 42.842 1.00 39.81 378 PRO A CA 1
ATOM 2939 C C . PRO A 1 378 ? -1.210 0.096 43.578 1.00 39.81 378 PRO A C 1
ATOM 2941 O O . PRO A 1 378 ? -2.232 0.452 43.007 1.00 39.81 378 PRO A O 1
ATOM 2944 N N . VAL A 1 379 ? -1.166 -0.276 44.856 1.00 36.91 379 VAL A N 1
ATOM 2945 C CA . VAL A 1 379 ? -1.949 0.156 46.017 1.00 36.91 379 VAL A CA 1
ATOM 2946 C C . VAL A 1 379 ? -3.362 0.699 45.721 1.00 36.91 379 VAL A C 1
ATOM 2948 O O . VAL A 1 379 ? -3.550 1.870 45.415 1.00 36.91 379 VAL A O 1
ATOM 2951 N N . GLY A 1 380 ? -4.377 -0.145 45.945 1.00 40.81 380 GLY A N 1
ATOM 2952 C CA . GLY A 1 380 ? -5.701 0.284 46.422 1.00 40.81 380 GLY A CA 1
ATOM 2953 C C . GLY A 1 380 ? -6.866 0.272 45.428 1.00 40.81 380 GLY A C 1
ATOM 2954 O O . GLY A 1 380 ? -7.979 -0.007 45.852 1.00 40.81 380 GLY A O 1
ATOM 2955 N N . LEU A 1 381 ? -6.658 0.512 44.132 1.00 44.56 381 LEU A N 1
ATOM 2956 C CA . LEU A 1 381 ? -7.770 0.790 43.198 1.00 44.56 381 LEU A CA 1
ATOM 2957 C C . LEU A 1 381 ? -8.578 -0.446 42.754 1.00 44.56 381 LEU A C 1
ATOM 2959 O O . LEU A 1 381 ? -9.791 -0.366 42.579 1.00 44.56 381 LEU A O 1
ATOM 2963 N N . TYR A 1 382 ? -7.948 -1.617 42.645 1.00 50.88 382 TYR A N 1
ATOM 2964 C CA . TYR A 1 382 ? -8.606 -2.828 42.127 1.00 50.88 382 TYR A CA 1
ATOM 2965 C C . TYR A 1 382 ? -9.466 -3.581 43.141 1.00 50.88 382 TYR A C 1
ATOM 2967 O O . TYR A 1 382 ? -10.044 -4.604 42.789 1.00 50.88 382 TYR A O 1
ATOM 2975 N N . GLN A 1 383 ? -9.537 -3.128 44.396 1.00 58.59 383 GLN A N 1
ATOM 2976 C CA . GLN A 1 383 ? -10.240 -3.856 45.454 1.00 58.59 383 GLN A CA 1
ATOM 2977 C C . GLN A 1 383 ? -11.662 -3.333 45.703 1.00 58.59 383 GLN A C 1
ATOM 2979 O O . GLN A 1 383 ? -12.463 -4.057 46.283 1.00 58.59 383 GLN A O 1
ATOM 2984 N N . TRP A 1 384 ? -12.060 -2.179 45.151 1.00 66.44 384 TRP A N 1
ATOM 2985 C CA . TRP A 1 384 ? -13.341 -1.521 45.492 1.00 66.44 384 TRP A CA 1
ATOM 2986 C C . TRP A 1 384 ? -14.293 -1.292 44.307 1.00 66.44 384 TRP A C 1
ATOM 2988 O O . TRP A 1 384 ? -15.469 -1.018 44.518 1.00 66.44 384 TRP A O 1
ATOM 2998 N N . ASN A 1 385 ? -13.823 -1.481 43.071 1.00 85.19 385 ASN A N 1
ATOM 2999 C CA . ASN A 1 385 ? -14.582 -1.101 41.878 1.00 85.19 385 ASN A CA 1
ATOM 3000 C C . ASN A 1 385 ? -15.101 -2.301 41.078 1.00 85.19 385 ASN A C 1
ATOM 3002 O O . ASN A 1 385 ? -14.441 -3.347 41.003 1.00 85.19 385 ASN A O 1
ATOM 3006 N N . LEU A 1 386 ? -16.253 -2.110 40.437 1.00 88.31 386 LEU A N 1
ATOM 3007 C CA . LEU A 1 386 ? -16.678 -2.904 39.293 1.00 88.31 386 LEU A CA 1
ATOM 3008 C C . LEU A 1 386 ? -15.700 -2.657 38.145 1.00 88.31 386 LEU A C 1
ATOM 3010 O O . LEU A 1 386 ? -15.387 -1.511 37.836 1.00 88.31 386 LEU A O 1
ATOM 3014 N N . LEU A 1 387 ? -15.195 -3.732 37.548 1.00 89.75 387 LEU A N 1
ATOM 3015 C CA . LEU A 1 387 ? -14.258 -3.644 36.436 1.00 89.75 387 LEU A CA 1
ATOM 3016 C C . LEU A 1 387 ? -14.805 -4.441 35.258 1.00 89.75 387 LEU A C 1
ATOM 3018 O O . LEU A 1 387 ? -15.096 -5.632 35.391 1.00 89.75 387 LEU A O 1
ATOM 3022 N N . ALA A 1 388 ? -14.936 -3.767 34.126 1.00 91.75 388 ALA A N 1
ATOM 3023 C CA . ALA A 1 388 ? -15.238 -4.342 32.832 1.00 91.75 388 ALA A CA 1
ATOM 3024 C C . ALA A 1 388 ? -14.163 -3.946 31.816 1.00 91.75 388 ALA A C 1
ATOM 3026 O O . ALA A 1 388 ? -13.452 -2.956 32.000 1.00 91.75 388 ALA A O 1
ATOM 3027 N N . THR A 1 389 ? -14.039 -4.753 30.773 1.00 93.19 389 THR A N 1
ATOM 3028 C CA . THR A 1 389 ? -13.141 -4.561 29.638 1.00 93.19 389 THR A CA 1
ATOM 3029 C C . THR A 1 389 ? -13.929 -4.705 28.353 1.00 93.19 389 THR A C 1
ATOM 3031 O O . THR A 1 389 ? -14.826 -5.543 28.280 1.00 93.19 389 THR A O 1
ATOM 3034 N N . ASP A 1 390 ? -13.555 -3.929 27.353 1.00 95.56 390 ASP A N 1
ATOM 3035 C CA . ASP A 1 390 ? -14.081 -4.014 26.001 1.00 95.56 390 ASP A CA 1
ATOM 3036 C C . ASP A 1 390 ? -12.908 -4.250 25.042 1.00 95.56 390 ASP A C 1
ATOM 3038 O O . ASP A 1 390 ? -11.796 -3.787 25.325 1.00 95.56 390 ASP A O 1
ATOM 3042 N N . LEU A 1 391 ? -13.127 -5.035 23.989 1.00 94.31 391 LEU A N 1
ATOM 3043 C CA . LEU A 1 391 ? -12.084 -5.401 23.029 1.00 94.31 391 LEU A CA 1
ATOM 3044 C C . LEU A 1 391 ? -11.956 -4.385 21.883 1.00 94.31 391 LEU A C 1
ATOM 3046 O O . LEU A 1 391 ? -10.898 -4.345 21.250 1.00 94.31 391 LEU A O 1
ATOM 3050 N N . ASP A 1 392 ? -12.954 -3.518 21.695 1.00 96.69 392 ASP A N 1
ATOM 3051 C CA . ASP A 1 392 ? -12.949 -2.476 20.665 1.00 96.69 392 ASP A CA 1
ATOM 3052 C C . ASP A 1 392 ? -11.887 -1.386 20.962 1.00 96.69 392 ASP A C 1
ATOM 3054 O O . ASP A 1 392 ? -10.978 -1.558 21.782 1.00 96.69 392 ASP A O 1
ATOM 3058 N N . SER A 1 393 ? -11.865 -0.243 20.262 1.00 93.69 393 SER A N 1
ATOM 3059 C CA . SER A 1 393 ? -10.945 0.852 20.642 1.00 93.69 393 SER A CA 1
ATOM 3060 C C . SER A 1 393 ? -11.564 2.238 20.635 1.00 93.69 393 SER A C 1
ATOM 3062 O O . SER A 1 393 ? -12.640 2.498 20.105 1.00 93.69 393 SER A O 1
ATOM 3064 N N . GLY A 1 394 ? -10.855 3.171 21.275 1.00 94.12 394 GLY A N 1
ATOM 3065 C CA . GLY A 1 394 ? -11.330 4.541 21.404 1.00 94.12 394 GLY A CA 1
ATOM 3066 C C . GLY A 1 394 ? -12.694 4.579 22.110 1.00 94.12 394 GLY A C 1
ATOM 3067 O O . GLY A 1 394 ? -12.851 3.902 23.125 1.00 94.12 394 GLY A O 1
ATOM 3068 N N . PRO A 1 395 ? -13.673 5.349 21.600 1.00 94.75 395 PRO A N 1
ATOM 3069 C CA . PRO A 1 395 ? -15.007 5.441 22.199 1.00 94.75 395 PRO A CA 1
ATOM 3070 C C . PRO A 1 395 ? -15.752 4.102 22.297 1.00 94.75 395 PRO A C 1
ATOM 3072 O O . PRO A 1 395 ? -16.501 3.905 23.248 1.00 94.75 395 PRO A O 1
ATOM 3075 N N . ASN A 1 396 ? -15.522 3.179 21.362 1.00 95.06 396 ASN A N 1
ATOM 3076 C CA . ASN A 1 396 ? -16.177 1.869 21.347 1.00 95.06 396 ASN A CA 1
ATOM 3077 C C . ASN A 1 396 ? -15.727 0.986 22.523 1.00 95.06 396 ASN A C 1
ATOM 3079 O O . ASN A 1 396 ? -16.483 0.163 23.002 1.00 95.06 396 ASN A O 1
ATOM 3083 N N . ALA A 1 397 ? -14.541 1.242 23.088 1.00 94.19 397 ALA A N 1
ATOM 3084 C CA . ALA A 1 397 ? -14.082 0.576 24.309 1.00 94.19 397 ALA A CA 1
ATOM 3085 C C . ALA A 1 397 ? -14.136 1.452 25.570 1.00 94.19 397 ALA A C 1
ATOM 3087 O O . ALA A 1 397 ? -13.654 1.059 26.638 1.00 94.19 397 ALA A O 1
ATOM 3088 N N . GLU A 1 398 ? -14.688 2.665 25.479 1.00 95.69 398 GLU A N 1
ATOM 3089 C CA . GLU A 1 398 ? -14.782 3.565 26.624 1.00 95.69 398 GLU A CA 1
ATOM 3090 C C . GLU A 1 398 ? -16.026 3.242 27.458 1.00 95.69 398 GLU A C 1
ATOM 3092 O O . GLU A 1 398 ? -17.151 3.556 27.080 1.00 95.69 398 GLU A O 1
ATOM 3097 N N . ILE A 1 399 ? -15.813 2.640 28.628 1.00 95.44 399 ILE A N 1
ATOM 3098 C CA . ILE A 1 399 ? -16.890 2.091 29.456 1.00 95.44 399 ILE A CA 1
ATOM 3099 C C . ILE A 1 399 ? -17.412 3.115 30.468 1.00 95.44 399 ILE A C 1
ATOM 3101 O O . ILE A 1 399 ? -16.649 3.739 31.208 1.00 95.44 399 ILE A O 1
ATOM 3105 N N . HIS A 1 400 ? -18.736 3.194 30.576 1.00 95.88 400 HIS A N 1
ATOM 3106 C CA . HIS A 1 400 ? -19.457 3.849 31.654 1.00 95.88 400 HIS A CA 1
ATOM 3107 C C . HIS A 1 400 ? -20.314 2.872 32.465 1.00 95.88 400 HIS A C 1
ATOM 3109 O O . HIS A 1 400 ? -21.075 2.075 31.914 1.00 95.88 400 HIS A O 1
ATOM 3115 N N . TYR A 1 401 ? -20.255 2.990 33.791 1.00 94.94 401 TYR A N 1
ATOM 3116 C CA . TYR A 1 401 ? -21.020 2.151 34.714 1.00 94.94 401 TYR A CA 1
ATOM 3117 C C . TYR A 1 401 ? -22.349 2.790 35.136 1.00 94.94 401 TYR A C 1
ATOM 3119 O O . TYR A 1 401 ? -22.453 4.003 35.331 1.00 94.94 401 TYR A O 1
ATOM 3127 N N . ARG A 1 402 ? -23.380 1.963 35.329 1.00 93.38 402 ARG A N 1
ATOM 3128 C CA . ARG A 1 402 ? -24.690 2.370 35.863 1.00 93.38 402 ARG A CA 1
ATOM 3129 C C . ARG A 1 402 ? -25.312 1.247 36.694 1.00 93.38 402 ARG A C 1
ATOM 3131 O O . ARG A 1 402 ? -25.096 0.077 36.403 1.00 93.38 402 ARG A O 1
ATOM 3138 N N . LEU A 1 403 ? -26.112 1.591 37.702 1.00 91.38 403 LEU A N 1
ATOM 3139 C CA . LEU A 1 403 ? -26.999 0.637 38.374 1.00 91.38 403 LEU A CA 1
ATOM 3140 C C . LEU A 1 403 ? -28.392 0.700 37.740 1.00 91.38 403 LEU A C 1
ATOM 3142 O O . LEU A 1 403 ? -28.929 1.790 37.547 1.00 91.38 403 LEU A O 1
ATOM 3146 N N . LEU A 1 404 ? -28.969 -0.453 37.407 1.00 86.88 404 LEU A N 1
ATOM 3147 C CA . LEU A 1 404 ? -30.356 -0.534 36.952 1.00 86.88 404 LEU A CA 1
ATOM 3148 C C . LEU A 1 404 ? -31.304 -0.335 38.143 1.00 86.88 404 LEU A C 1
ATOM 3150 O O . LEU A 1 404 ? -31.118 -0.914 39.215 1.00 86.88 404 LEU A O 1
ATOM 3154 N N . GLU A 1 405 ? -32.318 0.509 37.955 1.00 72.44 405 GLU A N 1
ATOM 3155 C CA . GLU A 1 405 ? -33.354 0.754 38.956 1.00 72.44 405 GLU A CA 1
ATOM 3156 C C . GLU A 1 405 ? -34.390 -0.376 38.919 1.00 72.44 405 GLU A C 1
ATOM 3158 O O . GLU A 1 405 ? -35.120 -0.540 37.943 1.00 72.44 405 GLU A O 1
ATOM 3163 N N . ASN A 1 406 ? -34.494 -1.152 39.999 1.00 60.00 406 ASN A N 1
ATOM 3164 C CA . ASN A 1 406 ? -35.369 -2.330 40.054 1.00 60.00 406 ASN A CA 1
ATOM 3165 C C . ASN A 1 406 ? -36.816 -2.005 40.491 1.00 60.00 406 ASN A C 1
ATOM 3167 O O . ASN A 1 406 ? -37.453 -2.808 41.169 1.00 60.00 406 ASN A O 1
ATOM 3171 N N . GLY A 1 407 ? -37.347 -0.825 40.150 1.00 48.22 407 GLY A N 1
ATOM 3172 C CA . GLY A 1 407 ? -38.751 -0.447 40.408 1.00 48.22 407 GLY A CA 1
ATOM 3173 C C . GLY A 1 407 ? -39.151 -0.266 41.884 1.00 48.22 407 GLY A C 1
ATOM 3174 O O . GLY A 1 407 ? -40.271 0.150 42.171 1.00 48.22 407 GLY A O 1
ATOM 3175 N N . LEU A 1 408 ? -38.241 -0.527 42.821 1.00 45.19 408 LEU A N 1
ATOM 3176 C CA . LEU A 1 408 ? -38.314 -0.099 44.214 1.00 45.19 408 LEU A CA 1
ATOM 3177 C C . LEU A 1 408 ? -37.414 1.133 44.338 1.00 45.19 408 LEU A C 1
ATOM 3179 O O . LEU A 1 408 ? -36.277 1.088 43.871 1.00 45.19 408 LEU A O 1
ATOM 3183 N N . ASN A 1 409 ? -37.945 2.223 44.906 1.00 48.28 409 ASN A N 1
ATOM 3184 C CA . ASN A 1 409 ? -37.231 3.466 45.238 1.00 48.28 409 ASN A CA 1
ATOM 3185 C C . ASN A 1 409 ? -35.750 3.207 45.520 1.00 48.28 409 ASN A C 1
ATOM 3187 O O . ASN A 1 409 ? -35.483 2.310 46.314 1.00 48.28 409 ASN A O 1
ATOM 3191 N N . SER A 1 410 ? -34.869 3.966 44.849 1.00 57.69 410 SER A N 1
ATOM 3192 C CA . SER A 1 410 ? -33.398 3.899 44.879 1.00 57.69 410 SER A CA 1
ATOM 3193 C C . SER A 1 410 ? -32.833 2.784 45.763 1.00 57.69 410 SER A C 1
ATOM 3195 O O . SER A 1 410 ? -32.985 2.803 46.981 1.00 57.69 410 SER A O 1
ATOM 3197 N N . THR A 1 411 ? -32.086 1.845 45.174 1.00 68.94 411 THR A N 1
ATOM 3198 C CA . THR A 1 411 ? -31.447 0.716 45.886 1.00 68.94 411 THR A CA 1
ATOM 3199 C C . THR A 1 411 ? -30.565 1.131 47.076 1.00 68.94 411 THR A C 1
ATOM 3201 O O . THR A 1 411 ? -30.066 0.271 47.790 1.00 68.94 411 THR A O 1
ATOM 3204 N N . GLY A 1 412 ? -30.383 2.433 47.311 1.00 86.12 412 GLY A N 1
ATOM 3205 C CA . GLY A 1 412 ? -29.584 3.004 48.377 1.00 86.12 412 GLY A CA 1
ATOM 3206 C C . GLY A 1 412 ? -28.102 2.974 48.037 1.00 86.12 412 GLY A C 1
ATOM 3207 O O . GLY A 1 412 ? -27.290 3.220 48.917 1.00 86.12 412 GLY A O 1
ATOM 3208 N N . PHE A 1 413 ? -27.745 2.689 46.783 1.00 89.94 413 PHE A N 1
ATOM 3209 C CA . PHE A 1 413 ? -26.370 2.630 46.303 1.00 89.94 413 PHE A CA 1
ATOM 3210 C C . PHE A 1 413 ? -26.196 3.494 45.057 1.00 89.94 413 PHE A C 1
ATOM 3212 O O . PHE A 1 413 ? -27.116 3.636 44.251 1.00 89.94 413 PHE A O 1
ATOM 3219 N N . VAL A 1 414 ? -24.998 4.047 44.891 1.00 90.75 414 VAL A N 1
ATOM 3220 C CA . VAL A 1 414 ? -24.570 4.770 43.690 1.00 90.75 414 VAL A CA 1
ATOM 3221 C C . VAL A 1 414 ? -23.311 4.106 43.152 1.00 90.75 414 VAL A C 1
ATOM 3223 O O . VAL A 1 414 ? -22.472 3.640 43.922 1.00 90.75 414 VAL A O 1
ATOM 3226 N N . VAL A 1 415 ? -23.185 4.061 41.826 1.00 92.06 415 VAL A N 1
ATOM 3227 C CA . VAL A 1 415 ? -21.938 3.702 41.147 1.00 92.06 415 VAL A CA 1
ATOM 3228 C C . VAL A 1 415 ? -21.352 4.942 40.490 1.00 92.06 415 VAL A C 1
ATOM 3230 O O . VAL A 1 415 ? -22.068 5.693 39.826 1.00 92.06 415 VAL A O 1
ATOM 3233 N N . ASP A 1 416 ? -20.057 5.160 40.676 1.00 91.88 416 ASP A N 1
ATOM 3234 C CA . ASP A 1 416 ? -19.331 6.166 39.914 1.00 91.88 416 ASP A CA 1
ATOM 3235 C C . ASP A 1 416 ? -19.196 5.703 38.449 1.00 91.88 416 ASP A C 1
ATOM 3237 O O . ASP A 1 416 ? -18.673 4.610 38.202 1.00 91.88 416 ASP A O 1
ATOM 3241 N N . PRO A 1 417 ? -19.659 6.497 37.466 1.00 93.12 417 PRO A N 1
ATOM 3242 C CA . PRO A 1 417 ? -19.772 6.045 36.085 1.00 93.12 417 PRO A CA 1
ATOM 3243 C C . PRO A 1 417 ? -18.425 5.813 35.402 1.00 93.12 417 PRO A C 1
ATOM 3245 O O . PRO A 1 417 ? -18.408 5.126 34.393 1.00 93.12 417 PRO A O 1
ATOM 3248 N N . ILE A 1 418 ? -17.315 6.349 35.916 1.00 91.38 418 ILE A N 1
ATOM 3249 C CA . ILE A 1 418 ? -15.996 6.235 35.274 1.00 91.38 418 ILE A CA 1
ATOM 3250 C C . ILE A 1 418 ? -15.154 5.170 35.977 1.00 91.38 418 ILE A C 1
ATOM 3252 O O . ILE A 1 418 ? -14.607 4.270 35.349 1.00 91.38 418 ILE A O 1
ATOM 3256 N N . SER A 1 419 ? -15.044 5.262 37.299 1.00 90.50 419 SER A N 1
ATOM 3257 C CA . SER A 1 419 ? -14.203 4.371 38.095 1.00 90.50 419 SER A CA 1
ATOM 3258 C C . SER A 1 419 ? -14.869 3.036 38.415 1.00 90.50 419 SER A C 1
ATOM 3260 O O . SER A 1 419 ? -14.153 2.084 38.715 1.00 90.50 419 SER A O 1
ATOM 3262 N N . GLY A 1 420 ? -16.205 2.954 38.390 1.00 90.19 420 GLY A N 1
ATOM 3263 C CA . GLY A 1 420 ? -16.960 1.768 38.803 1.00 90.19 420 GLY A CA 1
ATOM 3264 C C . GLY A 1 420 ? -17.026 1.570 40.323 1.00 90.19 420 GLY A C 1
ATOM 3265 O O . GLY A 1 420 ? -17.402 0.490 40.783 1.00 90.19 420 GLY A O 1
ATOM 3266 N N . ALA A 1 421 ? -16.637 2.571 41.121 1.00 90.38 421 ALA A N 1
ATOM 3267 C CA . ALA A 1 421 ? -16.694 2.510 42.580 1.00 90.38 421 ALA A CA 1
ATOM 3268 C C . ALA A 1 421 ? -18.145 2.546 43.081 1.00 90.38 421 ALA A C 1
ATOM 3270 O O . ALA A 1 421 ? -18.930 3.390 42.651 1.00 90.38 421 ALA A O 1
ATOM 3271 N N . LEU A 1 422 ? -18.489 1.651 44.010 1.00 90.56 422 LEU A N 1
ATOM 3272 C CA . LEU A 1 422 ? -19.812 1.604 44.635 1.00 90.56 422 LEU A CA 1
ATOM 3273 C C . LEU A 1 422 ? -19.797 2.282 46.005 1.00 90.56 422 LEU A C 1
ATOM 3275 O O . LEU A 1 422 ? -18.938 1.987 46.840 1.00 90.56 422 LEU A O 1
ATOM 3279 N N . THR A 1 423 ? -20.781 3.143 46.253 1.00 90.50 423 THR A N 1
ATOM 3280 C CA . THR A 1 423 ? -20.978 3.839 47.531 1.00 90.50 423 THR A CA 1
ATOM 3281 C C . THR A 1 423 ? -22.426 3.755 48.001 1.00 90.50 423 THR A C 1
ATOM 3283 O O . THR A 1 423 ? -23.350 3.525 47.216 1.00 90.50 423 THR A O 1
ATOM 3286 N N . THR A 1 424 ? -22.640 3.940 49.300 1.00 91.44 424 THR A N 1
ATOM 3287 C CA . THR A 1 424 ? -23.979 4.093 49.877 1.00 91.44 424 THR A CA 1
ATOM 3288 C C . THR A 1 424 ? -24.587 5.453 49.500 1.00 91.44 424 THR A C 1
ATOM 3290 O O . THR A 1 424 ? -23.911 6.474 49.452 1.00 91.44 424 THR A O 1
ATOM 3293 N N . ALA A 1 425 ? -25.889 5.490 49.250 1.00 89.75 425 ALA A N 1
ATOM 3294 C CA . ALA A 1 425 ? -26.713 6.682 49.026 1.00 89.75 425 ALA A CA 1
ATOM 3295 C C . ALA A 1 425 ? -27.650 6.956 50.215 1.00 89.75 425 ALA A C 1
ATOM 3297 O O . ALA A 1 425 ? -28.227 8.036 50.329 1.00 89.75 425 ALA A O 1
ATOM 3298 N N . ALA A 1 426 ? -27.823 5.956 51.078 1.00 88.69 426 ALA A N 1
ATOM 3299 C CA . ALA A 1 426 ? -28.689 5.972 52.241 1.00 88.69 426 ALA A CA 1
ATOM 3300 C C . ALA A 1 426 ? -28.024 5.221 53.400 1.00 88.69 426 ALA A C 1
ATOM 3302 O O . ALA A 1 426 ? -27.049 4.495 53.210 1.00 88.69 426 ALA A O 1
ATOM 3303 N N . VAL A 1 427 ? -28.574 5.411 54.596 1.00 89.12 427 VAL A N 1
ATOM 3304 C CA . VAL A 1 427 ? -28.206 4.631 55.778 1.00 89.12 427 VAL A CA 1
ATOM 3305 C C . VAL A 1 427 ? -28.982 3.319 55.749 1.00 89.12 427 VAL A C 1
ATOM 3307 O O . VAL A 1 427 ? -30.180 3.315 55.452 1.00 89.12 427 VAL A O 1
ATOM 3310 N N . PHE A 1 428 ? -28.298 2.225 56.060 1.00 87.50 428 PHE A N 1
ATOM 3311 C CA . PHE A 1 428 ? -28.863 0.886 56.033 1.00 87.50 428 PHE A CA 1
ATOM 3312 C C . PHE A 1 428 ? -28.973 0.280 57.429 1.00 87.50 428 PHE A C 1
ATOM 3314 O O . PHE A 1 428 ? -28.136 0.547 58.290 1.00 87.50 428 PHE A O 1
ATOM 3321 N N . ASP A 1 429 ? -30.001 -0.542 57.611 1.00 87.19 429 ASP A N 1
ATOM 3322 C CA . ASP A 1 429 ? -30.347 -1.210 58.862 1.00 87.19 429 ASP A CA 1
ATOM 3323 C C . ASP A 1 429 ? -30.468 -2.713 58.595 1.00 87.19 429 ASP A C 1
ATOM 3325 O O . ASP A 1 429 ? -31.299 -3.140 57.779 1.00 87.19 429 ASP A O 1
ATOM 3329 N N . ARG A 1 430 ? -29.608 -3.508 59.235 1.00 89.50 430 ARG A N 1
ATOM 3330 C CA . ARG A 1 430 ? -29.444 -4.929 58.921 1.00 89.50 430 ARG A CA 1
ATOM 3331 C C . ARG A 1 430 ? -30.692 -5.731 59.276 1.00 89.50 430 ARG A C 1
ATOM 3333 O O . ARG A 1 430 ? -31.066 -6.633 58.528 1.00 89.50 430 ARG A O 1
ATOM 3340 N N . GLU A 1 431 ? -31.370 -5.394 60.372 1.00 92.50 431 GLU A N 1
ATOM 3341 C CA . GLU A 1 431 ? -32.612 -6.043 60.807 1.00 92.50 431 GLU A CA 1
ATOM 3342 C C . GLU A 1 431 ? -33.754 -5.864 59.799 1.00 92.50 431 GLU A C 1
ATOM 3344 O O . GLU A 1 431 ? -34.684 -6.676 59.756 1.00 92.50 431 GLU A O 1
ATOM 3349 N N . ARG A 1 432 ? -33.695 -4.813 58.974 1.00 87.69 432 ARG A N 1
ATOM 3350 C CA . ARG A 1 432 ? -34.673 -4.559 57.915 1.00 87.69 432 ARG A CA 1
ATOM 3351 C C . ARG A 1 432 ? -34.346 -5.320 56.634 1.00 87.69 432 ARG A C 1
ATOM 3353 O O . ARG A 1 432 ? -35.261 -5.847 55.999 1.00 87.69 432 ARG A O 1
ATOM 3360 N N . MET A 1 433 ? -33.083 -5.308 56.215 1.00 85.06 433 MET A N 1
ATOM 3361 C CA . MET A 1 433 ? -32.606 -6.015 55.027 1.00 85.06 433 MET A CA 1
ATOM 3362 C C . MET A 1 433 ? -31.100 -6.257 55.149 1.00 85.06 433 MET A C 1
ATOM 3364 O O . MET A 1 433 ? -30.309 -5.320 55.118 1.00 85.06 433 MET A O 1
ATOM 3368 N N . ASP A 1 434 ? -30.706 -7.523 55.255 1.00 87.94 434 ASP A N 1
ATOM 3369 C CA . ASP A 1 434 ? -29.321 -7.945 55.495 1.00 87.94 434 ASP A CA 1
ATOM 3370 C C . ASP A 1 434 ? -28.504 -8.154 54.207 1.00 87.94 434 ASP A C 1
ATOM 3372 O O . ASP A 1 434 ? -27.274 -8.257 54.255 1.00 87.94 434 ASP A O 1
ATOM 3376 N N . HIS A 1 435 ? -29.165 -8.193 53.043 1.00 89.44 435 HIS A N 1
ATOM 3377 C CA . HIS A 1 435 ? -28.516 -8.313 51.742 1.00 89.44 435 HIS A CA 1
ATOM 3378 C C . HIS A 1 435 ? -29.289 -7.640 50.599 1.00 89.44 435 HIS A C 1
ATOM 3380 O O . HIS A 1 435 ? -30.515 -7.553 50.604 1.00 89.44 435 HIS A O 1
ATOM 3386 N N . TYR A 1 436 ? -28.544 -7.215 49.577 1.00 87.94 436 TYR A N 1
ATOM 3387 C CA . TYR A 1 436 ? -29.042 -6.584 48.358 1.00 87.94 436 TYR A CA 1
ATOM 3388 C C . TYR A 1 436 ? -28.448 -7.274 47.133 1.00 87.94 436 TYR A C 1
ATOM 3390 O O . TYR A 1 436 ? -27.269 -7.634 47.113 1.00 87.94 436 TYR A O 1
ATOM 3398 N N . VAL A 1 437 ? -29.258 -7.418 46.086 1.00 89.44 437 VAL A N 1
ATOM 3399 C CA . VAL A 1 437 ? -28.800 -7.849 44.762 1.00 89.44 437 VAL A CA 1
ATOM 3400 C C . VAL A 1 437 ? -29.044 -6.707 43.787 1.00 89.44 437 VAL A C 1
ATOM 3402 O O . VAL A 1 437 ? -30.182 -6.408 43.427 1.00 89.44 437 VAL A O 1
ATOM 3405 N N . LEU A 1 438 ? -27.962 -6.047 43.390 1.00 89.12 438 LEU A N 1
ATOM 3406 C CA . LEU A 1 438 ? -27.973 -4.950 42.429 1.00 89.12 438 LEU A CA 1
ATOM 3407 C C . LEU A 1 438 ? -27.718 -5.504 41.027 1.00 89.12 438 LEU A C 1
ATOM 3409 O O . LEU A 1 438 ? -26.999 -6.489 40.871 1.00 89.12 438 LEU A O 1
ATOM 3413 N N . GLN A 1 439 ? -28.263 -4.855 40.001 1.00 90.81 439 GLN A N 1
ATOM 3414 C CA . GLN A 1 439 ? -27.845 -5.097 38.622 1.00 90.81 439 GLN A CA 1
ATOM 3415 C C . GLN A 1 439 ? -26.969 -3.940 38.159 1.00 90.81 439 GLN A C 1
ATOM 3417 O O . GLN A 1 439 ? -27.429 -2.802 38.067 1.00 90.81 439 GLN A O 1
ATOM 3422 N N . ALA A 1 440 ? -25.702 -4.238 37.888 1.00 92.12 440 ALA A N 1
ATOM 3423 C CA . ALA A 1 440 ? -24.764 -3.284 37.326 1.00 92.12 440 ALA A CA 1
ATOM 3424 C C . ALA A 1 440 ? -24.670 -3.458 35.811 1.00 92.12 440 ALA A C 1
ATOM 3426 O O . ALA A 1 440 ? -24.639 -4.575 35.296 1.00 92.12 440 ALA A O 1
ATOM 3427 N N . LEU A 1 441 ? -24.604 -2.331 35.116 1.00 94.38 441 LEU A N 1
ATOM 3428 C CA . LEU A 1 441 ? -24.494 -2.208 33.674 1.00 94.38 441 LEU A CA 1
ATOM 3429 C C . LEU A 1 441 ? -23.156 -1.538 33.353 1.00 94.38 441 LEU A C 1
ATOM 3431 O O . LEU A 1 441 ? -22.832 -0.508 33.944 1.00 94.38 441 LEU A O 1
ATOM 3435 N N . ALA A 1 442 ? -22.404 -2.116 32.429 1.00 96.00 442 ALA A N 1
ATOM 3436 C CA . ALA A 1 442 ? -21.288 -1.478 31.746 1.00 96.00 442 ALA A CA 1
ATOM 3437 C C . ALA A 1 442 ? -21.757 -1.154 30.323 1.00 96.00 442 ALA A C 1
ATOM 3439 O O . ALA A 1 442 ? -22.291 -2.035 29.651 1.00 96.00 442 ALA A O 1
ATOM 3440 N N . ILE A 1 443 ? -21.626 0.102 29.907 1.00 96.56 443 ILE A N 1
ATOM 3441 C CA . ILE A 1 443 ? -22.084 0.627 28.614 1.00 96.56 443 ILE A CA 1
ATOM 3442 C C . ILE A 1 443 ? -20.868 1.227 27.920 1.00 96.56 443 ILE A C 1
ATOM 3444 O O . ILE A 1 443 ? -20.200 2.055 28.538 1.00 96.56 443 ILE A O 1
ATOM 3448 N N . ASP A 1 444 ? -20.579 0.846 26.684 1.00 97.31 444 ASP A N 1
ATOM 3449 C CA . ASP A 1 444 ? -19.564 1.547 25.897 1.00 97.31 444 ASP A CA 1
ATOM 3450 C C . ASP A 1 444 ? -20.064 2.935 25.428 1.00 97.31 444 ASP A C 1
ATOM 3452 O O . ASP A 1 444 ? -21.199 3.352 25.702 1.00 97.31 444 ASP A O 1
ATOM 3456 N N . LYS A 1 445 ? -19.215 3.690 24.725 1.00 96.00 445 LYS A N 1
ATOM 3457 C CA . LYS A 1 445 ? -19.613 4.925 24.026 1.00 96.00 445 LYS A CA 1
ATOM 3458 C C . LYS A 1 445 ? -19.704 4.746 22.515 1.00 96.00 445 LYS A C 1
ATOM 3460 O O . LYS A 1 445 ? -19.691 5.744 21.785 1.00 96.00 445 LYS A O 1
ATOM 3465 N N . GLY A 1 446 ? -19.794 3.509 22.045 1.00 93.75 446 GLY A N 1
ATOM 3466 C CA . GLY A 1 446 ? -19.989 3.220 20.640 1.00 93.75 446 GLY A CA 1
ATOM 3467 C C . GLY A 1 446 ? -21.379 3.620 20.150 1.00 93.75 446 GLY A C 1
ATOM 3468 O O . GLY A 1 446 ? -22.255 4.063 20.903 1.00 93.75 446 GLY A O 1
ATOM 3469 N N . ASN A 1 447 ? -21.581 3.520 18.836 1.00 90.75 447 ASN A N 1
ATOM 3470 C CA . ASN A 1 447 ? -22.858 3.832 18.202 1.00 90.75 447 ASN A CA 1
ATOM 3471 C C . ASN A 1 447 ? -23.264 2.727 17.208 1.00 90.75 447 ASN A C 1
ATOM 3473 O O . ASN A 1 447 ? -22.661 2.648 16.136 1.00 90.75 447 ASN A O 1
ATOM 3477 N N . PRO A 1 448 ? -24.308 1.928 17.505 1.00 94.56 448 PRO A N 1
ATOM 3478 C CA . PRO A 1 448 ? -25.108 1.957 18.734 1.00 94.56 448 PRO A CA 1
ATOM 3479 C C . PRO A 1 448 ? -24.287 1.518 19.959 1.00 94.56 448 PRO A C 1
ATOM 3481 O O . PRO A 1 448 ? -23.359 0.732 19.789 1.00 94.56 448 PRO A O 1
ATOM 3484 N N . PRO A 1 449 ? -24.627 1.985 21.174 1.00 96.00 449 PRO A N 1
ATOM 3485 C CA . PRO A 1 449 ? -23.916 1.556 22.368 1.00 96.00 449 PRO A CA 1
ATOM 3486 C C . PRO A 1 449 ? -24.248 0.100 22.706 1.00 96.00 449 PRO A C 1
ATOM 3488 O O . PRO A 1 449 ? -25.426 -0.285 22.676 1.00 96.00 449 PRO A O 1
ATOM 3491 N N . LEU A 1 450 ? -23.245 -0.696 23.071 1.00 96.69 450 LEU A N 1
ATOM 3492 C CA . LEU A 1 450 ? -23.414 -2.064 23.557 1.00 96.69 450 LEU A CA 1
ATOM 3493 C C . LEU A 1 450 ? -23.235 -2.121 25.077 1.00 96.69 450 LEU A C 1
ATOM 3495 O O . LEU A 1 450 ? -22.680 -1.233 25.729 1.00 96.69 450 LEU A O 1
ATOM 3499 N N . THR A 1 451 ? -23.814 -3.163 25.682 1.00 96.06 451 THR A N 1
ATOM 3500 C CA . THR A 1 451 ? -23.887 -3.270 27.142 1.00 96.06 451 THR A CA 1
ATOM 3501 C C . THR A 1 451 ? -23.601 -4.666 27.670 1.00 96.06 451 THR A C 1
ATOM 3503 O O . THR A 1 451 ? -24.160 -5.650 27.178 1.00 96.06 451 THR A O 1
ATOM 3506 N N . GLY A 1 452 ? -22.833 -4.732 28.755 1.00 94.06 452 GLY A N 1
ATOM 3507 C CA . GLY A 1 452 ? -22.711 -5.898 29.628 1.00 94.06 452 GLY A CA 1
ATOM 3508 C C . GLY A 1 452 ? -23.458 -5.695 30.941 1.00 94.06 452 GLY A C 1
ATOM 3509 O O . GLY A 1 452 ? -23.481 -4.595 31.488 1.00 94.06 452 GLY A O 1
ATOM 3510 N N . THR A 1 453 ? -24.054 -6.754 31.487 1.00 93.00 453 THR A N 1
ATOM 3511 C CA . THR A 1 453 ? -24.793 -6.702 32.760 1.00 93.00 453 THR A CA 1
ATOM 3512 C C . THR A 1 453 ? -24.284 -7.770 33.717 1.00 93.00 453 THR A C 1
ATOM 3514 O O . THR A 1 453 ? -24.004 -8.891 33.297 1.00 93.00 453 THR A O 1
ATOM 3517 N N . ILE A 1 454 ? -24.200 -7.442 35.007 1.00 91.06 454 ILE A N 1
ATOM 3518 C CA . ILE A 1 454 ? -23.838 -8.389 36.065 1.00 91.06 454 ILE A CA 1
ATOM 3519 C C . ILE A 1 454 ? -24.657 -8.159 37.337 1.00 91.06 454 ILE A C 1
ATOM 3521 O O . ILE A 1 454 ? -25.035 -7.031 37.661 1.00 91.06 454 ILE A O 1
ATOM 3525 N N . ALA A 1 455 ? -24.920 -9.238 38.074 1.00 89.88 455 ALA A N 1
ATOM 3526 C CA . ALA A 1 455 ? -25.496 -9.163 39.410 1.00 89.88 455 ALA A CA 1
ATOM 3527 C C . ALA A 1 455 ? -24.399 -8.899 40.454 1.00 89.88 455 ALA A C 1
ATOM 3529 O O . ALA A 1 455 ? -23.371 -9.575 40.478 1.00 89.88 455 ALA A O 1
ATOM 3530 N N . VAL A 1 456 ? -24.641 -7.937 41.339 1.00 89.81 456 VAL A N 1
ATOM 3531 C CA . VAL A 1 456 ? -23.732 -7.543 42.418 1.00 89.81 456 VAL A CA 1
ATOM 3532 C C . VAL 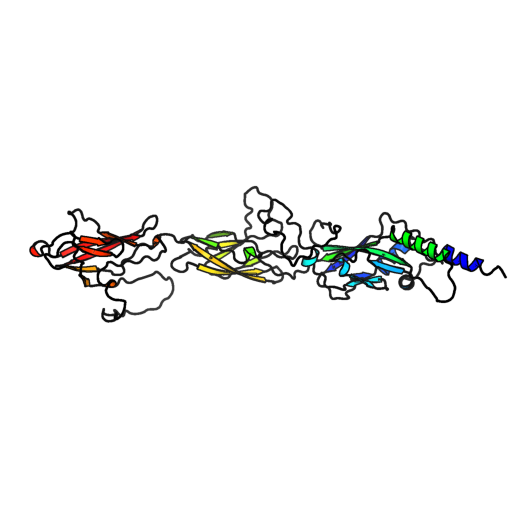A 1 456 ? -24.414 -7.809 43.752 1.00 89.81 456 VAL A C 1
ATOM 3534 O O . VAL A 1 456 ? -25.479 -7.257 44.028 1.00 89.81 456 VAL A O 1
ATOM 3537 N N . LYS A 1 457 ? -23.807 -8.653 44.585 1.00 90.25 457 LYS A N 1
ATOM 3538 C CA . LYS A 1 457 ? -24.306 -8.962 45.929 1.00 90.25 457 LYS A CA 1
ATOM 3539 C C . LYS A 1 457 ? -23.694 -7.999 46.937 1.00 90.25 457 LYS A C 1
ATOM 3541 O O . LYS A 1 457 ? -22.481 -7.811 46.943 1.00 90.25 457 LYS A O 1
ATOM 3546 N N . VAL A 1 458 ? -24.513 -7.422 47.805 1.00 90.06 458 VAL A N 1
ATOM 3547 C CA . VAL A 1 458 ? -24.064 -6.586 48.924 1.00 90.06 458 VAL A CA 1
ATOM 3548 C C . VAL A 1 458 ? -24.637 -7.156 50.214 1.00 90.06 458 VAL A C 1
ATOM 3550 O O . VAL A 1 458 ? -25.840 -7.381 50.278 1.00 90.06 458 VAL A O 1
ATOM 3553 N N . SER A 1 459 ? -23.804 -7.396 51.221 1.00 90.25 459 SER A N 1
ATOM 3554 C CA . SER A 1 459 ? -24.217 -7.860 52.555 1.00 90.25 459 SER A CA 1
ATOM 3555 C C . SER A 1 459 ? -23.837 -6.855 53.644 1.00 90.25 459 SER A C 1
ATOM 3557 O O . SER A 1 459 ? -22.888 -6.091 53.455 1.00 90.25 459 SER A O 1
ATOM 3559 N N . MET A 1 460 ? -24.528 -6.895 54.786 1.00 87.31 460 MET A N 1
ATOM 3560 C CA . MET A 1 460 ? -24.181 -6.111 55.984 1.00 87.31 460 MET A CA 1
ATOM 3561 C C . MET A 1 460 ? -23.471 -6.948 57.045 1.00 87.31 460 MET A C 1
ATOM 3563 O O . MET A 1 460 ? -24.077 -7.921 57.554 1.00 87.31 460 MET A O 1
#

Foldseek 3Di:
DPPPVVVVVVVVVLVPDLDADDPDPQEAEFEDAFQDDFFDFGDFCLVRPVVVCVVVVSDADSVRDDDDSQVSLQWKAKDWDPCLQPQNVQWDQDSSRTITGHDGGDCCLRPPPPPLPPPPDPCSVVCPPDPVPDDDRPDDDQPDDDVQNFWRKDKTKMFMDTDDPPPPDDDDDPVVVVVVVVVVVVSVPPDIRIYIYTYGWDQPWWWADRPVLLADAAEAAQQDAFFDKDKHDWTDTRTPPKAKDKAWDDQQKGKDKCPDPPPDPDDDDPPRTIIIIITTRHRDHCLVPQKDWIWMWIGIPVGRIDIGTYIYGYHFDLPWAWAWQFQAWEWEDDAQDAFFAWTFTDDTHGDPPPDDPPDDDDDDDDDPDPPPPPDDDPDDQPGFFTDIFTSTDDQSGQKFKAWDDPPPPPPQWGAHGRSRIITGNHGHDCVVPFKDWIKMWIWGRHVVIHIDIHIYMYGD

Sequence (460 aa):
MIAFISYFVLVYGDLLSYTFSTSTATEQEYRIKEELPLGTQVGNLVDDVLVRLMDFGLVKSPNGANPKPDQLKRMFMFKILNYADRGVNCFEIKPDGRLVTIRRIDREQLCSNRQLKSPNSPYGMLERATDPLLLQSAGSTNKMHDTDNRFCPITIQCALYPLEQVSATTQSTQSSLNALSSLKSHFTEQNVIQIRVLVEDINDSPPYWPGHLQRFQVQFRDGDPIGERRTLPPALDNDVGNSVECRLRTVNFTLARTTDTMDSGGSNPVSGMVMHNLLTAVELDREGTAIQNIPILCSDMVGHYTEQNVTVHITDVNDNKPQFVQNEFAFQVEENAPPGTPLRRISATQASVTGSHSGSTGTLAGTEQPFSSLRASPVGLYQWNLLATDLDSGPNAEIHYRLLENGLNSTGFVVDPISGALTTAAVFDRERMDHYVLQALAIDKGNPPLTGTIAVKVSM

Organism: NCBI:txid27848

Solvent-accessible surface area (backbone atoms only — not comparable to full-atom values): 27710 Å² total; per-residue (Å²): 146,84,73,73,66,67,65,62,54,52,63,60,57,62,72,66,70,72,67,72,85,75,92,83,81,48,77,45,80,40,79,42,62,45,71,49,61,71,64,42,74,73,49,41,49,45,71,65,46,50,48,50,38,33,77,73,63,43,46,72,45,86,79,80,53,83,70,53,73,78,53,47,41,67,41,39,39,73,44,73,72,52,55,85,38,79,69,40,55,23,49,46,64,46,69,73,27,37,31,24,30,70,36,79,45,56,58,63,82,70,55,52,82,75,83,63,76,46,94,80,44,96,66,52,74,76,71,70,92,74,63,93,83,67,80,76,79,94,67,95,74,85,81,70,82,49,98,77,62,63,50,46,72,36,75,40,41,30,37,70,41,76,50,82,84,78,74,92,80,76,91,76,56,71,67,60,54,52,50,51,50,52,48,53,53,55,48,69,78,72,48,71,35,40,35,39,36,34,32,33,78,63,91,79,58,48,32,42,53,60,81,90,54,62,69,51,71,46,81,49,48,38,66,39,50,64,63,47,72,45,78,47,84,54,58,45,58,78,44,78,90,57,54,64,51,74,46,70,84,60,81,57,45,45,77,44,72,59,77,68,75,68,93,54,103,65,83,72,80,63,88,68,71,55,40,39,27,46,22,30,59,37,68,42,55,38,81,81,53,40,67,45,76,44,57,36,41,30,23,41,86,89,66,42,58,35,77,45,64,35,44,36,40,39,40,86,55,63,78,53,46,26,38,55,55,41,74,41,46,32,30,36,44,68,62,66,38,57,59,64,43,68,36,41,56,77,50,78,46,76,41,82,83,75,75,88,71,88,80,75,99,70,92,75,79,86,75,88,76,70,93,81,72,86,75,86,70,90,78,76,67,85,58,44,37,60,55,64,50,40,70,44,58,72,51,27,32,41,59,37,36,42,68,65,80,81,88,54,81,74,90,36,60,45,54,41,39,75,69,24,36,37,24,30,64,40,69,46,53,48,94,81,56,48,65,46,80,45,42,38,34,33,30,29,58,23,84,71,60,36,64,22,75,47,64,34,40,36,38,89

Secondary structure (DSSP, 8-state):
--SSSHHHHHHHHTT-------SS--EEEEEEESSPPTT-EEEEHIIIIIHHHHHTTSS--TTSSPPPHHHHTTTEEEEES-TTSTTGGGEEE-TTSEEEE-S---HHHHH-------TT-TTTTS--S--TT-------------TTS-EEEEEEEEEEEE-----S-S---HHHHHHHHHHHHHHHHH-EEEEEEEEEP---PPPB--GGGTT-EEEEETTPPTT-EEEEPPPB-SSTTPPPEEEE--SSEEEEE-----SS----PPTT---EEEEESS---HHHHSEEEEEEEEE-SSS-EEEEEEEEEEEP-S-SPPEESEEEEEEE--TTPPTTPBPEEEEEEE--------------------TT----SSTTGGGTB--EE-SS-GGGG--EEEE---SSS--SEEE-TTT-BEEESS---TTT-SEEEEEEEEE-SSSSPPEEEEEEEEE-

Nearest PDB structures (foldseek):
  8egw-assembly1_B  TM=8.035E-01  e=1.853E-24  Homo sapiens
  5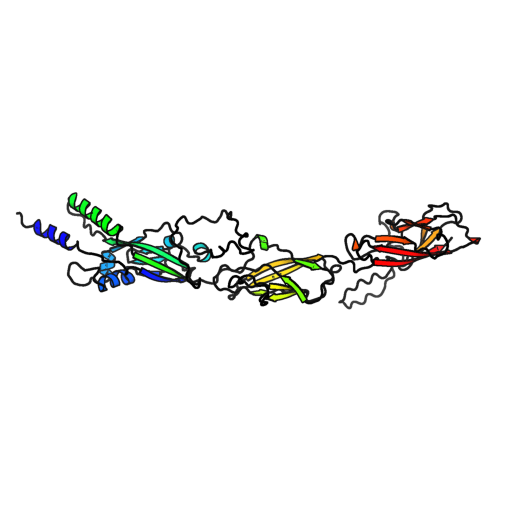dzy-assembly2_D  TM=7.731E-01  e=4.706E-23  Mus musculus
  5dzx-assembly1_B  TM=7.591E-01  e=1.195E-22  Mus musculus
  5vvm-assembly2_B  TM=6.156E-01  e=1.131E-16  Homo sapiens
  5vvm-assembly1_A  TM=6.180E-01  e=5.545E-13  Homo sapiens

InterPro domains:
  IPR002126 Cadherin-like [PF00028] (385-459)
  IPR002126 Cadherin-like [PR00205] (303-322)
  IPR002126 Cadherin-like [PR00205] (322-335)
  IPR002126 Cadherin-like [PR00205] (418-444)
  IPR002126 Cadherin-like [PS50268] (24-209)
  IPR002126 Cadherin-like [PS50268] (235-324)
  IPR002126 Cadherin-like [PS50268] (325-460)
  IPR002126 Cadherin-like [SM00112] (233-322)
  IPR002126 Cadherin-like [SM00112] (386-459)
  IPR015919 Cadherin-like superfamily [SSF49313] (277-324)
  IPR015919 Cadherin-like superfamily [SSF49313] (312-351)
  IPR015919 Cadherin-like superfamily [SSF49313] (374-458)
  IPR020894 Cadherin conserved site [PS00232] (312-322)
  IPR050174 Protocadherin/Cadherin-related Cell Adhesion [PTHR24028] (21-459)